Protein 3LV0 (pdb70)

Sequence (512 aa):
SAVMMNNVMVQAAMKAGRSLVRDYGEVQNLQVSLKGPADYVSQADRRKAEKKIIFNELSSKARPKFGFLMMEESEEIIGEDSQQHRFIVDPLDGTTNFLHGIPFFFAVSIALESSQGKIVAGVVIYNPINDELFTAERGSGAFFNDRRCRVSARRRRLEDCVIATGMPHLPGHGTYLIELRNVMMAEVSGIRRFGTTAALDLAYVAAGRTDGFWEDNLQIWDMAAGILMMVREAGGFVTDKEGGNDIFRKKNIIAGNEHIRIKLERALKKGISAVMNNVMVQAAMKAGRSLVRDYGLQVSLKGPADYVSQADRKAEKIIFNELSKARPKFGFLMMEESEEIIGEDSQHRFIVDPLDGTTNFLHGIPFFAVSIALESSQGKIVAGVIYNPINDELFTAERGSGAFFNDRRCRRVSARRRLEDCVIATGMPHLPGHGTYLIELRRNVMAEVSGIRRFGTTAALDLAYVAAGRTDGFWEDNLQIWDMAAGILMMVREAGGFVTDKEGGNDIFRKKNIIAGNEHIRIKLERALKKGI

CATH classification: 3.30.540.10 (+1 more: 3.40.190.80)

Solvent-accessible surface area: 19966 Å² total; per-residue (Å²): 87,69,23,18,88,31,0,19,84,0,0,55,92,0,0,98,1,0,50,138,17,41,69,98,31,178,125,20,143,68,59,109,96,22,110,10,68,43,2,2,75,0,0,120,76,0,10,106,24,0,69,78,39,0,24,148,27,68,105,125,25,3,3,21,5,41,18,59,153,72,73,142,13,161,42,94,90,51,54,0,2,0,2,0,3,5,11,17,20,0,0,27,19,16,0,3,4,0,0,0,2,0,1,9,29,19,139,65,118,23,34,2,0,0,0,1,0,4,43,34,77,7,25,0,20,2,50,142,72,61,13,2,56,52,61,120,177,172,20,186,17,16,94,73,162,130,20,78,43,0,0,0,0,0,2,12,28,46,64,132,50,35,47,67,10,21,51,8,0,112,14,0,0,53,83,0,1,0,1,6,12,2,13,6,7,0,2,1,0,0,2,1,0,23,18,24,0,2,0,0,1,16,54,103,11,70,52,48,22,0,0,0,0,7,13,0,0,96,41,5,51,5,97,7,17,1,26,119,31,35,118,71,7,74,78,90,78,15,0,0,0,0,8,99,73,0,24,65,73,0,35,151,7,6,63,137,70,137,83,67,26,17,92,33,0,16,93,0,0,42,80,0,0,111,1,0,59,156,38,53,94,108,118,71,52,115,93,24,107,12,64,40,12,0,50,1,0,82,56,0,11,124,30,0,64,74,61,0,29,88,33,67,107,39,23,3,4,22,5,42,38,56,158,79,70,141,14,98,42,100,81,51,53,0,3,0,2,0,3,5,10,17,20,0,8,48,19,19,0,4,1,0,0,0,2,0,1,7,28,16,130,65,114,22,37,2,0,0,0,9,0,12,42,32,80,9,21,0,17,1,42,144,74,39,14,2,49,51,59,111,170,175,22,145,11,10,79,78,154,128,20,73,44,0,0,0,0,0,2,6,30,48,69,135,47,34,48,64,12,20,56,5,0,118,12,0,0,50,72,0,2,0,1,6,13,0,13,4,6,0,0,0,0,0,0,1,0,23,17,27,0,2,0,0,1,20,47,104,14,92,50,45,22,0,0,0,0,6,11,0,0,96,42,6,52,4,94,8,18,1,23,96,32,32,119,72,7,80,83,94,22,14,0,0,0,0,12,103,68,0,24,74,70,0,17,137,0,4,95,93,70,133

Secondary structure (DSSP, 8-state):
-HHHHHHHHHHHHHHHHHHHHHTTGGGS-EEEEETTEEEEHHHHHHHHHHHHHHHHH-TTSEEEETTS--B--SSTTEEEEEEEEE-HHHHHTT-S--EEEEEEEETTEEEEEEEEETTTTEEEEEETTTEEEETTEE-------SGGG-EEEE-------HHHHHHHHHHHHTT-SEEEB-S-SHHHHHHHHTTSSSEEEESS--HHHHHHHHHHHHHTT-EEE-TTSSS-HHHHT-EEEE-HHHHHHHHHHHHTT-/-HHHHHHHHHHHHHHHHHHHHH----EEEETTEEE-HHHHHHHHHHHHHHHHH-TTSEEEETTEEEE--SSTTEEEEEEEEETHHHHHHT-S--EEEEEEEETTEEEEEEEEETTTTEEEEEETTTEEEETTEEE-------GGG-EEEE-------HHHHHHHHHHHHTTSSEEEB-S-SHHHHHHHHTTSSSEEEESS--HHHHHHHHHHHHHTT-EEE-TTSSS-HHHHT-EEEE-HHHHHHHHHHHHTT-

Structure (mmCIF, N/CA/C/O backbone):
data_3LV0
#
_entry.id   3LV0
#
_cell.length_a   82.060
_cell.length_b   138.600
_cell.length_c   67.240
_cell.angle_alpha   90.00
_cell.angle_beta   90.00
_cell.angle_gamma   90.00
#
_symmetry.space_group_name_H-M   'P 21 21 2'
#
loop_
_entity.id
_entity.type
_entity.pdbx_description
1 polymer 'Extragenic suppressor protein suhB'
2 non-polymer 'MAGNESIUM ION'
3 water water
#
loop_
_atom_site.group_PDB
_atom_site.id
_atom_site.type_symbol
_atom_site.label_atom_id
_atom_site.label_alt_id
_atom_site.label_comp_id
_atom_site.label_asym_id
_atom_site.label_entity_id
_atom_site.label_seq_id
_atom_site.pdbx_PDB_ins_code
_atom_site.Cartn_x
_atom_site.Cartn_y
_atom_site.Cartn_z
_atom_site.occupancy
_atom_site.B_iso_or_equiv
_atom_site.auth_seq_id
_atom_site.auth_comp_id
_atom_site.auth_asym_id
_atom_site.auth_atom_id
_atom_site.pdbx_PDB_model_num
ATOM 1 N N . SER A 1 8 ? 27.517 40.270 23.265 1.00 43.20 4 SER A N 1
ATOM 2 C CA . SER A 1 8 ? 28.814 40.392 22.553 1.00 43.59 4 SER A CA 1
ATOM 3 C C . SER A 1 8 ? 28.609 40.962 21.146 1.00 42.81 4 SER A C 1
ATOM 4 O O . SER A 1 8 ? 27.473 41.013 20.640 1.00 42.61 4 SER A O 1
ATOM 7 N N . ALA A 1 9 ? 29.708 41.381 20.526 1.00 42.24 5 ALA A N 1
ATOM 8 C CA . ALA A 1 9 ? 29.688 41.886 19.167 1.00 40.63 5 ALA A CA 1
ATOM 9 C C . ALA A 1 9 ? 29.069 40.833 18.253 1.00 38.29 5 ALA A C 1
ATOM 10 O O . ALA A 1 9 ? 28.193 41.155 17.454 1.00 37.05 5 ALA A O 1
ATOM 12 N N . VAL A 1 10 ? 29.504 39.579 18.387 1.00 36.37 6 VAL A N 1
ATOM 13 C CA . VAL A 1 10 ? 29.034 38.545 17.472 1.00 33.99 6 VAL A CA 1
ATOM 14 C C . VAL A 1 10 ? 27.548 38.211 17.698 1.00 31.69 6 VAL A C 1
ATOM 15 O O . VAL A 1 10 ? 26.838 38.001 16.721 1.00 31.36 6 VAL A O 1
ATOM 19 N N . MET A 1 11 ? 27.076 38.192 18.948 1.00 30.28 7 MET A N 1
ATOM 20 C CA A MET A 1 11 ? 25.643 37.981 19.229 0.50 28.50 7 MET A CA 1
ATOM 21 C CA B MET A 1 11 ? 25.647 37.955 19.162 0.50 29.40 7 MET A CA 1
ATOM 22 C C . MET A 1 11 ? 24.815 39.118 18.640 1.00 28.26 7 MET A C 1
ATOM 23 O O . MET A 1 11 ? 23.767 38.886 18.043 1.00 27.63 7 MET A O 1
ATOM 32 N N . ASN A 1 12 ? 25.305 40.355 18.824 1.00 28.43 8 ASN A N 1
ATOM 33 C CA A ASN A 1 12 ? 24.664 41.540 18.252 0.50 28.35 8 ASN A CA 1
ATOM 34 C CA B ASN A 1 12 ? 24.645 41.526 18.255 0.50 28.27 8 ASN A CA 1
ATOM 35 C C . ASN A 1 12 ? 24.475 41.375 16.751 1.00 27.23 8 ASN A C 1
ATOM 36 O O . ASN A 1 12 ? 23.408 41.656 16.220 1.00 26.49 8 ASN A O 1
ATOM 45 N N . VAL A 1 13 ? 25.520 40.905 16.081 1.00 26.00 9 VAL A N 1
ATOM 46 C CA . VAL A 1 13 ? 25.471 40.726 14.632 1.00 25.44 9 VAL A CA 1
ATOM 47 C C . VAL A 1 13 ? 24.464 39.620 14.268 1.00 23.71 9 VAL A C 1
ATOM 48 O O . VAL A 1 13 ? 23.693 39.747 13.299 1.00 22.67 9 VAL A O 1
ATOM 52 N N . MET A 1 14 ? 24.490 38.538 15.042 1.00 21.82 10 MET A N 1
ATOM 53 C CA . MET A 1 14 ? 23.582 37.403 14.815 1.00 20.52 10 MET A CA 1
ATOM 54 C C . MET A 1 14 ? 22.131 37.789 14.997 1.00 20.21 10 MET A C 1
ATOM 55 O O . MET A 1 14 ? 21.285 37.457 14.162 1.00 19.26 10 MET A O 1
ATOM 60 N N . VAL A 1 15 ? 21.850 38.489 16.097 1.00 20.67 11 VAL A N 1
ATOM 61 C CA . VAL A 1 15 ? 20.512 39.031 16.338 1.00 21.51 11 VAL A CA 1
ATOM 62 C C . VAL A 1 15 ? 20.058 39.937 15.208 1.00 22.02 11 VAL A C 1
ATOM 63 O O . VAL A 1 15 ? 18.924 39.808 14.734 1.00 20.98 11 VAL A O 1
ATOM 67 N N . GLN A 1 16 ? 20.917 40.863 14.780 1.00 22.84 12 GLN A N 1
ATOM 68 C CA . GLN A 1 16 ? 20.496 41.761 13.714 1.00 24.61 12 GLN A CA 1
ATOM 69 C C . GLN A 1 16 ? 20.266 41.019 12.407 1.00 22.49 12 GLN A C 1
ATOM 70 O O . GLN A 1 16 ? 19.292 41.294 11.746 1.00 22.18 12 GLN A O 1
ATOM 76 N N . ALA A 1 17 ? 21.105 40.029 12.082 1.00 21.85 13 ALA A N 1
ATOM 77 C CA . ALA A 1 17 ? 20.851 39.214 10.875 1.00 20.51 13 ALA A CA 1
ATOM 78 C C . ALA A 1 17 ? 19.497 38.480 10.961 1.00 19.54 13 ALA A C 1
ATOM 79 O O . ALA A 1 17 ? 18.719 38.450 9.988 1.00 18.80 13 ALA A O 1
ATOM 81 N N . ALA A 1 18 ? 19.204 37.894 12.126 1.00 18.35 14 ALA A N 1
ATOM 82 C CA . ALA A 1 18 ? 17.985 37.082 12.279 1.00 18.71 14 ALA A CA 1
ATOM 83 C C . ALA A 1 18 ? 16.753 37.958 12.163 1.00 20.31 14 ALA A C 1
ATOM 84 O O . ALA A 1 18 ? 15.742 37.594 11.526 1.00 20.14 14 ALA A O 1
ATOM 86 N N . MET A 1 19 ? 16.833 39.132 12.768 1.00 21.91 15 MET A N 1
ATOM 87 C CA . MET A 1 19 ? 15.699 40.039 12.733 1.00 23.01 15 MET A CA 1
ATOM 88 C C . MET A 1 19 ? 15.445 40.655 11.350 1.00 22.82 15 MET A C 1
ATOM 89 O O . MET A 1 19 ? 14.292 40.791 10.958 1.00 22.90 15 MET A O 1
ATOM 94 N N . LYS A 1 20 ? 16.503 41.011 10.634 1.00 21.85 16 LYS A N 1
ATOM 95 C CA . LYS A 1 20 ? 16.373 41.438 9.237 1.00 23.16 16 LYS A CA 1
ATOM 96 C C . LYS A 1 20 ? 15.770 40.348 8.351 1.00 21.62 16 LYS A C 1
ATOM 97 O O . LYS A 1 20 ? 14.913 40.640 7.510 1.00 21.89 16 LYS A O 1
ATOM 103 N N . ALA A 1 21 ? 16.236 39.108 8.514 1.00 20.06 17 ALA A N 1
ATOM 104 C CA . ALA A 1 21 ? 15.653 37.978 7.770 1.00 19.55 17 ALA A CA 1
ATOM 105 C C . ALA A 1 21 ? 14.192 37.811 8.182 1.00 20.06 17 ALA A C 1
ATOM 106 O O . ALA A 1 21 ? 13.301 37.558 7.341 1.00 18.38 17 ALA A O 1
ATOM 108 N N . GLY A 1 22 ? 13.951 37.922 9.495 1.00 18.96 18 GLY A N 1
ATOM 109 C CA . GLY A 1 22 ? 12.588 37.801 10.029 1.00 20.53 18 GLY A CA 1
ATOM 110 C C . GLY A 1 22 ? 11.636 38.811 9.407 1.00 21.10 18 GLY A C 1
ATOM 111 O O . GLY A 1 22 ? 10.512 38.447 9.047 1.00 21.47 18 GLY A O 1
ATOM 112 N N . ARG A 1 23 ? 12.085 40.056 9.250 1.00 22.61 19 ARG A N 1
ATOM 113 C CA . ARG A 1 23 ? 11.291 41.108 8.569 1.00 25.03 19 ARG A CA 1
ATOM 114 C C . ARG A 1 23 ? 10.968 40.729 7.114 1.00 24.59 19 ARG A C 1
ATOM 115 O O . ARG A 1 23 ? 9.833 40.865 6.654 1.00 25.15 19 ARG A O 1
ATOM 123 N N . SER A 1 24 ? 11.961 40.213 6.407 1.00 23.53 20 SER A N 1
ATOM 124 C CA . SER A 1 24 ? 11.739 39.684 5.051 1.00 23.24 20 SER A CA 1
ATOM 125 C C . SER A 1 24 ? 10.678 38.567 4.989 1.00 21.89 20 SER A C 1
ATOM 126 O O . SER A 1 24 ? 9.808 38.550 4.097 1.00 22.77 20 SER A O 1
ATOM 129 N N . LEU A 1 25 ? 10.781 37.623 5.920 1.00 21.09 21 LEU A N 1
ATOM 130 C CA . LEU A 1 25 ? 9.843 36.516 5.988 1.00 20.14 21 LEU A CA 1
ATOM 131 C C . LEU A 1 25 ? 8.430 37.027 6.218 1.00 20.88 21 LEU A C 1
ATOM 132 O O . LEU A 1 25 ? 7.503 36.554 5.581 1.00 20.71 21 LEU A O 1
ATOM 137 N N . VAL A 1 26 ? 8.263 37.987 7.129 1.00 21.71 22 VAL A N 1
ATOM 138 C CA . VAL A 1 26 ? 6.913 38.530 7.399 1.00 23.79 22 VAL A CA 1
ATOM 139 C C . VAL A 1 26 ? 6.314 39.202 6.162 1.00 25.68 22 VAL A C 1
ATOM 140 O O . VAL A 1 26 ? 5.123 39.025 5.871 1.00 25.62 22 VAL A O 1
ATOM 144 N N . ARG A 1 27 ? 7.158 39.899 5.404 1.00 27.09 23 ARG A N 1
ATOM 145 C CA . ARG A 1 27 ? 6.757 40.502 4.113 1.00 29.51 23 ARG A CA 1
ATOM 146 C C . ARG A 1 27 ? 6.285 39.425 3.128 1.00 29.52 23 ARG A C 1
ATOM 147 O O . ARG A 1 27 ? 5.206 39.540 2.540 1.00 29.90 23 ARG A O 1
ATOM 155 N N . ASP A 1 28 ? 7.105 38.387 2.940 1.00 28.79 24 ASP A N 1
ATOM 156 C CA . ASP A 1 28 ? 6.791 37.272 2.006 1.00 29.34 24 ASP A CA 1
ATOM 157 C C . ASP A 1 28 ? 5.562 36.450 2.440 1.00 29.29 24 ASP A C 1
ATOM 158 O O . ASP A 1 28 ? 4.829 35.896 1.609 1.00 29.32 24 ASP A O 1
ATOM 163 N N . TYR A 1 29 ? 5.360 36.365 3.756 1.00 29.40 25 TYR A N 1
ATOM 164 C CA . TYR A 1 29 ? 4.242 35.622 4.358 1.00 30.47 25 TYR A CA 1
ATOM 165 C C . TYR A 1 29 ? 2.871 36.194 3.909 1.00 32.54 25 TYR A C 1
ATOM 166 O O . TYR A 1 29 ? 1.884 35.467 3.820 1.00 32.31 25 TYR A O 1
ATOM 175 N N . GLY A 1 30 ? 2.843 37.488 3.603 1.00 35.14 26 GLY A N 1
ATOM 176 C CA . GLY A 1 30 ? 1.648 38.147 3.042 1.00 38.28 26 GLY A CA 1
ATOM 177 C C . GLY A 1 30 ? 1.371 37.867 1.573 1.00 40.59 26 GLY A C 1
ATOM 178 O O . GLY A 1 30 ? 0.296 38.205 1.075 1.00 42.11 26 GLY A O 1
ATOM 179 N N . GLU A 1 31 ? 2.327 37.250 0.876 1.00 41.17 27 GLU A N 1
ATOM 180 C CA . GLU A 1 31 ? 2.202 36.982 -0.558 1.00 43.19 27 GLU A CA 1
ATOM 181 C C . GLU A 1 31 ? 2.792 35.626 -0.984 1.00 42.34 27 GLU A C 1
ATOM 182 O O . GLU A 1 31 ? 3.621 35.544 -1.903 1.00 43.06 27 GLU A O 1
ATOM 188 N N . VAL A 1 32 ? 2.325 34.566 -0.335 1.00 41.54 28 VAL A N 1
ATOM 189 C CA . VAL A 1 32 ? 2.894 33.227 -0.537 1.00 41.23 28 VAL A CA 1
ATOM 190 C C . VAL A 1 32 ? 2.700 32.654 -1.950 1.00 42.10 28 VAL A C 1
ATOM 191 O O . VAL A 1 32 ? 3.590 31.973 -2.469 1.00 42.06 28 VAL A O 1
ATOM 195 N N . GLN A 1 33 ? 1.574 32.974 -2.596 1.00 42.76 29 GLN A N 1
ATOM 196 C CA . GLN A 1 33 ? 1.287 32.419 -3.919 1.00 43.23 29 GLN A CA 1
ATOM 197 C C . GLN A 1 33 ? 2.201 32.948 -5.018 1.00 43.61 29 GLN A C 1
ATOM 198 O O . GLN A 1 33 ? 2.249 32.374 -6.110 1.00 44.53 29 GLN A O 1
ATOM 204 N N . ASN A 1 34 ? 2.895 34.053 -4.746 1.00 43.03 30 ASN A N 1
ATOM 205 C CA . ASN A 1 34 ? 3.877 34.600 -5.688 1.00 43.36 30 ASN A CA 1
ATOM 206 C C . ASN A 1 34 ? 5.291 34.057 -5.464 1.00 42.03 30 ASN A C 1
ATOM 207 O O . ASN A 1 34 ? 6.234 34.488 -6.122 1.00 42.31 30 ASN A O 1
ATOM 212 N N . LEU A 1 35 ? 5.435 33.128 -4.521 1.00 40.09 31 LEU A N 1
ATOM 213 C CA . LEU A 1 35 ? 6.732 32.525 -4.232 1.00 39.00 31 LEU A CA 1
ATOM 214 C C . LEU A 1 35 ? 6.913 31.263 -5.067 1.00 39.16 31 LEU A C 1
ATOM 215 O O . LEU A 1 35 ? 6.030 30.413 -5.110 1.00 39.81 31 LEU A O 1
ATOM 220 N N . GLN A 1 36 ? 8.052 31.160 -5.743 1.00 39.22 32 GLN A N 1
ATOM 221 C CA . GLN A 1 36 ? 8.467 29.907 -6.359 1.00 39.45 32 GLN A CA 1
ATOM 222 C C . GLN A 1 36 ? 8.784 28.912 -5.257 1.00 37.56 32 GLN A C 1
ATOM 223 O O . GLN A 1 36 ? 9.444 29.267 -4.264 1.00 36.27 32 GLN A O 1
ATOM 229 N N . VAL A 1 37 ? 8.267 27.698 -5.410 1.00 36.99 33 VAL A N 1
ATOM 230 C CA . VAL A 1 37 ? 8.359 26.640 -4.389 1.00 35.56 33 VAL A CA 1
ATOM 231 C C . VAL A 1 37 ? 8.817 25.388 -5.098 1.00 36.26 33 VAL A C 1
ATOM 232 O O . VAL A 1 37 ? 8.278 25.052 -6.159 1.00 37.11 33 VAL A O 1
ATOM 236 N N . SER A 1 38 ? 9.822 24.713 -4.561 1.00 35.27 34 SER A N 1
ATOM 237 C CA . SER A 1 38 ? 10.194 23.422 -5.137 1.00 37.03 34 SER A CA 1
ATOM 238 C C . SER A 1 38 ? 10.347 22.348 -4.064 1.00 36.17 34 SER A C 1
ATOM 239 O O . SER A 1 38 ? 10.483 22.653 -2.868 1.00 33.57 34 SER A O 1
ATOM 242 N N . LEU A 1 39 ? 10.274 21.093 -4.492 1.00 36.88 35 LEU A N 1
ATOM 243 C CA . LEU A 1 39 ? 10.503 19.979 -3.589 1.00 37.03 35 LEU A CA 1
ATOM 244 C C . LEU A 1 39 ? 11.965 19.605 -3.636 1.00 37.60 35 LEU A C 1
ATOM 245 O O . LEU A 1 39 ? 12.528 19.438 -4.721 1.00 39.06 35 LEU A O 1
ATOM 250 N N . LYS A 1 40 ? 12.560 19.443 -2.464 1.00 36.93 36 LYS A N 1
ATOM 251 C CA . LYS A 1 40 ? 13.915 18.927 -2.343 1.00 38.55 36 LYS A CA 1
ATOM 252 C C . LYS A 1 40 ? 13.869 17.413 -2.144 1.00 39.85 36 LYS A C 1
ATOM 253 O O . LYS A 1 40 ? 14.840 16.718 -2.406 1.00 41.23 36 LYS A O 1
ATOM 259 N N . GLY A 1 41 ? 12.717 16.923 -1.689 1.00 40.07 37 GLY A N 1
ATOM 260 C CA . GLY A 1 41 ? 12.473 15.503 -1.436 1.00 41.12 37 GLY A CA 1
ATOM 261 C C . GLY A 1 41 ? 10.987 15.362 -1.136 1.00 41.36 37 GLY A C 1
ATOM 262 O O . GLY A 1 41 ? 10.287 16.374 -1.030 1.00 40.30 37 GLY A O 1
ATOM 263 N N . PRO A 1 42 ? 10.479 14.116 -1.024 1.00 41.92 38 PRO A N 1
ATOM 264 C CA . PRO A 1 42 ? 9.054 13.974 -0.690 1.00 41.06 38 PRO A CA 1
ATOM 265 C C . PRO A 1 42 ? 8.680 14.861 0.525 1.00 38.70 38 PRO A C 1
ATOM 266 O O . PRO A 1 42 ? 9.343 14.795 1.565 1.00 38.08 38 PRO A O 1
ATOM 270 N N . ALA A 1 43 ? 7.665 15.716 0.357 1.00 36.84 39 ALA A N 1
ATOM 271 C CA . ALA A 1 43 ? 7.171 16.632 1.421 1.00 34.37 39 ALA A CA 1
ATOM 272 C C . ALA A 1 43 ? 8.231 17.569 2.025 1.00 32.61 39 ALA A C 1
ATOM 273 O O . ALA A 1 43 ? 8.121 18.002 3.176 1.00 31.62 39 ALA A O 1
ATOM 275 N N . ASP A 1 44 ? 9.246 17.909 1.244 1.00 31.86 40 ASP A N 1
ATOM 276 C CA . ASP A 1 44 ? 10.350 18.694 1.784 1.00 31.64 40 ASP A CA 1
ATOM 277 C C . ASP A 1 44 ? 10.547 19.882 0.848 1.00 30.62 40 ASP A C 1
ATOM 278 O O . ASP A 1 44 ? 11.104 19.733 -0.246 1.00 31.34 40 ASP A O 1
ATOM 283 N N . TYR A 1 45 ? 10.020 21.035 1.273 1.00 28.94 41 TYR A N 1
ATOM 284 C CA . TYR A 1 45 ? 9.856 22.220 0.418 1.00 27.60 41 TYR A CA 1
ATOM 285 C C . TYR A 1 45 ? 10.918 23.273 0.697 1.00 26.77 41 TYR A C 1
ATOM 286 O O . TYR A 1 45 ? 11.419 23.382 1.813 1.00 24.36 41 TYR A O 1
ATOM 295 N N . VAL A 1 46 ? 11.264 24.028 -0.337 1.00 26.97 42 VAL A N 1
ATOM 296 C CA . VAL A 1 46 ? 12.023 25.261 -0.184 1.00 26.58 42 VAL A CA 1
ATOM 297 C C . VAL A 1 46 ? 11.319 26.282 -1.067 1.00 26.78 42 VAL A C 1
ATOM 298 O O . VAL A 1 46 ? 10.819 25.931 -2.158 1.00 27.62 42 VAL A O 1
ATOM 302 N N . SER A 1 47 ? 11.254 27.531 -0.609 1.00 25.51 43 SER A N 1
ATOM 303 C CA . SER A 1 47 ? 10.685 28.598 -1.432 1.00 26.47 43 SER A CA 1
ATOM 304 C C . SER A 1 47 ? 11.629 29.767 -1.514 1.00 26.00 43 SER A C 1
ATOM 305 O O . SER A 1 47 ? 12.677 29.811 -0.831 1.00 24.95 43 SER A O 1
ATOM 308 N N . GLN A 1 48 ? 11.227 30.724 -2.342 1.00 26.52 44 GLN A N 1
ATOM 309 C CA . GLN A 1 48 ? 11.905 31.999 -2.468 1.00 27.19 44 GLN A CA 1
ATOM 310 C C . GLN A 1 48 ? 12.060 32.693 -1.129 1.00 24.61 44 GLN A C 1
ATOM 311 O O . GLN A 1 48 ? 13.005 33.463 -0.952 1.00 24.52 44 GLN A O 1
ATOM 317 N N . ALA A 1 49 ? 11.121 32.454 -0.212 1.00 22.16 45 ALA A N 1
ATOM 318 C CA . ALA A 1 49 ? 11.203 33.090 1.109 1.00 21.19 45 ALA A CA 1
ATOM 319 C C . ALA A 1 49 ? 12.378 32.556 1.932 1.00 20.03 45 ALA A C 1
ATOM 320 O O . ALA A 1 49 ? 13.131 33.366 2.494 1.00 19.28 45 ALA A O 1
ATOM 322 N N . ASP A 1 50 ? 12.554 31.222 1.955 1.00 18.09 46 ASP A N 1
ATOM 323 C CA . ASP A 1 50 ? 13.741 30.610 2.548 1.00 17.57 46 ASP A CA 1
ATOM 324 C C . ASP A 1 50 ? 15.008 31.181 1.927 1.00 17.14 46 ASP A C 1
ATOM 325 O O . ASP A 1 50 ? 15.953 31.501 2.630 1.00 15.70 46 ASP A O 1
ATOM 330 N N . ARG A 1 51 ? 15.062 31.242 0.600 1.00 18.09 47 ARG A N 1
ATOM 331 C CA A ARG A 1 51 ? 16.289 31.675 -0.046 0.50 18.70 47 ARG A CA 1
ATOM 332 C CA B ARG A 1 51 ? 16.263 31.682 -0.087 0.50 19.08 47 ARG A CA 1
ATOM 333 C C . ARG A 1 51 ? 16.612 33.133 0.222 1.00 18.53 47 ARG A C 1
ATOM 334 O O . ARG A 1 51 ? 17.781 33.480 0.381 1.00 19.02 47 ARG A O 1
ATOM 349 N N . LYS A 1 52 ? 15.601 33.981 0.287 1.00 18.23 48 LYS A N 1
ATOM 350 C CA . LYS A 1 52 ? 15.849 35.407 0.539 1.00 19.28 48 LYS A CA 1
ATOM 351 C C . LYS A 1 52 ? 16.305 35.617 1.994 1.00 18.48 48 LYS A C 1
ATOM 352 O O . LYS A 1 52 ? 17.243 36.363 2.277 1.00 19.59 48 LYS A O 1
ATOM 358 N N . ALA A 1 53 ? 15.658 34.913 2.910 1.00 17.18 49 ALA A N 1
ATOM 359 C CA . ALA A 1 53 ? 16.089 34.948 4.320 1.00 16.20 49 ALA A CA 1
ATOM 360 C C . ALA A 1 53 ? 17.572 34.527 4.395 1.00 17.04 49 ALA A C 1
ATOM 361 O O . ALA A 1 53 ? 18.386 35.132 5.100 1.00 17.10 49 ALA A O 1
ATOM 363 N N . GLU A 1 54 ? 17.936 33.493 3.646 1.00 17.59 50 GLU A N 1
ATOM 364 C CA . GLU A 1 54 ? 19.304 32.999 3.715 1.00 18.37 50 GLU A CA 1
ATOM 365 C C . GLU A 1 54 ? 20.280 34.029 3.141 1.00 18.60 50 GLU A C 1
ATOM 366 O O . GLU A 1 54 ? 21.387 34.208 3.695 1.00 19.17 50 GLU A O 1
ATOM 372 N N . LYS A 1 55 ? 19.886 34.665 2.028 1.00 19.22 51 LYS A N 1
ATOM 373 C CA A LYS A 1 55 ? 20.679 35.743 1.392 0.50 20.76 51 LYS A CA 1
ATOM 374 C CA B LYS A 1 55 ? 20.695 35.727 1.389 0.50 20.85 51 LYS A CA 1
ATOM 375 C C . LYS A 1 55 ? 20.998 36.838 2.405 1.00 20.61 51 LYS A C 1
ATOM 376 O O . LYS A 1 55 ? 22.158 37.277 2.543 1.00 20.30 51 LYS A O 1
ATOM 387 N N . ILE A 1 56 ? 19.946 37.276 3.099 1.00 20.23 52 ILE A N 1
ATOM 388 C CA . ILE A 1 56 ? 20.030 38.383 4.059 1.00 21.09 52 ILE A CA 1
ATOM 389 C C . ILE A 1 56 ? 20.971 38.020 5.190 1.00 20.92 52 ILE A C 1
ATOM 390 O O . ILE A 1 56 ? 21.845 38.799 5.565 1.00 21.56 52 ILE A O 1
ATOM 395 N N . ILE A 1 57 ? 20.846 36.801 5.695 1.00 18.85 53 ILE A N 1
ATOM 396 C CA . ILE A 1 57 ? 21.701 36.352 6.779 1.00 18.68 53 ILE A CA 1
ATOM 397 C C . ILE A 1 57 ? 23.142 36.247 6.341 1.00 19.49 53 ILE A C 1
ATOM 398 O O . ILE A 1 57 ? 24.035 36.708 7.050 1.00 19.75 53 ILE A O 1
ATOM 403 N N . PHE A 1 58 ? 23.377 35.653 5.165 1.00 19.12 54 PHE A N 1
ATOM 404 C CA . PHE A 1 58 ? 24.739 35.544 4.669 1.00 19.97 54 PHE A CA 1
ATOM 405 C C . PHE A 1 58 ? 25.341 36.936 4.465 1.00 20.51 54 PHE A C 1
ATOM 406 O O . PHE A 1 58 ? 26.469 37.195 4.880 1.00 20.98 54 PHE A O 1
ATOM 414 N N . ASN A 1 59 ? 24.578 37.827 3.836 1.00 21.49 55 ASN A N 1
ATOM 415 C CA . ASN A 1 59 ? 25.080 39.177 3.538 1.00 23.53 55 ASN A CA 1
ATOM 416 C C . ASN A 1 59 ? 25.459 39.933 4.814 1.00 24.42 55 ASN A C 1
ATOM 417 O O . ASN A 1 59 ? 26.497 40.607 4.860 1.00 25.55 55 ASN A O 1
ATOM 422 N N . GLU A 1 60 ? 24.633 39.803 5.849 1.00 24.56 56 GLU A N 1
ATOM 423 C CA . GLU A 1 60 ? 24.905 40.465 7.139 1.00 25.74 56 GLU A CA 1
ATOM 424 C C . GLU A 1 60 ? 26.070 39.838 7.909 1.00 26.18 56 GLU A C 1
ATOM 425 O O . GLU A 1 60 ? 26.990 40.550 8.355 1.00 25.95 56 GLU A O 1
ATOM 431 N N . LEU A 1 61 ? 26.062 38.510 8.059 1.00 25.09 57 LEU A N 1
ATOM 432 C CA . LEU A 1 61 ? 27.094 37.844 8.874 1.00 24.52 57 LEU A CA 1
ATOM 433 C C . LEU A 1 61 ? 28.477 37.849 8.234 1.00 26.36 57 LEU A C 1
ATOM 434 O O . LEU A 1 61 ? 29.496 37.954 8.923 1.00 26.39 57 LEU A O 1
ATOM 439 N N . SER A 1 62 ? 28.517 37.693 6.915 1.00 26.47 58 SER A N 1
ATOM 440 C CA A SER A 1 62 ? 29.801 37.588 6.245 0.50 27.84 58 SER A CA 1
ATOM 441 C CA B SER A 1 62 ? 29.781 37.607 6.178 0.50 27.96 58 SER A CA 1
ATOM 442 C C . SER A 1 62 ? 30.511 38.947 6.230 1.00 29.46 58 SER A C 1
ATOM 443 O O . SER A 1 62 ? 31.742 39.002 6.268 1.00 29.51 58 SER A O 1
ATOM 448 N N . LYS A 1 63 ? 29.723 40.025 6.210 1.00 30.18 59 LYS A N 1
ATOM 449 C CA . LYS A 1 63 ? 30.235 41.396 6.300 1.00 32.88 59 LYS A CA 1
ATOM 450 C C . LYS A 1 63 ? 30.946 41.543 7.637 1.00 33.07 59 LYS A C 1
ATOM 451 O O . LYS A 1 63 ? 32.053 42.098 7.700 1.00 34.08 59 LYS A O 1
ATOM 457 N N . ALA A 1 64 ? 30.301 41.027 8.692 1.00 31.87 60 ALA A N 1
ATOM 458 C CA . ALA A 1 64 ? 30.805 41.114 10.065 1.00 31.58 60 ALA A CA 1
ATOM 459 C C . ALA A 1 64 ? 31.961 40.166 10.329 1.00 32.12 60 ALA A C 1
ATOM 460 O O . ALA A 1 64 ? 32.913 40.548 11.007 1.00 32.43 60 ALA A O 1
ATOM 462 N N . ARG A 1 65 ? 31.880 38.932 9.822 1.00 30.70 61 ARG A N 1
ATOM 463 C CA . ARG A 1 65 ? 32.955 37.952 10.050 1.00 30.82 61 ARG A CA 1
ATOM 464 C C . ARG A 1 65 ? 33.370 37.264 8.743 1.00 31.08 61 ARG A C 1
ATOM 465 O O . ARG A 1 65 ? 33.038 36.102 8.512 1.00 28.66 61 ARG A O 1
ATOM 473 N N . PRO A 1 66 ? 34.144 37.968 7.902 1.00 33.03 62 PRO A N 1
ATOM 474 C CA . PRO A 1 66 ? 34.375 37.448 6.545 1.00 34.16 62 PRO A CA 1
ATOM 475 C C . PRO A 1 66 ? 35.204 36.163 6.471 1.00 34.86 62 PRO A C 1
ATOM 476 O O . PRO A 1 66 ? 35.258 35.529 5.408 1.00 36.32 62 PRO A O 1
ATOM 480 N N . LYS A 1 67 ? 35.851 35.787 7.572 1.00 34.78 63 LYS A N 1
ATOM 481 C CA . LYS A 1 67 ? 36.690 34.593 7.565 1.00 35.02 63 LYS A CA 1
ATOM 482 C C . LYS A 1 67 ? 35.953 33.350 8.065 1.00 33.20 63 LYS A C 1
ATOM 483 O O . LYS A 1 67 ? 3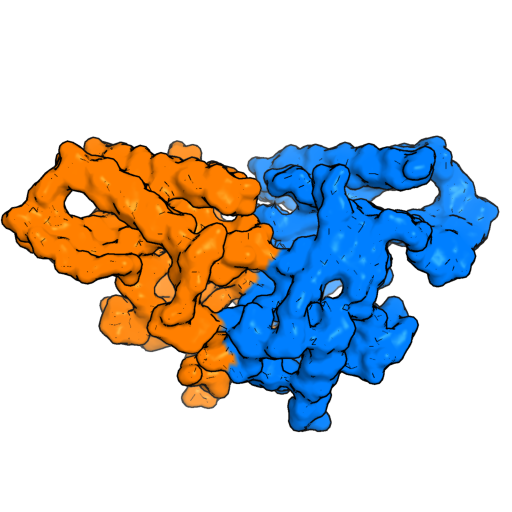6.477 32.242 7.954 1.00 33.63 63 LYS A O 1
ATOM 489 N N . PHE A 1 68 ? 34.736 33.527 8.584 1.00 31.48 64 PHE A N 1
ATOM 490 C CA . PHE A 1 68 ? 33.960 32.430 9.175 1.00 29.40 64 PHE A CA 1
ATOM 491 C C . PHE A 1 68 ? 33.375 31.539 8.085 1.00 29.50 64 PHE A C 1
ATOM 492 O O . PHE A 1 68 ? 33.085 32.001 6.988 1.00 29.83 64 PHE A O 1
ATOM 500 N N . GLY A 1 69 ? 33.248 30.251 8.378 1.00 28.29 65 GLY A N 1
ATOM 501 C CA . GLY A 1 69 ? 32.536 29.346 7.496 1.00 27.10 65 GLY A CA 1
ATOM 502 C C . GLY A 1 69 ? 31.046 29.592 7.600 1.00 26.04 65 GLY A C 1
ATOM 503 O O . GLY A 1 69 ? 30.576 30.253 8.549 1.00 24.50 65 GLY A O 1
ATOM 504 N N . PHE A 1 70 ? 30.309 29.061 6.625 1.00 25.05 66 PHE A N 1
ATOM 505 C CA . PHE A 1 70 ? 28.826 29.054 6.666 1.00 25.05 66 PHE A CA 1
ATOM 506 C C . PHE A 1 70 ? 28.300 27.705 6.315 1.00 24.62 66 PHE A C 1
ATOM 507 O O . PHE A 1 70 ? 28.615 27.170 5.245 1.00 24.57 66 PHE A O 1
ATOM 515 N N . LEU A 1 71 ? 27.500 27.141 7.216 1.00 23.37 67 LEU A N 1
ATOM 516 C CA . LEU A 1 71 ? 26.752 25.950 6.887 1.00 23.46 67 LEU A CA 1
ATOM 517 C C . LEU A 1 71 ? 25.289 26.359 6.901 1.00 22.80 67 LEU A C 1
ATOM 518 O O . LEU A 1 71 ? 24.712 26.640 7.951 1.00 21.54 67 LEU A O 1
ATOM 523 N N . MET A 1 72 ? 24.703 26.395 5.712 1.00 22.81 68 MET A N 1
ATOM 524 C CA A MET A 1 72 ? 23.362 26.939 5.546 0.50 22.85 68 MET A CA 1
ATOM 525 C CA B MET A 1 72 ? 23.371 26.962 5.523 0.50 22.54 68 MET A CA 1
ATOM 526 C C . MET A 1 72 ? 22.474 25.905 4.890 1.00 22.84 68 MET A C 1
ATOM 527 O O . MET A 1 72 ? 22.912 25.173 4.019 1.00 24.37 68 MET A O 1
ATOM 536 N N . GLU A 1 73 ? 21.226 25.835 5.318 1.00 21.29 69 GLU A N 1
ATOM 537 C CA . GLU A 1 73 ? 20.310 24.861 4.758 1.00 21.18 69 GLU A CA 1
ATOM 538 C C . GLU A 1 73 ? 20.211 24.879 3.224 1.00 21.48 69 GLU A C 1
ATOM 539 O O . GLU A 1 73 ? 20.249 23.812 2.589 1.00 22.25 69 GLU A O 1
ATOM 545 N N . GLU A 1 74 ? 20.104 26.074 2.637 1.00 20.37 70 GLU A N 1
ATOM 546 C CA . GLU A 1 74 ? 19.665 26.184 1.235 1.00 22.12 70 GLU A CA 1
ATOM 547 C C . GLU A 1 74 ? 20.778 26.420 0.238 1.00 23.09 70 GLU A C 1
ATOM 548 O O . GLU A 1 74 ? 20.512 26.718 -0.928 1.00 24.90 70 GLU A O 1
ATOM 554 N N . SER A 1 75 ? 22.019 26.293 0.673 1.00 23.14 71 SER A N 1
ATOM 555 C CA . SER A 1 75 ? 23.122 26.533 -0.251 1.00 24.51 71 SER A CA 1
ATOM 556 C C . SER A 1 75 ? 24.332 25.722 0.128 1.00 25.90 71 SER A C 1
ATOM 557 O O . SER A 1 75 ? 24.410 25.177 1.238 1.00 25.48 71 SER A O 1
ATOM 560 N N . GLU A 1 76 ? 25.289 25.668 -0.787 1.00 26.67 72 GLU A N 1
ATOM 561 C CA . GLU A 1 76 ? 26.520 24.935 -0.507 1.00 29.83 72 GLU A CA 1
ATOM 562 C C . GLU A 1 76 ? 27.323 25.549 0.636 1.00 29.76 72 GLU A C 1
ATOM 563 O O . GLU A 1 76 ? 27.433 26.793 0.768 1.00 28.78 72 GLU A O 1
ATOM 569 N N . GLU A 1 77 ? 27.860 24.664 1.472 1.00 29.48 73 GLU A N 1
ATOM 570 C CA . GLU A 1 77 ? 28.717 25.065 2.576 1.00 29.97 73 GLU A CA 1
ATOM 571 C C . GLU A 1 77 ? 29.906 25.891 2.093 1.00 31.04 73 GLU A C 1
ATOM 572 O O . GLU A 1 77 ? 30.521 25.588 1.070 1.00 32.16 73 GLU A O 1
ATOM 578 N N . ILE A 1 78 ? 30.205 26.939 2.851 1.00 30.67 74 ILE A N 1
ATOM 579 C CA . ILE A 1 78 ? 31.346 27.786 2.581 1.00 32.55 74 ILE A CA 1
ATOM 580 C C . ILE A 1 78 ? 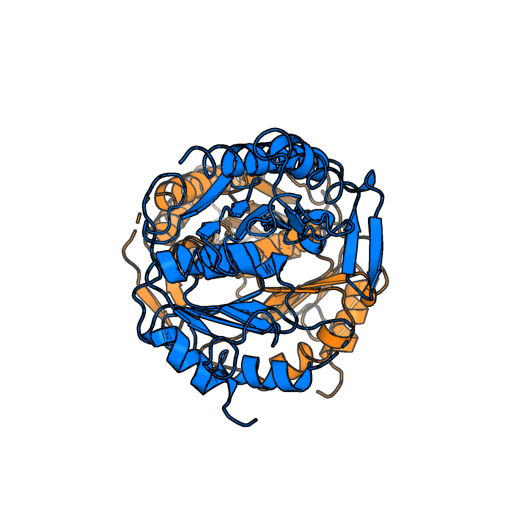32.372 27.463 3.644 1.00 33.24 74 ILE A C 1
ATOM 581 O O . ILE A 1 78 ? 32.101 27.614 4.839 1.00 31.25 74 ILE A O 1
ATOM 586 N N . ILE A 1 79 ? 33.524 26.954 3.210 1.00 35.18 75 ILE A N 1
ATOM 587 C CA . ILE A 1 79 ? 34.625 26.699 4.128 1.00 37.47 75 ILE A CA 1
ATOM 588 C C . ILE A 1 79 ? 35.296 28.037 4.406 1.00 37.80 75 ILE A C 1
ATOM 589 O O . ILE A 1 79 ? 35.791 28.688 3.493 1.00 38.90 75 ILE A O 1
ATOM 594 N N . GLY A 1 80 ? 35.303 28.441 5.668 1.00 37.38 76 GLY A N 1
ATOM 595 C CA . GLY A 1 80 ? 35.890 29.713 6.044 1.00 38.14 76 GLY A CA 1
ATOM 596 C C . GLY A 1 80 ? 37.407 29.657 5.980 1.00 40.08 76 GLY A C 1
ATOM 597 O O . GLY A 1 80 ? 38.009 28.579 6.049 1.00 39.99 76 GLY A O 1
ATOM 598 N N . GLU A 1 81 ? 38.028 30.817 5.837 1.00 41.52 77 GLU A N 1
ATOM 599 C CA . GLU A 1 81 ? 39.484 30.880 5.904 1.00 44.08 77 GLU A CA 1
ATOM 600 C C . GLU A 1 81 ? 39.897 30.759 7.368 1.00 44.40 77 GLU A C 1
ATOM 601 O O . GLU A 1 81 ? 40.985 30.292 7.673 1.00 45.19 77 GLU A O 1
ATOM 607 N N . ASP A 1 82 ? 39.002 31.167 8.270 1.00 43.27 78 ASP A N 1
ATOM 608 C CA . ASP A 1 82 ? 39.119 30.823 9.678 1.00 43.72 78 ASP A CA 1
ATOM 609 C C . ASP A 1 82 ? 38.507 29.435 9.831 1.00 43.07 78 ASP A C 1
ATOM 610 O O . ASP A 1 82 ? 37.283 29.297 9.843 1.00 41.71 78 ASP A O 1
ATOM 615 N N . SER A 1 83 ? 39.355 28.411 9.929 1.00 43.88 79 SER A N 1
ATOM 616 C CA . SER A 1 83 ? 38.875 27.019 10.003 1.00 43.55 79 SER A CA 1
ATOM 617 C C . SER A 1 83 ? 38.119 26.682 11.295 1.00 41.19 79 SER A C 1
ATOM 618 O O . SER A 1 83 ? 37.352 25.707 11.334 1.00 41.93 79 SER A O 1
ATOM 621 N N . GLN A 1 84 ? 38.294 27.507 12.324 1.00 39.72 80 GLN A N 1
ATOM 622 C CA A GLN A 1 84 ? 37.742 27.173 13.637 0.50 37.91 80 GLN A CA 1
ATOM 623 C CA B GLN A 1 84 ? 37.773 27.246 13.670 0.50 37.72 80 GLN A CA 1
ATOM 624 C C . GLN A 1 84 ? 36.343 27.752 13.921 1.00 35.66 80 GLN A C 1
ATOM 625 O O . GLN A 1 84 ? 35.743 27.412 14.927 1.00 34.52 80 GLN A O 1
ATOM 636 N N . HIS A 1 85 ? 35.812 28.594 13.028 1.00 33.89 81 HIS A N 1
ATOM 637 C CA . HIS A 1 85 ? 34.464 29.184 13.258 1.00 31.95 81 HIS A CA 1
ATOM 638 C C . HIS A 1 85 ? 33.549 29.084 12.079 1.00 30.32 81 HIS A C 1
ATOM 639 O O . HIS A 1 85 ? 33.942 29.395 10.949 1.00 30.63 81 HIS A O 1
ATOM 646 N N . ARG A 1 86 ? 32.298 28.713 12.345 1.00 28.59 82 ARG A N 1
ATOM 647 C CA . ARG A 1 86 ? 31.314 28.739 11.288 1.00 27.36 82 ARG A CA 1
ATOM 648 C C . ARG A 1 86 ? 29.932 29.055 11.834 1.00 24.88 82 ARG A C 1
ATOM 649 O O . ARG A 1 86 ? 29.560 28.647 12.962 1.00 23.64 82 ARG A O 1
ATOM 657 N N . PHE A 1 87 ? 29.181 29.788 11.023 1.00 23.88 83 PHE A N 1
ATOM 658 C CA . PHE A 1 87 ? 27.777 29.998 11.304 1.00 22.05 83 PHE A CA 1
ATOM 659 C C . PHE A 1 87 ? 26.990 28.835 10.766 1.00 22.48 83 PHE A C 1
ATOM 660 O O . PHE A 1 87 ? 27.339 28.256 9.723 1.00 22.96 83 PHE A O 1
ATOM 668 N N . ILE A 1 88 ? 25.928 28.492 11.489 1.00 20.48 84 ILE A N 1
ATOM 669 C CA . ILE A 1 88 ? 25.095 27.376 11.114 1.00 20.55 84 ILE A CA 1
ATOM 670 C C . ILE A 1 88 ? 23.712 27.971 11.036 1.00 19.36 84 ILE A C 1
ATOM 671 O O . ILE A 1 88 ? 23.215 28.484 12.033 1.00 18.93 84 ILE A O 1
ATOM 676 N N . VAL A 1 89 ? 23.117 27.934 9.840 1.00 18.54 85 VAL A N 1
ATOM 677 C CA . VAL A 1 89 ? 21.929 28.711 9.549 1.00 18.17 85 VAL A CA 1
ATOM 678 C C . VAL A 1 89 ? 20.763 27.892 8.984 1.00 17.37 85 VAL A C 1
ATOM 679 O O . VAL A 1 89 ? 20.892 27.221 7.938 1.00 17.20 85 VAL A O 1
ATOM 683 N N . ASP A 1 90 ? 19.614 27.983 9.666 1.00 16.91 86 ASP A N 1
ATOM 684 C CA . ASP A 1 90 ? 18.329 27.595 9.096 1.00 16.77 86 ASP A CA 1
ATOM 685 C C . ASP A 1 90 ? 17.575 28.910 8.858 1.00 15.35 86 ASP A C 1
ATOM 686 O O . ASP A 1 90 ? 17.137 29.547 9.812 1.00 14.78 86 ASP A O 1
ATOM 691 N N . PRO A 1 91 ? 17.429 29.315 7.588 1.00 15.19 87 PRO A N 1
ATOM 692 C CA . PRO A 1 91 ? 16.903 30.630 7.286 1.00 15.55 87 PRO A CA 1
ATOM 693 C C . PRO A 1 91 ? 15.400 30.609 7.472 1.00 15.05 87 PRO A C 1
ATOM 694 O O . PRO A 1 91 ? 14.786 31.655 7.610 1.00 15.95 87 PRO A O 1
ATOM 698 N N . LEU A 1 92 ? 14.803 29.409 7.483 1.00 14.65 88 LEU A N 1
ATOM 699 C CA . LEU A 1 92 ? 13.386 29.302 7.774 1.00 14.31 88 LEU A CA 1
ATOM 700 C C . LEU A 1 92 ? 13.101 27.916 8.304 1.00 15.11 88 LEU A C 1
ATOM 701 O O . LEU A 1 92 ? 13.171 26.913 7.579 1.00 15.60 88 LEU A O 1
ATOM 706 N N . ASP A 1 93 ? 12.822 27.892 9.597 1.00 14.84 89 ASP A N 1
ATOM 707 C CA . ASP A 1 93 ? 12.425 26.721 10.329 1.00 16.42 89 ASP A CA 1
ATOM 708 C C . ASP A 1 93 ? 10.904 26.715 10.323 1.00 15.97 89 ASP A C 1
ATOM 709 O O . ASP A 1 93 ? 10.288 27.611 10.860 1.00 16.26 89 ASP A O 1
ATOM 714 N N . GLY A 1 94 ? 10.307 25.715 9.675 1.00 15.78 90 GLY A N 1
ATOM 715 C CA . GLY A 1 94 ? 8.858 25.669 9.474 1.00 15.07 90 GLY A CA 1
ATOM 716 C C . GLY A 1 94 ? 8.390 26.134 8.107 1.00 15.37 90 GLY A C 1
ATOM 717 O O . GLY A 1 94 ? 7.375 26.826 7.979 1.00 16.12 90 GLY A O 1
ATOM 718 N N . THR A 1 95 ? 9.097 25.725 7.059 1.00 15.62 91 THR A N 1
ATOM 719 C CA . THR A 1 95 ? 8.731 26.095 5.694 1.00 16.13 91 THR A CA 1
ATOM 720 C C . THR A 1 95 ? 7.322 25.632 5.311 1.00 16.54 91 THR A C 1
ATOM 721 O O . THR A 1 95 ? 6.555 26.385 4.715 1.00 16.69 91 THR A O 1
ATOM 725 N N . THR A 1 96 ? 6.977 24.389 5.624 1.00 15.69 92 THR A N 1
ATOM 726 C CA . THR A 1 96 ? 5.614 23.953 5.333 1.00 16.94 92 THR A CA 1
ATOM 727 C C . THR A 1 96 ? 4.560 24.868 6.037 1.00 16.64 92 THR A C 1
ATOM 728 O O . THR A 1 96 ? 3.612 25.321 5.420 1.00 17.55 92 THR A O 1
ATOM 732 N N . ASN A 1 97 ? 4.750 25.159 7.315 1.00 15.51 93 ASN A N 1
ATOM 733 C CA . ASN A 1 97 ? 3.867 26.094 8.013 1.00 15.65 93 ASN A CA 1
ATOM 734 C C . ASN A 1 97 ? 3.766 27.435 7.284 1.00 16.40 93 ASN A C 1
ATOM 735 O O . ASN A 1 97 ? 2.676 27.980 7.051 1.00 16.89 93 ASN A O 1
ATOM 740 N N . PHE A 1 98 ? 4.932 27.964 6.935 1.00 15.33 94 PHE A N 1
ATOM 741 C CA . PHE A 1 98 ? 5.018 29.295 6.336 1.00 16.74 94 PHE A CA 1
ATOM 742 C C . PHE A 1 98 ? 4.185 29.324 5.051 1.00 17.73 94 PHE A C 1
ATOM 743 O O . PHE A 1 98 ? 3.362 30.244 4.837 1.00 19.22 94 PHE A O 1
ATOM 751 N N . LEU A 1 99 ? 4.363 28.304 4.221 1.00 17.00 95 LEU A N 1
ATOM 752 C CA . LEU A 1 99 ? 3.698 28.216 2.924 1.00 19.73 95 LEU A CA 1
ATOM 753 C C . LEU A 1 99 ? 2.170 28.026 3.029 1.00 20.65 95 LEU A C 1
ATOM 754 O O . LEU A 1 99 ? 1.406 28.382 2.117 1.00 22.43 95 LEU A O 1
ATOM 759 N N . HIS A 1 100 ? 1.744 27.512 4.172 1.00 20.61 96 HIS A N 1
ATOM 760 C CA . HIS A 1 100 ? 0.329 27.345 4.491 1.00 22.56 96 HIS A CA 1
ATOM 761 C C . HIS A 1 100 ? -0.288 28.514 5.290 1.00 23.71 96 HIS A C 1
ATOM 762 O O . HIS A 1 100 ? -1.472 28.463 5.626 1.00 25.70 96 HIS A O 1
ATOM 769 N N . GLY A 1 101 ? 0.484 29.548 5.610 1.00 23.77 97 GLY A N 1
ATOM 770 C CA . GLY A 1 101 ? -0.039 30.650 6.415 1.00 24.25 97 GLY A CA 1
ATOM 771 C C . GLY A 1 101 ? -0.204 30.302 7.883 1.00 24.69 97 GLY A C 1
ATOM 772 O O . GLY A 1 101 ? -0.984 30.930 8.583 1.00 25.37 97 GLY A O 1
ATOM 773 N N . ILE A 1 102 ? 0.490 29.263 8.347 1.00 23.25 98 ILE A N 1
ATOM 774 C CA . ILE A 1 102 ? 0.508 28.940 9.758 1.00 22.77 98 ILE A CA 1
ATOM 775 C C . ILE A 1 102 ? 1.626 29.738 10.436 1.00 23.59 98 ILE A C 1
ATOM 776 O O . ILE A 1 102 ? 2.796 29.638 10.022 1.00 23.14 98 ILE A O 1
ATOM 781 N N . PRO A 1 103 ? 1.296 30.523 11.494 1.00 25.47 99 PRO A N 1
ATOM 782 C CA . PRO A 1 103 ? 2.258 31.460 12.186 1.00 26.33 99 PRO A CA 1
ATOM 783 C C . PRO A 1 103 ? 3.312 30.894 13.107 1.00 26.94 99 PRO A C 1
ATOM 784 O O . PRO A 1 103 ? 3.727 31.582 14.051 1.00 30.30 99 PRO A O 1
ATOM 788 N N . PHE A 1 104 ? 3.700 29.641 12.941 1.00 24.77 100 PHE A N 1
ATOM 789 C CA A PHE A 1 104 ? 4.735 29.032 13.777 0.50 22.74 100 PHE A CA 1
ATOM 790 C CA B PHE A 1 104 ? 4.746 29.129 13.711 0.50 22.69 100 PHE A CA 1
ATOM 791 C C . PHE A 1 104 ? 5.920 28.798 12.836 1.00 21.65 100 PHE A C 1
ATOM 792 O O . PHE A 1 104 ? 5.907 27.819 12.108 1.00 20.90 100 PHE A O 1
ATOM 807 N N . PHE A 1 105 ? 6.921 29.680 12.864 1.00 19.17 101 PHE A N 1
ATOM 808 C CA . PHE A 1 105 ? 8.132 29.435 12.068 1.00 16.57 101 PHE A CA 1
ATOM 809 C C . PHE A 1 105 ? 9.182 30.400 12.595 1.00 16.24 101 PHE A C 1
ATOM 810 O O . PHE A 1 105 ? 8.823 31.348 13.324 1.00 15.81 101 PHE A O 1
ATOM 818 N N . ALA A 1 106 ? 10.462 30.151 12.277 1.00 14.90 102 ALA A N 1
ATOM 819 C CA . ALA A 1 106 ? 11.533 30.900 12.912 1.00 14.53 102 ALA A CA 1
ATOM 820 C C . ALA A 1 106 ? 12.750 30.964 12.003 1.00 15.08 102 ALA A C 1
ATOM 821 O O . ALA A 1 106 ? 12.876 30.192 11.033 1.00 16.22 102 ALA A O 1
ATOM 823 N N . VAL A 1 107 ? 13.651 31.872 12.349 1.00 13.81 103 VAL A N 1
ATOM 824 C CA . VAL A 1 107 ? 14.978 31.862 11.773 1.00 14.70 103 VAL A CA 1
ATOM 825 C C . VAL A 1 107 ? 15.874 31.317 12.869 1.00 14.83 103 VAL A C 1
ATOM 826 O O . VAL A 1 107 ? 15.685 31.682 14.034 1.00 16.05 103 VAL A O 1
ATOM 830 N N . SER A 1 108 ? 16.862 30.481 12.522 1.00 14.36 104 SER A N 1
ATOM 831 C CA . SER A 1 108 ? 17.787 29.947 13.535 1.00 16.02 104 SER A CA 1
ATOM 832 C C . SER A 1 108 ? 19.221 30.182 13.083 1.00 16.24 104 SER A C 1
ATOM 833 O O . SER A 1 108 ? 19.571 29.804 11.954 1.00 16.63 104 SER A O 1
ATOM 836 N N . ILE A 1 109 ? 20.034 30.822 13.930 1.00 15.23 105 ILE A N 1
ATOM 837 C CA . ILE A 1 109 ? 21.473 31.020 13.593 1.00 16.23 105 ILE A CA 1
ATOM 838 C C . ILE A 1 109 ? 22.286 30.597 14.798 1.00 15.68 105 ILE A C 1
ATOM 839 O O . ILE A 1 109 ? 22.018 31.059 15.923 1.00 16.73 105 ILE A O 1
ATOM 844 N N . ALA A 1 110 ? 23.289 29.745 14.583 1.00 16.97 106 ALA A N 1
ATOM 845 C CA . ALA A 1 110 ? 24.177 29.369 15.674 1.00 16.28 106 ALA A CA 1
ATOM 846 C C . ALA A 1 110 ? 25.608 29.637 15.246 1.00 18.43 106 ALA A C 1
ATOM 847 O O . ALA A 1 110 ? 25.912 29.703 14.047 1.00 17.85 106 ALA A O 1
ATOM 849 N N . LEU A 1 111 ? 26.474 29.819 16.234 1.00 18.83 107 LEU A N 1
ATOM 850 C CA . LEU A 1 111 ? 27.897 29.941 15.969 1.00 21.54 107 LEU A CA 1
ATOM 851 C C . LEU A 1 111 ? 28.605 28.748 16.589 1.00 23.00 107 LEU A C 1
ATOM 852 O O . LEU A 1 111 ? 28.440 28.459 17.783 1.00 24.47 107 LEU A O 1
ATOM 857 N N . GLU A 1 112 ? 29.400 28.076 15.769 1.00 25.54 108 GLU A N 1
ATOM 858 C CA . GLU A 1 112 ? 30.203 26.953 16.181 1.00 27.85 108 GLU A CA 1
ATOM 859 C C . GLU A 1 112 ? 31.650 27.395 16.219 1.00 29.48 108 GLU A C 1
ATOM 860 O O . GLU A 1 112 ? 32.168 27.938 15.237 1.00 29.82 108 GLU A O 1
ATOM 866 N N . SER A 1 113 ? 32.272 27.197 17.377 1.00 30.37 109 SER A N 1
ATOM 867 C CA A SER A 1 113 ? 33.677 27.532 17.586 0.50 32.31 109 SER A CA 1
ATOM 868 C CA B SER A 1 113 ? 33.680 27.532 17.582 0.50 32.48 109 SER A CA 1
ATOM 869 C C . SER A 1 113 ? 34.416 26.302 18.087 1.00 33.84 109 SER A C 1
ATOM 870 O O . SER A 1 113 ? 34.072 25.759 19.140 1.00 34.06 109 SER A O 1
ATOM 875 N N . GLN A 1 114 ? 35.426 25.870 17.330 1.00 36.21 110 GLN A N 1
ATOM 876 C CA . GLN A 1 114 ? 36.238 24.713 17.695 1.00 38.76 110 GLN A CA 1
ATOM 877 C C . GLN A 1 114 ? 35.353 23.509 18.009 1.00 38.66 110 GLN A C 1
ATOM 878 O O . GLN A 1 114 ? 35.523 22.859 19.043 1.00 39.98 110 GLN A O 1
ATOM 884 N N . GLY A 1 115 ? 34.392 23.238 17.133 1.00 37.71 111 GLY A N 1
ATOM 885 C CA . GLY A 1 115 ? 33.475 22.108 17.301 1.00 37.41 111 GLY A CA 1
ATOM 886 C C . GLY A 1 115 ? 32.376 22.235 18.352 1.00 36.36 111 GLY A C 1
ATOM 887 O O . GLY A 1 115 ? 31.604 21.293 18.544 1.00 36.86 111 GLY A O 1
ATOM 888 N N . LYS A 1 116 ? 32.298 23.371 19.052 1.00 34.64 112 LYS A N 1
ATOM 889 C CA . LYS A 1 116 ? 31.255 23.552 20.070 1.00 32.96 112 LYS A CA 1
ATOM 890 C C . LYS A 1 116 ? 30.307 24.696 19.710 1.00 29.81 112 LYS A C 1
ATOM 891 O O . LYS A 1 116 ? 30.731 25.718 19.186 1.00 30.27 112 LYS A O 1
ATOM 897 N N . ILE A 1 117 ? 29.027 24.530 19.996 1.00 27.63 113 ILE A N 1
ATOM 898 C CA . ILE A 1 117 ? 28.084 25.627 19.749 1.00 24.93 113 ILE A CA 1
ATOM 899 C C . ILE A 1 117 ? 28.202 26.666 20.868 1.00 24.68 113 ILE A C 1
ATOM 900 O O . ILE A 1 117 ? 28.006 26.347 22.040 1.00 24.23 113 ILE A O 1
ATOM 905 N N . VAL A 1 118 ? 28.495 27.908 20.509 1.00 22.98 114 VAL A N 1
ATOM 906 C CA . VAL A 1 118 ? 28.840 28.910 21.528 1.00 23.13 114 VAL A CA 1
ATOM 907 C C . VAL A 1 118 ? 27.861 30.069 21.566 1.00 22.20 114 VAL A C 1
ATOM 908 O O . VAL A 1 118 ? 27.837 30.843 22.532 1.00 22.34 114 VAL A O 1
ATOM 912 N N . ALA A 1 119 ? 27.018 30.177 20.546 1.00 20.07 115 ALA A N 1
ATOM 913 C CA . ALA A 1 119 ? 25.993 31.214 20.543 1.00 19.58 115 ALA A CA 1
ATOM 914 C C . ALA A 1 119 ? 24.826 30.785 19.677 1.00 19.21 115 ALA A C 1
ATOM 915 O O . ALA A 1 119 ? 25.028 30.093 18.660 1.00 18.92 115 ALA A O 1
ATOM 917 N N . GLY A 1 120 ? 23.606 31.171 20.065 1.00 17.85 116 GLY A N 1
ATOM 918 C CA . GLY A 1 120 ? 22.446 30.751 19.291 1.00 17.41 116 GLY A CA 1
ATOM 919 C C . GLY A 1 120 ? 21.386 31.827 19.334 1.00 17.31 116 GLY A C 1
ATOM 920 O O . GLY A 1 120 ? 21.165 32.471 20.386 1.00 18.09 116 GLY A O 1
ATOM 921 N N . VAL A 1 121 ? 20.733 32.032 18.195 1.00 16.79 117 VAL A N 1
ATOM 922 C CA A VAL A 1 121 ? 19.586 32.933 18.095 0.50 15.49 117 VAL A CA 1
ATOM 923 C CA B VAL A 1 121 ? 19.569 32.909 18.142 0.50 15.90 117 VAL A CA 1
ATOM 924 C C . VAL A 1 121 ? 18.456 32.214 17.375 1.00 15.58 117 VAL A C 1
ATOM 925 O O . VAL A 1 121 ? 18.686 31.605 16.302 1.00 14.14 117 VAL A O 1
ATOM 932 N N . ILE A 1 122 ? 17.252 32.300 17.933 1.00 14.47 118 ILE A N 1
ATOM 933 C CA . ILE A 1 122 ? 16.085 31.730 17.285 1.00 14.35 118 ILE A CA 1
ATOM 934 C C . ILE A 1 122 ? 15.024 32.829 17.328 1.00 15.33 118 ILE A C 1
ATOM 935 O O . ILE A 1 122 ? 14.704 33.354 18.411 1.00 15.02 118 ILE A O 1
ATOM 940 N N . TYR A 1 123 ? 14.499 33.198 16.159 1.00 13.30 119 TYR A N 1
ATOM 941 C CA . TYR A 1 123 ? 13.604 34.333 16.120 1.00 14.63 119 TYR A CA 1
ATOM 942 C C . TYR A 1 123 ? 12.326 33.982 15.389 1.00 15.70 119 TYR A C 1
ATOM 943 O O . TYR A 1 123 ? 12.364 33.639 14.211 1.00 14.81 119 TYR A O 1
ATOM 952 N N . ASN A 1 124 ? 11.194 34.084 16.083 1.00 15.34 120 ASN A N 1
ATOM 953 C CA . ASN A 1 124 ? 9.904 33.927 15.421 1.00 16.66 120 ASN A CA 1
ATOM 954 C C . ASN A 1 124 ? 9.390 35.332 15.107 1.00 16.66 120 ASN A C 1
ATOM 955 O O . ASN A 1 124 ? 9.019 36.076 16.011 1.00 17.14 120 ASN A O 1
ATOM 960 N N . PRO A 1 125 ? 9.392 35.722 13.824 1.00 17.46 121 PRO A N 1
ATOM 961 C CA . PRO A 1 125 ? 9.116 37.125 13.526 1.00 18.69 121 PRO A CA 1
ATOM 962 C C . PRO A 1 125 ? 7.624 37.475 13.533 1.00 20.02 121 PRO A C 1
ATOM 963 O O . PRO A 1 125 ? 7.276 38.645 13.618 1.00 21.33 121 PRO A O 1
ATOM 967 N N . ILE A 1 126 ? 6.755 36.475 13.420 1.00 19.79 122 ILE A N 1
ATOM 968 C CA . ILE A 1 126 ? 5.299 36.710 13.470 1.00 21.55 122 ILE A CA 1
ATOM 969 C C . ILE A 1 126 ? 4.924 37.234 14.840 1.00 21.25 122 ILE A C 1
ATOM 970 O O . ILE A 1 126 ? 4.202 38.215 14.964 1.00 22.15 122 ILE A O 1
ATOM 975 N N . ASN A 1 127 ? 5.405 36.556 15.868 1.00 20.97 123 ASN A N 1
ATOM 976 C CA . ASN A 1 127 ? 5.093 36.917 17.255 1.00 23.63 123 ASN A CA 1
ATOM 977 C C . ASN A 1 127 ? 6.174 37.794 17.894 1.00 23.11 123 ASN A C 1
ATOM 978 O O . ASN A 1 127 ? 6.081 38.141 19.090 1.00 24.73 123 ASN A O 1
ATOM 983 N N . ASP A 1 128 ? 7.199 38.126 17.106 1.00 22.39 124 ASP A N 1
ATOM 984 C CA . ASP A 1 128 ? 8.371 38.902 17.567 1.00 22.48 124 ASP A CA 1
ATOM 985 C C . ASP A 1 128 ? 8.958 38.255 18.838 1.00 21.40 124 ASP A C 1
ATOM 986 O O . ASP A 1 128 ? 9.121 38.918 19.876 1.00 23.22 124 ASP A O 1
ATOM 991 N N . GLU A 1 129 ? 9.295 36.969 18.748 1.00 19.30 125 GLU A N 1
ATOM 992 C CA . GLU A 1 129 ? 9.826 36.228 19.887 1.00 17.82 125 GLU A CA 1
ATOM 993 C C . GLU A 1 129 ? 11.269 35.917 19.611 1.00 16.83 125 GLU A C 1
ATOM 994 O O . GLU A 1 129 ? 11.561 35.171 18.676 1.00 16.41 125 GLU A O 1
ATOM 1000 N N . LEU A 1 130 ? 12.146 36.538 20.391 1.00 16.70 126 LEU A N 1
ATOM 1001 C CA . LEU A 1 130 ? 13.598 36.431 20.193 1.00 16.35 126 LEU A CA 1
ATOM 1002 C C . LEU A 1 130 ? 14.221 35.628 21.332 1.00 17.46 126 LEU A C 1
ATOM 1003 O O . LEU A 1 130 ? 14.217 36.058 22.502 1.00 19.19 126 LEU A O 1
ATOM 1008 N N . PHE A 1 131 ? 14.790 34.481 20.993 1.00 15.94 127 PHE A N 1
ATOM 1009 C CA . PHE A 1 131 ? 15.426 33.632 21.975 1.00 15.42 127 PHE A CA 1
ATOM 1010 C C . PHE A 1 131 ? 16.908 33.644 21.686 1.00 16.22 127 PHE A C 1
ATOM 1011 O O . PHE A 1 131 ? 17.332 33.479 20.532 1.00 14.73 127 PHE A O 1
ATOM 1019 N N . THR A 1 132 ? 17.711 33.895 22.714 1.00 16.46 128 THR A N 1
ATOM 1020 C CA . THR A 1 132 ? 19.152 34.003 22.507 1.00 17.80 128 THR A CA 1
ATOM 1021 C C . THR A 1 132 ? 19.874 33.293 23.617 1.00 19.72 128 THR A C 1
ATOM 1022 O O . THR A 1 132 ? 19.370 33.215 24.762 1.00 21.06 128 THR A O 1
ATOM 1026 N N . ALA A 1 133 ? 21.072 32.793 23.316 1.00 19.14 129 ALA A N 1
ATOM 1027 C CA . ALA A 1 133 ? 21.926 32.219 24.357 1.00 19.92 129 ALA A CA 1
ATOM 1028 C C . ALA A 1 133 ? 23.351 32.267 23.880 1.00 21.13 129 ALA A C 1
ATOM 1029 O O . ALA A 1 133 ? 23.634 32.131 22.675 1.00 18.67 129 ALA A O 1
ATOM 1031 N N . GLU A 1 134 ? 24.247 32.499 24.828 1.00 22.29 130 GLU A N 1
ATOM 1032 C CA . GLU A 1 134 ? 25.672 32.303 24.595 1.00 24.00 130 GLU A CA 1
ATOM 1033 C C . GLU A 1 134 ? 26.200 31.292 25.607 1.00 24.78 130 GLU A C 1
ATOM 1034 O O . GLU A 1 134 ? 25.701 31.226 26.757 1.00 22.97 130 GLU A O 1
ATOM 1040 N N . ARG A 1 135 ? 27.212 30.518 25.205 1.00 24.55 131 ARG A N 1
ATOM 1041 C CA . ARG A 1 135 ? 27.742 29.494 26.082 1.00 25.94 131 ARG A CA 1
ATOM 1042 C C . ARG A 1 135 ? 28.186 30.143 27.410 1.00 26.62 131 ARG A C 1
ATOM 1043 O O . ARG A 1 135 ? 28.932 31.139 27.431 1.00 26.43 131 ARG A O 1
ATOM 1051 N N . GLY A 1 136 ? 27.652 29.591 28.492 1.00 26.75 132 GLY A N 1
ATOM 1052 C CA . GLY A 1 136 ? 27.987 30.022 29.856 1.00 28.81 132 GLY A CA 1
ATOM 1053 C C . GLY A 1 136 ? 27.078 31.098 30.417 1.00 29.19 132 GLY A C 1
ATOM 1054 O O . GLY A 1 136 ? 27.018 31.288 31.641 1.00 30.37 132 GLY A O 1
ATOM 1055 N N . SER A 1 137 ? 26.330 31.776 29.554 1.00 27.32 133 SER A N 1
ATOM 1056 C CA . SER A 1 137 ? 25.647 33.002 29.967 1.00 27.79 133 SER A CA 1
ATOM 1057 C C . SER A 1 137 ? 24.129 32.928 30.179 1.00 25.04 133 SER A C 1
ATOM 1058 O O . SER A 1 137 ? 23.508 33.903 30.621 1.00 24.58 133 SER A O 1
ATOM 1061 N N . GLY A 1 138 ? 23.531 31.782 29.873 1.00 22.99 134 GLY A N 1
ATOM 1062 C CA . GLY A 1 138 ? 22.106 31.592 30.148 1.00 22.71 134 GLY A CA 1
ATOM 1063 C C . GLY A 1 138 ? 21.243 31.848 28.921 1.00 21.68 134 GLY A C 1
ATOM 1064 O O . GLY A 1 138 ? 21.692 32.479 27.948 1.00 21.54 134 GLY A O 1
ATOM 1065 N N . ALA A 1 139 ? 19.994 31.385 28.976 1.00 20.66 135 ALA A N 1
ATOM 1066 C CA . ALA A 1 139 ? 19.052 31.632 27.872 1.00 19.78 135 ALA A CA 1
ATOM 1067 C C . ALA A 1 139 ? 18.212 32.873 28.158 1.00 19.17 135 ALA A C 1
ATOM 1068 O O . ALA A 1 139 ? 17.884 33.152 29.319 1.00 17.86 135 ALA A O 1
ATOM 1070 N N . PHE A 1 140 ? 17.873 33.600 27.090 1.00 17.65 136 PHE A N 1
ATOM 1071 C CA . PHE A 1 140 ? 17.035 34.803 27.173 1.00 18.25 136 PHE A CA 1
ATOM 1072 C C . PHE A 1 140 ? 15.883 34.738 26.199 1.00 19.18 136 PHE A C 1
ATOM 1073 O O . PHE A 1 140 ? 16.035 34.235 25.060 1.00 17.89 136 PHE A O 1
ATOM 1081 N N . PHE A 1 141 ? 14.741 35.234 26.660 1.00 19.21 137 PHE A N 1
ATOM 1082 C CA . PHE A 1 141 ? 13.605 35.439 25.793 1.00 19.83 137 PHE A CA 1
ATOM 1083 C C . PHE A 1 141 ? 13.233 36.919 25.815 1.00 21.12 137 PHE A C 1
ATOM 1084 O O . PHE A 1 141 ? 12.933 37.455 26.880 1.00 21.18 137 PHE A O 1
ATOM 1092 N N . ASN A 1 142 ? 13.256 37.582 24.659 1.00 20.64 138 ASN A N 1
ATOM 1093 C CA . ASN A 1 142 ? 13.005 39.059 24.610 1.00 24.14 138 ASN A CA 1
ATOM 1094 C C . ASN A 1 142 ? 13.680 39.842 25.733 1.00 27.08 138 ASN A C 1
ATOM 1095 O O . ASN A 1 142 ? 13.026 40.589 26.473 1.00 28.54 138 ASN A O 1
ATOM 1100 N N . ASP A 1 143 ? 14.986 39.636 25.884 1.00 28.35 139 ASP A N 1
ATOM 1101 C CA . ASP A 1 143 ? 15.806 40.431 26.831 1.00 30.90 139 ASP A CA 1
ATOM 1102 C C . ASP A 1 143 ? 15.580 40.122 28.298 1.00 30.33 139 ASP A C 1
ATOM 1103 O O . ASP A 1 143 ? 16.051 40.882 29.148 1.00 31.75 139 ASP A O 1
ATOM 1108 N N . ARG A 1 144 ? 14.857 39.049 28.612 1.00 27.97 140 ARG A N 1
ATOM 1109 C CA . ARG A 1 144 ? 14.684 38.616 29.999 1.00 28.06 140 ARG A CA 1
ATOM 1110 C C . ARG A 1 144 ? 15.151 37.180 30.056 1.00 25.09 140 ARG A C 1
ATOM 1111 O O . ARG A 1 144 ? 14.945 36.442 29.101 1.00 21.49 140 ARG A O 1
ATOM 1119 N N . ARG A 1 145 ? 15.811 36.801 31.145 1.00 23.32 141 ARG A N 1
ATOM 1120 C CA . ARG A 1 145 ? 16.227 35.411 31.331 1.00 22.47 141 ARG A CA 1
ATOM 1121 C C . ARG A 1 145 ? 15.009 34.507 31.226 1.00 21.38 141 ARG A C 1
ATOM 1122 O O . ARG A 1 145 ? 13.920 34.878 31.646 1.00 22.67 141 ARG A O 1
ATOM 1130 N N . CYS A 1 146 ? 15.196 33.320 30.674 1.00 19.89 142 CYS A N 1
ATOM 1131 C CA . CYS A 1 146 ? 14.102 32.348 30.609 1.00 19.79 142 CYS A CA 1
ATOM 1132 C C . CYS A 1 146 ? 14.714 31.034 31.027 1.00 19.11 142 CYS A C 1
ATOM 1133 O O . CYS A 1 146 ? 15.935 30.882 31.046 1.00 19.27 142 CYS A O 1
ATOM 1136 N N . ARG A 1 147 ? 13.882 30.057 31.339 1.00 18.71 143 ARG A N 1
ATOM 1137 C CA . ARG A 1 147 ? 14.417 28.806 31.862 1.00 19.63 143 ARG A CA 1
ATOM 1138 C C . ARG A 1 147 ? 13.422 27.700 31.592 1.00 18.67 143 ARG A C 1
ATOM 1139 O O . ARG A 1 147 ? 12.227 27.962 31.373 1.00 18.61 143 ARG A O 1
ATOM 1147 N N . VAL A 1 148 ? 13.915 26.473 31.599 1.00 17.99 144 VAL A N 1
ATOM 1148 C CA . VAL A 1 148 ? 13.055 25.327 31.407 1.00 17.33 144 VAL A CA 1
ATOM 1149 C C . VAL A 1 148 ? 12.034 25.242 32.525 1.00 18.00 144 VAL A C 1
ATOM 1150 O O . VAL A 1 148 ? 12.242 25.768 33.633 1.00 19.21 144 VAL A O 1
ATOM 1154 N N . SER A 1 149 ? 10.962 24.516 32.276 1.00 17.18 145 SER A N 1
ATOM 1155 C CA . SER A 1 149 ? 9.918 24.398 33.271 1.00 19.10 145 SER A CA 1
ATOM 1156 C C . SER A 1 149 ? 10.352 23.624 34.514 1.00 21.08 145 SER A C 1
ATOM 1157 O O . SER A 1 149 ? 11.350 22.901 34.507 1.00 20.91 145 SER A O 1
ATOM 1160 N N . ALA A 1 150 ? 9.546 23.758 35.553 1.00 22.78 146 ALA A N 1
ATOM 1161 C CA . ALA A 1 150 ? 9.828 23.173 36.856 1.00 26.10 146 ALA A CA 1
ATOM 1162 C C . ALA A 1 150 ? 9.061 21.875 37.064 1.00 26.45 146 ALA A C 1
ATOM 1163 O O . ALA A 1 150 ? 9.118 21.289 38.149 1.00 27.53 146 ALA A O 1
ATOM 1165 N N . ARG A 1 151 ? 8.330 21.430 36.037 1.00 26.00 147 ARG A N 1
ATOM 1166 C CA . ARG A 1 151 ? 7.488 20.238 36.194 1.00 26.76 147 ARG A CA 1
ATOM 1167 C C . ARG A 1 151 ? 8.313 18.976 36.388 1.00 27.41 147 ARG A C 1
ATOM 1168 O O . ARG A 1 151 ? 9.350 18.798 35.741 1.00 26.78 147 ARG A O 1
ATOM 1176 N N . ARG A 1 152 ? 7.853 18.121 37.301 1.00 27.90 148 ARG A N 1
ATOM 1177 C CA A ARG A 1 152 ? 8.592 16.911 37.645 0.50 29.37 148 ARG A CA 1
ATOM 1178 C CA B ARG A 1 152 ? 8.562 16.899 37.702 0.50 29.37 148 ARG A CA 1
ATOM 1179 C C . ARG A 1 152 ? 7.845 15.617 37.266 1.00 29.41 148 ARG A C 1
ATOM 1180 O O . ARG A 1 152 ? 8.457 14.548 37.192 1.00 30.38 148 ARG A O 1
ATOM 1195 N N . ARG A 1 153 ? 6.543 15.723 37.012 1.00 28.77 149 ARG A N 1
ATOM 1196 C CA . ARG A 1 153 ? 5.696 14.566 36.652 1.00 29.52 149 ARG A CA 1
ATOM 1197 C C . ARG A 1 153 ? 5.148 14.699 35.233 1.00 27.53 149 ARG A C 1
ATOM 1198 O O . ARG A 1 153 ? 4.665 15.769 34.854 1.00 26.44 149 ARG A O 1
ATOM 1206 N N . LEU A 1 154 ? 5.167 13.612 34.467 1.00 26.44 150 LEU A N 1
ATOM 1207 C CA . LEU A 1 154 ? 4.620 13.643 33.102 1.00 24.90 150 LEU A CA 1
ATOM 1208 C C . LEU A 1 154 ? 3.149 14.072 33.010 1.00 24.28 150 LEU A C 1
ATOM 1209 O O . LEU A 1 154 ? 2.761 14.757 32.062 1.00 22.57 150 LEU A O 1
ATOM 1214 N N . GLU A 1 155 ? 2.347 13.698 34.011 1.00 24.51 151 GLU A N 1
ATOM 1215 C CA . GLU A 1 155 ? 0.912 13.974 33.993 1.00 25.79 151 GLU A CA 1
ATOM 1216 C C . GLU A 1 155 ? 0.589 15.456 33.989 1.00 24.85 151 GLU A C 1
ATOM 1217 O O . GLU A 1 155 ? -0.503 15.851 33.593 1.00 24.66 151 GLU A O 1
ATOM 1223 N N . ASP A 1 156 ? 1.543 16.280 34.401 1.00 24.17 152 ASP A N 1
ATOM 1224 C CA . ASP A 1 156 ? 1.355 17.719 34.362 1.00 23.86 152 ASP A CA 1
ATOM 1225 C C . ASP A 1 156 ? 1.876 18.349 33.074 1.00 21.87 152 ASP A C 1
ATOM 1226 O O . ASP A 1 156 ? 1.714 19.545 32.892 1.00 22.59 152 ASP A O 1
ATOM 1231 N N . CYS A 1 157 ? 2.492 17.557 32.194 1.00 20.28 153 CYS A N 1
ATOM 1232 C CA . CYS A 1 157 ? 3.303 18.122 31.111 1.00 19.00 153 CYS A CA 1
ATOM 1233 C C . CYS A 1 157 ? 2.610 18.247 29.784 1.00 18.23 153 CYS A C 1
ATOM 1234 O O . CYS A 1 157 ? 1.690 17.480 29.468 1.00 18.88 153 CYS A O 1
ATOM 1237 N N . VAL A 1 158 ? 3.108 19.193 29.002 1.00 17.43 154 VAL A N 1
ATOM 1238 C CA . VAL A 1 158 ? 2.848 19.236 27.571 1.00 16.86 154 VAL A CA 1
ATOM 1239 C C . VAL A 1 158 ? 4.148 18.923 26.865 1.00 16.55 154 VAL A C 1
ATOM 1240 O O . VAL A 1 158 ? 5.158 19.614 27.072 1.00 17.19 154 VAL A O 1
ATOM 1244 N N . ILE A 1 159 ? 4.133 17.894 26.017 1.00 15.83 155 ILE A N 1
ATOM 1245 C CA . ILE A 1 159 ? 5.342 17.464 25.323 1.00 15.33 155 ILE A CA 1
ATOM 1246 C C . ILE A 1 159 ? 5.171 17.687 23.825 1.00 13.99 155 ILE A C 1
ATOM 1247 O O . ILE A 1 159 ? 4.151 17.299 23.233 1.00 15.50 155 ILE A O 1
ATOM 1252 N N . ALA A 1 160 ? 6.163 18.342 23.233 1.00 14.03 156 ALA A N 1
ATOM 1253 C CA . ALA A 1 160 ? 6.176 18.611 21.793 1.00 14.72 156 ALA A CA 1
ATOM 1254 C C . ALA A 1 160 ? 6.861 17.481 21.070 1.00 15.95 156 ALA A C 1
ATOM 1255 O O . ALA A 1 160 ? 7.763 16.809 21.599 1.00 15.79 156 ALA A O 1
ATOM 1257 N N . THR A 1 161 ? 6.453 17.265 19.834 1.00 18.43 157 THR A N 1
ATOM 1258 C CA . THR A 1 161 ? 7.027 16.173 19.097 1.00 21.04 157 THR A CA 1
ATOM 1259 C C . THR A 1 161 ? 7.194 16.536 17.644 1.00 22.13 157 THR A C 1
ATOM 1260 O O . THR A 1 161 ? 6.518 17.438 17.150 1.00 20.85 157 THR A O 1
ATOM 1264 N N . GLY A 1 162 ? 8.100 15.830 16.966 1.00 24.17 158 GLY A N 1
ATOM 1265 C CA . GLY A 1 162 ? 8.196 15.944 15.532 1.00 27.63 158 GLY A CA 1
ATOM 1266 C C . GLY A 1 162 ? 7.916 14.587 14.934 1.00 30.83 158 GLY A C 1
ATOM 1267 O O . GLY A 1 162 ? 8.293 13.582 15.492 1.00 31.83 158 GLY A O 1
ATOM 1268 N N . MET A 1 163 ? 7.294 14.558 13.772 1.00 34.29 159 MET A N 1
ATOM 1269 C CA . MET A 1 163 ? 6.893 13.283 13.188 1.00 37.89 159 MET A CA 1
ATOM 1270 C C . MET A 1 163 ? 7.638 12.958 11.904 1.00 40.00 159 MET A C 1
ATOM 1271 O O . MET A 1 163 ? 8.152 13.857 11.228 1.00 40.51 159 MET A O 1
ATOM 1276 N N . PRO A 1 164 ? 7.733 11.662 11.574 1.00 41.98 160 PRO A N 1
ATOM 1277 C CA . PRO A 1 164 ? 7.970 11.385 10.172 1.00 43.51 160 PRO A CA 1
ATOM 1278 C C . PRO A 1 164 ? 6.623 11.530 9.458 1.00 44.42 160 PRO A C 1
ATOM 1279 O O . PRO A 1 164 ? 5.559 11.383 10.070 1.00 45.36 160 PRO A O 1
ATOM 1283 N N . HIS A 1 165 ? 6.651 11.870 8.187 1.00 45.61 161 HIS A N 1
ATOM 1284 C CA . HIS A 1 165 ? 5.446 11.744 7.371 1.00 45.98 161 HIS A CA 1
ATOM 1285 C C . HIS A 1 165 ? 5.887 11.181 6.035 1.00 46.86 161 HIS A C 1
ATOM 1286 O O . HIS A 1 165 ? 6.946 10.547 5.960 1.00 46.74 161 HIS A O 1
ATOM 1293 N N . LEU A 1 166 ? 5.072 11.417 5.008 1.00 47.21 162 LEU A N 1
ATOM 1294 C CA . LEU A 1 166 ? 5.206 10.846 3.659 1.00 48.97 162 LEU A CA 1
ATOM 1295 C C . LEU A 1 166 ? 6.470 10.001 3.355 1.00 49.67 162 LEU A C 1
ATOM 1296 O O . LEU A 1 166 ? 7.561 10.531 3.136 1.00 49.20 162 LEU A O 1
ATOM 1301 N N . PRO A 1 169 ? 9.719 6.909 6.580 1.00 42.08 165 PRO A N 1
ATOM 1302 C CA . PRO A 1 169 ? 10.542 5.934 7.327 1.00 41.68 165 PRO A CA 1
ATOM 1303 C C . PRO A 1 169 ? 10.495 6.079 8.874 1.00 38.42 165 PRO A C 1
ATOM 1304 O O . PRO A 1 169 ? 10.542 7.173 9.403 1.00 37.21 165 PRO A O 1
ATOM 1308 N N . GLY A 1 170 ? 10.345 4.954 9.577 1.00 36.88 166 GLY A N 1
ATOM 1309 C CA . GLY A 1 170 ? 10.241 4.978 11.034 1.00 33.34 166 GLY A CA 1
ATOM 1310 C C . GLY A 1 170 ? 8.867 5.279 11.623 1.00 30.39 166 GLY A C 1
ATOM 1311 O O . GLY A 1 170 ? 8.767 5.591 12.812 1.00 29.16 166 GLY A O 1
ATOM 1312 N N . HIS A 1 171 ? 7.807 5.186 10.813 1.00 28.73 167 HIS A N 1
ATOM 1313 C CA . HIS A 1 171 ? 6.453 5.533 11.293 1.00 27.03 167 HIS A CA 1
ATOM 1314 C C . HIS A 1 171 ? 5.990 4.600 12.422 1.00 26.04 167 HIS A C 1
ATOM 1315 O O . HIS A 1 171 ? 5.390 5.034 13.398 1.00 24.26 167 HIS A O 1
ATOM 1322 N N . GLY A 1 172 ? 6.262 3.306 12.287 1.00 25.58 168 GLY A N 1
ATOM 1323 C CA . GLY A 1 172 ? 5.820 2.355 13.310 1.00 25.57 168 GLY A CA 1
ATOM 1324 C C . GLY A 1 172 ? 6.482 2.595 14.659 1.00 25.09 168 GLY A C 1
ATOM 1325 O O . GLY A 1 172 ? 5.826 2.584 15.710 1.00 23.82 168 GLY A O 1
ATOM 1326 N N . THR A 1 173 ? 7.797 2.796 14.640 1.00 25.24 169 THR A N 1
ATOM 1327 C CA . THR A 1 173 ? 8.544 3.080 15.854 1.00 25.21 169 THR A CA 1
ATOM 1328 C C . THR A 1 173 ? 8.056 4.403 16.450 1.00 23.69 169 THR A C 1
ATOM 1329 O O . THR A 1 173 ? 7.844 4.513 17.667 1.00 22.89 169 THR A O 1
ATOM 1333 N N . TYR A 1 174 ? 7.820 5.382 15.590 1.00 22.17 170 TYR A N 1
ATOM 1334 C CA . TYR A 1 174 ? 7.289 6.665 16.089 1.00 22.10 170 TYR A CA 1
ATOM 1335 C C . TYR A 1 174 ? 5.959 6.478 16.841 1.00 21.11 170 TYR A C 1
ATOM 1336 O O . TYR A 1 174 ? 5.751 7.045 17.912 1.00 21.37 170 TYR A O 1
ATOM 1345 N N . LEU A 1 175 ? 5.069 5.667 16.285 1.00 22.04 171 LEU A N 1
ATOM 1346 C CA . LEU A 1 175 ? 3.746 5.451 16.876 1.00 21.61 171 LEU A CA 1
ATOM 1347 C C . LEU A 1 175 ? 3.817 4.727 18.225 1.00 21.89 171 LEU A C 1
ATOM 1348 O O . LEU A 1 175 ? 2.979 4.947 19.077 1.00 21.49 171 LEU A O 1
ATOM 1353 N N . ILE A 1 176 ? 4.822 3.883 18.413 1.00 22.44 172 ILE A N 1
ATOM 1354 C CA . ILE A 1 176 ? 5.093 3.301 19.737 1.00 23.58 172 ILE A CA 1
ATOM 1355 C C . ILE A 1 176 ? 5.495 4.369 20.755 1.00 22.64 172 ILE A C 1
ATOM 1356 O O . ILE A 1 176 ? 4.971 4.414 21.872 1.00 22.70 172 ILE A O 1
ATOM 1361 N N . GLU A 1 177 ? 6.425 5.230 20.354 1.00 21.75 173 GLU A N 1
ATOM 1362 C CA . GLU A 1 177 ? 6.871 6.347 21.194 1.00 20.60 173 GLU A CA 1
ATOM 1363 C C . GLU A 1 177 ? 5.698 7.247 21.559 1.00 20.13 173 GLU A C 1
ATOM 1364 O O . GLU A 1 177 ? 5.463 7.565 22.739 1.00 18.81 173 GLU A O 1
ATOM 1370 N N . LEU A 1 178 ? 4.939 7.641 20.541 1.00 19.92 174 LEU A N 1
ATOM 1371 C CA . LEU A 1 178 ? 3.774 8.501 20.770 1.00 20.69 174 LEU A CA 1
ATOM 1372 C C . LEU A 1 178 ? 2.740 7.859 21.686 1.00 20.46 174 LEU A C 1
ATOM 1373 O O . LEU A 1 178 ? 2.255 8.508 22.596 1.00 20.73 174 LEU A O 1
ATOM 1378 N N . ARG A 1 179 ? 2.433 6.578 21.468 1.00 21.58 175 ARG A N 1
ATOM 1379 C CA . ARG A 1 179 ? 1.533 5.833 22.347 1.00 22.77 175 ARG A CA 1
ATOM 1380 C C . ARG A 1 179 ? 1.976 5.938 23.811 1.00 23.03 175 ARG A C 1
ATOM 1381 O O . ARG A 1 179 ? 1.169 6.249 24.696 1.00 21.96 175 ARG A O 1
ATOM 1389 N N . ASN A 1 180 ? 3.268 5.711 24.049 1.00 23.08 176 ASN A N 1
ATOM 1390 C CA . ASN A 1 180 ? 3.824 5.685 25.404 1.00 23.91 176 ASN A CA 1
ATOM 1391 C C . ASN A 1 180 ? 3.770 7.046 26.107 1.00 23.45 176 ASN A C 1
ATOM 1392 O O . ASN A 1 180 ? 3.500 7.128 27.308 1.00 23.68 176 ASN A O 1
ATOM 1397 N N . VAL A 1 181 ? 4.052 8.110 25.354 1.00 21.68 177 VAL A N 1
ATOM 1398 C CA . VAL A 1 181 ? 4.046 9.448 25.932 1.00 21.50 177 VAL A CA 1
ATOM 1399 C C . VAL A 1 181 ? 2.594 9.930 26.097 1.00 22.42 177 VAL A C 1
ATOM 1400 O O . VAL A 1 181 ? 2.232 10.446 27.145 1.00 21.74 177 VAL A O 1
ATOM 1404 N N . MET A 1 182 ? 1.770 9.718 25.083 1.00 23.25 178 MET A N 1
ATOM 1405 C CA A MET A 1 182 ? 0.373 10.183 25.060 0.50 25.10 178 MET A CA 1
ATOM 1406 C CA B MET A 1 182 ? 0.423 10.287 25.128 0.50 25.06 178 MET A CA 1
ATO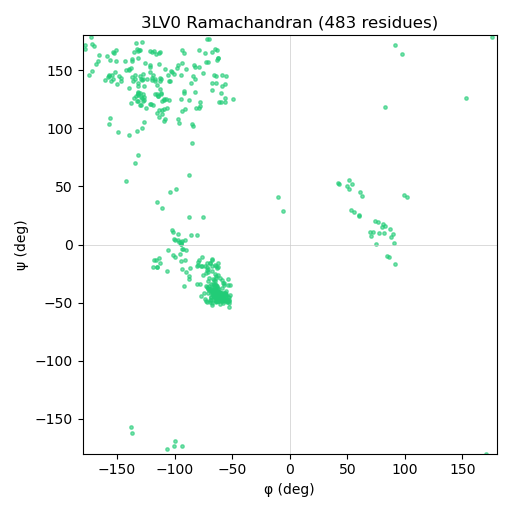M 1407 C C . MET A 1 182 ? -0.440 9.699 26.249 1.00 26.80 178 MET A C 1
ATOM 1408 O O . MET A 1 182 ? -1.356 10.365 26.696 1.00 27.81 178 MET A O 1
ATOM 1417 N N . ALA A 1 183 ? -0.115 8.497 26.723 1.00 26.91 179 ALA A N 1
ATOM 1418 C CA . ALA A 1 183 ? -0.823 7.883 27.843 1.00 29.52 179 ALA A CA 1
ATOM 1419 C C . ALA A 1 183 ? -0.511 8.541 29.180 1.00 29.64 179 ALA A C 1
ATOM 1420 O O . ALA A 1 183 ? -1.249 8.321 30.141 1.00 30.32 179 ALA A O 1
ATOM 1422 N N . GLU A 1 184 ? 0.572 9.330 29.232 1.00 28.25 180 GLU A N 1
ATOM 1423 C CA . GLU A 1 184 ? 1.127 9.806 30.497 1.00 28.62 180 GLU A CA 1
ATOM 1424 C C . GLU A 1 184 ? 0.987 11.330 30.711 1.00 27.15 180 GLU A C 1
ATOM 1425 O O . GLU A 1 184 ? 1.126 11.795 31.839 1.00 26.87 180 GLU A O 1
ATOM 1431 N N . VAL A 1 185 ? 0.707 12.085 29.655 1.00 24.94 181 VAL A N 1
ATOM 1432 C CA . VAL A 1 185 ? 0.857 13.552 29.707 1.00 24.31 181 VAL A CA 1
ATOM 1433 C C . VAL A 1 185 ? -0.451 14.335 29.613 1.00 24.52 181 VAL A C 1
ATOM 1434 O O . VAL A 1 185 ? -1.494 13.788 29.226 1.00 25.05 181 VAL A O 1
ATOM 1438 N N . SER A 1 186 ? -0.400 15.623 29.954 1.00 24.62 182 SER A N 1
ATOM 1439 C CA . SER A 1 186 ? -1.571 16.491 29.810 1.00 25.92 182 SER A CA 1
ATOM 1440 C C . SER A 1 186 ? -1.763 16.962 28.371 1.00 25.51 182 SER A C 1
ATOM 1441 O O . SER A 1 186 ? -2.824 17.519 28.020 1.00 27.50 182 SER A O 1
ATOM 1444 N N . GLY A 1 187 ? -0.735 16.797 27.547 1.00 22.74 183 GLY A N 1
ATOM 1445 C CA . GLY A 1 187 ? -0.862 17.240 26.176 1.00 20.54 183 GLY A CA 1
ATOM 1446 C C . GLY A 1 187 ? 0.323 16.876 25.326 1.00 18.61 183 GLY A C 1
ATOM 1447 O O . GLY A 1 187 ? 1.437 16.874 25.804 1.00 18.35 183 GLY A O 1
ATOM 1448 N N . ILE A 1 188 ? 0.038 16.580 24.058 1.00 17.74 184 ILE A N 1
ATOM 1449 C CA . ILE A 1 188 ? 1.048 16.483 23.004 1.00 16.15 184 ILE A CA 1
ATOM 1450 C C . ILE A 1 188 ? 0.830 17.646 22.040 1.00 15.17 184 ILE A C 1
ATOM 1451 O O . ILE A 1 188 ? -0.301 17.957 21.707 1.00 14.66 184 ILE A O 1
ATOM 1456 N N . ARG A 1 189 ? 1.914 18.217 21.544 1.00 15.41 185 ARG A N 1
ATOM 1457 C CA . ARG A 1 189 ? 1.826 19.246 20.521 1.00 14.90 185 ARG A CA 1
ATOM 1458 C C . ARG A 1 189 ? 2.717 18.885 19.350 1.00 16.19 185 ARG A C 1
ATOM 1459 O O . ARG A 1 189 ? 3.833 18.365 19.518 1.00 16.73 185 ARG A O 1
ATOM 1467 N N . ARG A 1 190 ? 2.234 19.184 18.161 1.00 15.06 186 ARG A N 1
ATOM 1468 C CA . ARG A 1 190 ? 3.083 19.021 16.979 1.00 15.33 186 ARG A CA 1
ATOM 1469 C C . ARG A 1 190 ? 2.938 20.298 16.165 1.00 15.29 186 ARG A C 1
ATOM 1470 O O . ARG A 1 190 ? 1.999 20.452 15.387 1.00 15.20 186 ARG A O 1
ATOM 1478 N N . PHE A 1 191 ? 3.903 21.202 16.344 1.00 15.68 187 PHE A N 1
ATOM 1479 C CA . PHE A 1 191 ? 3.817 22.541 15.768 1.00 17.97 187 PHE A CA 1
ATOM 1480 C C . PHE A 1 191 ? 4.351 22.655 14.355 1.00 17.70 187 PHE A C 1
ATOM 1481 O O . PHE A 1 191 ? 3.873 23.496 13.619 1.00 19.85 187 PHE A O 1
ATOM 1489 N N . GLY A 1 192 ? 5.315 21.825 14.010 1.00 18.32 188 GLY A N 1
ATOM 1490 C CA . GLY A 1 192 ? 5.861 21.821 12.638 1.00 20.38 188 GLY A CA 1
ATOM 1491 C C . GLY A 1 192 ? 7.166 22.606 12.520 1.00 19.20 188 GLY A C 1
ATOM 1492 O O . GLY A 1 192 ? 7.574 22.963 11.422 1.00 19.21 188 GLY A O 1
ATOM 1493 N N A THR A 1 193 ? 7.811 22.825 13.641 0.50 19.29 189 THR A N 1
ATOM 1494 N N B THR A 1 193 ? 7.836 22.866 13.661 0.50 18.83 189 THR A N 1
ATOM 1495 C CA A THR A 1 193 ? 9.089 23.452 13.590 0.50 19.73 189 THR A CA 1
ATOM 1496 C CA B THR A 1 193 ? 9.035 23.769 13.755 0.50 18.79 189 THR A CA 1
ATOM 1497 C C A THR A 1 193 ? 9.985 22.507 14.326 0.50 19.98 189 THR A C 1
AT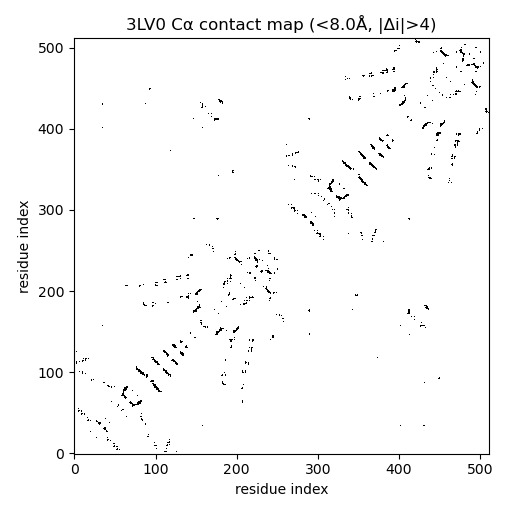OM 1498 C C B THR A 1 193 ? 10.115 23.334 14.745 0.50 19.16 189 THR A C 1
ATOM 1499 O O A THR A 1 193 ? 9.541 21.516 14.899 0.50 20.57 189 THR A O 1
ATOM 1500 O O B THR A 1 193 ? 9.918 23.576 15.948 0.50 18.40 189 THR A O 1
ATOM 1507 N N . ALA A 1 194 ? 11.259 22.806 14.274 1.00 19.49 190 ALA A N 1
ATOM 1508 C CA . ALA A 1 194 ? 12.263 22.163 15.107 1.00 20.22 190 ALA A CA 1
ATOM 1509 C C . ALA A 1 194 ? 12.983 23.155 16.037 1.00 19.22 190 ALA A C 1
ATOM 1510 O O . ALA A 1 194 ? 12.943 23.025 17.271 1.00 18.27 190 ALA A O 1
ATOM 1512 N N . ALA A 1 195 ? 13.657 24.145 15.450 1.00 18.98 191 ALA A N 1
ATOM 1513 C CA . ALA A 1 195 ? 14.301 25.192 16.232 1.00 18.01 191 ALA A CA 1
ATOM 1514 C C . ALA A 1 195 ? 13.354 25.859 17.224 1.00 17.27 191 ALA A C 1
ATOM 1515 O O . ALA A 1 195 ? 13.690 26.062 18.396 1.00 16.18 191 ALA A O 1
ATOM 1517 N N . LEU A 1 196 ? 12.177 26.250 16.749 1.00 16.72 192 LEU A N 1
ATOM 1518 C CA . LEU A 1 196 ? 11.249 26.973 17.608 1.00 16.12 192 LEU A CA 1
ATOM 1519 C C . LEU A 1 196 ? 10.753 26.071 18.728 1.00 16.34 192 LEU A C 1
ATOM 1520 O O . LEU A 1 196 ? 10.523 26.534 19.844 1.00 15.27 192 LEU A O 1
ATOM 1525 N N . ASP A 1 197 ? 10.600 24.766 18.441 1.00 15.93 193 ASP A N 1
ATOM 1526 C CA . ASP A 1 197 ? 10.215 23.813 19.501 1.00 16.07 193 ASP A CA 1
ATOM 1527 C C . ASP A 1 197 ? 11.251 23.744 20.615 1.00 15.17 193 ASP A C 1
ATOM 1528 O O . ASP A 1 197 ? 10.905 23.707 21.810 1.00 14.32 193 ASP A O 1
ATOM 1533 N N . LEU A 1 198 ? 12.514 23.705 20.213 1.00 14.00 194 LEU A N 1
ATOM 1534 C CA . LEU A 1 198 ? 13.589 23.723 21.188 1.00 14.27 194 LEU A CA 1
ATOM 1535 C C . LEU A 1 198 ? 13.580 25.015 21.994 1.00 13.85 194 LEU A C 1
ATOM 1536 O O . LEU A 1 198 ? 13.822 24.994 23.215 1.00 13.68 194 LEU A O 1
ATOM 1541 N N . ALA A 1 199 ? 13.348 26.145 21.324 1.00 13.09 195 ALA A N 1
ATOM 1542 C CA . ALA A 1 199 ? 13.245 27.414 22.040 1.00 13.98 195 ALA A CA 1
ATOM 1543 C C . ALA A 1 199 ? 12.099 27.371 23.037 1.00 14.00 195 ALA A C 1
ATOM 1544 O O . ALA A 1 199 ? 12.236 27.865 24.160 1.00 12.99 195 ALA A O 1
ATOM 1546 N N . TYR A 1 200 ? 10.962 26.780 22.634 1.00 13.41 196 TYR A N 1
ATOM 1547 C CA . TYR A 1 200 ? 9.825 26.677 23.558 1.00 13.89 196 TYR A CA 1
ATOM 1548 C C . TYR A 1 200 ? 10.149 25.846 24.806 1.00 13.83 196 TYR A C 1
ATOM 1549 O O . TYR A 1 200 ? 9.719 26.182 25.913 1.00 14.84 196 TYR A O 1
ATOM 1558 N N . VAL A 1 201 ? 10.926 24.783 24.649 1.00 14.39 197 VAL A N 1
ATOM 1559 C CA . VAL A 1 201 ? 11.408 24.024 25.823 1.00 14.14 197 VAL A CA 1
ATOM 1560 C C . VAL A 1 201 ? 12.330 24.915 26.687 1.00 15.03 197 VAL A C 1
ATOM 1561 O O . VAL A 1 201 ? 12.202 24.952 27.917 1.00 15.51 197 VAL A O 1
ATOM 1565 N N . ALA A 1 202 ? 13.257 25.614 26.038 1.00 14.84 198 ALA A N 1
ATOM 1566 C CA . ALA A 1 202 ? 14.198 26.508 26.745 1.00 15.61 198 ALA A CA 1
ATOM 1567 C C . ALA A 1 202 ? 13.478 27.582 27.556 1.00 16.74 198 ALA A C 1
ATOM 1568 O O . ALA A 1 202 ? 13.975 27.994 28.617 1.00 17.45 198 ALA A O 1
ATOM 1570 N N . ALA A 1 203 ? 12.320 28.045 27.067 1.00 15.50 199 ALA A N 1
ATOM 1571 C CA . ALA A 1 203 ? 11.597 29.135 27.734 1.00 17.05 199 ALA A CA 1
ATOM 1572 C C . ALA A 1 203 ? 10.487 28.600 28.636 1.00 17.62 199 ALA A C 1
ATOM 1573 O O . ALA A 1 203 ? 9.727 29.373 29.217 1.00 17.86 199 ALA A O 1
ATOM 1575 N N . GLY A 1 204 ? 10.381 27.276 28.749 1.00 17.04 200 GLY A N 1
ATOM 1576 C CA . GLY A 1 204 ? 9.435 26.694 29.705 1.00 18.34 200 GLY A CA 1
ATOM 1577 C C . GLY A 1 204 ? 8.004 26.634 29.160 1.00 19.11 200 GLY A C 1
ATOM 1578 O O . GLY A 1 204 ? 7.073 26.367 29.925 1.00 19.43 200 GLY A O 1
ATOM 1579 N N . ARG A 1 205 ? 7.831 26.903 27.864 1.00 18.15 201 ARG A N 1
ATOM 1580 C CA . ARG A 1 205 ? 6.492 26.857 27.239 1.00 19.80 201 ARG A CA 1
ATOM 1581 C C . ARG A 1 205 ? 5.998 25.430 26.942 1.00 19.54 201 ARG A C 1
ATOM 1582 O O . ARG A 1 205 ? 4.805 25.165 27.013 1.00 21.23 201 ARG A O 1
ATOM 1590 N N . THR A 1 206 ? 6.903 24.537 26.592 1.00 18.40 202 THR A N 1
ATOM 1591 C CA . THR A 1 206 ? 6.592 23.107 26.629 1.00 18.00 202 THR A CA 1
ATOM 1592 C C . THR A 1 206 ? 7.547 22.485 27.631 1.00 18.21 202 THR A C 1
ATOM 1593 O O . THR A 1 206 ? 8.546 23.103 28.000 1.00 18.82 202 THR A O 1
ATOM 1597 N N . ASP A 1 207 ? 7.268 21.251 28.029 1.00 17.11 203 ASP A N 1
ATOM 1598 C CA . ASP A 1 207 ? 8.023 20.623 29.109 1.00 17.17 203 ASP A CA 1
ATOM 1599 C C . ASP A 1 207 ? 9.049 19.650 28.561 1.00 17.30 203 ASP A C 1
ATOM 1600 O O . ASP A 1 207 ? 9.914 19.171 29.286 1.00 18.10 203 ASP A O 1
ATOM 1605 N N . GLY A 1 208 ? 8.979 19.392 27.262 1.00 16.73 204 GLY A N 1
ATOM 1606 C CA . GLY A 1 208 ? 9.938 18.473 26.647 1.00 16.69 204 GLY A CA 1
ATOM 1607 C C . GLY A 1 208 ? 9.668 18.389 25.173 1.00 15.84 204 GLY A C 1
ATOM 1608 O O . GLY A 1 208 ? 8.623 18.860 24.709 1.00 15.94 204 GLY A O 1
ATOM 1609 N N . PHE A 1 209 ? 10.605 17.788 24.446 1.00 15.53 205 PHE A N 1
ATOM 1610 C CA . PHE A 1 209 ? 10.505 17.640 22.988 1.00 16.29 205 PHE A CA 1
ATOM 1611 C C . PHE A 1 209 ? 11.303 16.425 22.576 1.00 17.18 205 PHE A C 1
ATOM 1612 O O . PHE A 1 209 ? 12.370 16.183 23.137 1.00 17.60 205 PHE A O 1
ATOM 1620 N N . TRP A 1 210 ? 10.811 15.665 21.593 1.00 16.96 206 TRP A N 1
ATOM 1621 C CA . TRP A 1 210 ? 11.657 14.637 20.967 1.00 18.98 206 TRP A CA 1
ATOM 1622 C C . TRP A 1 210 ? 11.381 14.572 19.465 1.00 19.00 206 TRP A C 1
ATOM 1623 O O . TRP A 1 210 ? 10.256 14.887 19.022 1.00 18.21 206 TRP A O 1
ATOM 1634 N N . GLU A 1 211 ? 12.392 14.197 18.692 1.00 21.06 207 GLU A N 1
ATOM 1635 C CA . GLU A 1 211 ? 12.256 14.085 17.228 1.00 23.74 207 GLU A CA 1
ATOM 1636 C C . GLU A 1 211 ? 13.455 13.369 16.629 1.00 25.86 207 GLU A C 1
ATOM 1637 O O . GLU A 1 211 ? 14.554 13.363 17.214 1.00 25.15 207 GLU A O 1
ATOM 1643 N N . ASP A 1 212 ? 13.217 12.768 15.464 1.00 28.17 208 ASP A N 1
ATOM 1644 C CA . ASP A 1 212 ? 14.235 12.063 14.686 1.00 31.24 208 ASP A CA 1
ATOM 1645 C C . ASP A 1 212 ? 14.455 12.757 13.340 1.00 32.04 208 ASP A C 1
ATOM 1646 O O . ASP A 1 212 ? 13.636 13.590 12.914 1.00 30.95 208 ASP A O 1
ATOM 1651 N N . ASN A 1 213 ? 15.574 12.427 12.693 1.00 33.46 209 ASN A N 1
ATOM 1652 C CA . ASN A 1 213 ? 15.881 12.857 11.326 1.00 35.57 209 ASN A CA 1
ATOM 1653 C C . ASN A 1 213 ? 15.971 14.380 11.181 1.00 34.89 209 ASN A C 1
ATOM 1654 O O . ASN A 1 213 ? 15.404 14.971 10.246 1.00 34.80 209 ASN A O 1
ATOM 1659 N N . LEU A 1 214 ? 16.663 15.005 12.132 1.00 33.65 210 LEU A N 1
ATOM 1660 C CA . LEU A 1 214 ? 16.890 16.449 12.094 1.00 32.88 210 LEU A CA 1
ATOM 1661 C C . LEU A 1 214 ? 18.311 16.759 11.627 1.00 32.71 210 LEU A C 1
ATOM 1662 O O . LEU A 1 214 ? 19.239 15.992 11.882 1.00 33.46 210 LEU A O 1
ATOM 1667 N N . GLN A 1 215 ? 18.481 17.885 10.943 1.00 31.53 211 GLN A N 1
ATOM 1668 C CA . GLN A 1 215 ? 19.794 18.264 10.449 1.00 32.30 211 GLN A CA 1
ATOM 1669 C C . GLN A 1 215 ? 20.482 19.183 11.455 1.00 30.98 211 GLN A C 1
ATOM 1670 O O . GLN A 1 215 ? 19.836 19.694 12.365 1.00 30.07 211 GLN A O 1
ATOM 1676 N N . ILE A 1 216 ? 21.779 19.403 11.263 1.00 30.67 212 ILE A N 1
ATOM 1677 C CA . ILE A 1 216 ? 22.553 20.289 12.134 1.00 30.15 212 ILE A CA 1
ATOM 1678 C C . ILE A 1 216 ? 21.899 21.673 12.306 1.00 28.83 212 ILE A C 1
ATOM 1679 O O . ILE A 1 216 ? 21.856 22.203 13.420 1.00 27.70 212 ILE A O 1
ATOM 1684 N N . TRP A 1 217 ? 21.404 22.254 11.206 1.00 27.22 213 TRP A N 1
ATOM 1685 C CA . TRP A 1 217 ? 20.828 23.603 11.259 1.00 25.97 213 TRP A CA 1
ATOM 1686 C C . TRP A 1 217 ? 19.495 23.657 11.995 1.00 24.46 213 TRP A C 1
ATOM 1687 O O . TRP A 1 217 ? 19.119 24.710 12.521 1.00 23.12 213 TRP A O 1
ATOM 1698 N N . ASP A 1 218 ? 18.797 22.522 12.063 1.00 23.77 214 ASP A N 1
ATOM 1699 C CA . ASP A 1 218 ? 17.521 22.468 12.767 1.00 24.57 214 ASP A CA 1
ATOM 1700 C C . ASP A 1 218 ? 17.759 22.634 14.270 1.00 23.74 214 ASP A C 1
ATOM 1701 O O . ASP A 1 218 ? 16.971 23.272 14.951 1.00 23.98 214 ASP A O 1
ATOM 1706 N N . MET A 1 219 ? 18.842 22.054 14.775 1.00 23.04 215 MET A N 1
ATOM 1707 C CA . MET A 1 219 ? 18.956 21.888 16.218 1.00 22.23 215 MET A CA 1
ATOM 1708 C C . MET A 1 219 ? 20.093 22.671 16.871 1.00 21.93 215 MET A C 1
ATOM 1709 O O . MET A 1 219 ? 20.067 22.824 18.098 1.00 21.50 215 MET A O 1
ATOM 1714 N N . ALA A 1 220 ? 21.100 23.104 16.107 1.00 19.76 216 ALA A N 1
ATOM 1715 C CA . ALA A 1 220 ? 22.314 23.666 16.751 1.00 20.30 216 ALA A CA 1
ATOM 1716 C C . ALA A 1 220 ? 22.012 24.785 17.768 1.00 18.66 216 ALA A C 1
ATOM 1717 O O . ALA A 1 220 ? 22.445 24.711 18.907 1.00 19.88 216 ALA A O 1
ATOM 1719 N N . ALA A 1 221 ? 21.272 25.806 17.355 1.00 17.32 217 ALA A N 1
ATOM 1720 C CA . ALA A 1 221 ? 20.951 26.927 18.263 1.00 16.82 217 ALA A CA 1
ATOM 1721 C C . ALA A 1 221 ? 20.056 26.478 19.400 1.00 16.69 217 ALA A C 1
ATOM 1722 O O . ALA A 1 221 ? 20.243 26.904 20.546 1.00 16.01 217 ALA A O 1
ATOM 1724 N N . GLY A 1 222 ? 19.077 25.632 19.073 1.00 16.43 218 GLY A N 1
ATOM 1725 C CA . GLY A 1 222 ? 18.128 25.155 20.075 1.00 16.91 218 GLY A CA 1
ATOM 1726 C C . GLY A 1 222 ? 18.710 24.292 21.181 1.00 16.40 218 GLY A C 1
ATOM 1727 O O . GLY A 1 222 ? 18.270 24.394 22.332 1.00 17.88 218 GLY A O 1
ATOM 1728 N N . ILE A 1 223 ? 19.681 23.450 20.850 1.00 16.41 219 ILE A N 1
ATOM 1729 C CA . ILE A 1 223 ? 20.388 22.615 21.864 1.00 17.81 219 ILE A CA 1
ATOM 1730 C C . ILE A 1 223 ? 21.098 23.488 22.886 1.00 18.16 219 ILE A C 1
ATOM 1731 O O . ILE A 1 223 ? 20.979 23.297 24.109 1.00 16.95 219 ILE A O 1
ATOM 1736 N N . LEU A 1 224 ? 21.839 24.471 22.389 1.00 17.63 220 LEU A N 1
ATOM 1737 C CA . LEU A 1 224 ? 22.439 25.446 23.295 1.00 18.25 220 LEU A CA 1
ATOM 1738 C C . LEU A 1 224 ? 21.411 26.177 24.147 1.00 17.67 220 LEU A C 1
ATOM 1739 O O . LEU A 1 224 ? 21.615 26.350 25.356 1.00 18.19 220 LEU A O 1
ATOM 1744 N N . MET A 1 225 ? 20.315 26.610 23.536 1.00 17.64 221 MET A N 1
ATOM 1745 C CA A MET A 1 225 ? 19.251 27.337 24.235 0.50 17.29 221 MET A CA 1
ATOM 1746 C CA B MET A 1 225 ? 19.324 27.332 24.311 0.50 18.61 221 MET A CA 1
ATOM 1747 C C . MET A 1 225 ? 18.757 26.537 25.460 1.00 18.06 221 MET A C 1
ATOM 1748 O O . MET A 1 225 ? 18.718 27.039 26.598 1.00 17.48 221 MET A O 1
ATOM 1757 N N . VAL A 1 226 ? 18.363 25.297 25.207 1.00 17.03 222 VAL A N 1
ATOM 1758 C CA . VAL A 1 226 ? 17.836 24.428 26.288 1.00 16.38 222 VAL A CA 1
ATOM 1759 C C . VAL A 1 226 ? 18.886 24.202 27.393 1.00 18.26 222 VAL A C 1
ATOM 1760 O O . VAL A 1 226 ? 18.575 24.289 28.599 1.00 17.32 222 VAL A O 1
ATOM 1764 N N . ARG A 1 227 ? 20.123 23.924 26.990 1.00 18.05 223 ARG A N 1
ATOM 1765 C CA . ARG A 1 227 ? 21.194 23.728 27.991 1.00 19.39 223 ARG A CA 1
ATOM 1766 C C . ARG A 1 227 ? 21.467 24.970 28.834 1.00 20.26 223 ARG A C 1
ATOM 1767 O O . ARG A 1 227 ? 21.626 24.891 30.062 1.00 21.41 223 ARG A O 1
ATOM 1775 N N . GLU A 1 228 ? 21.472 26.128 28.187 1.00 19.93 224 GLU A N 1
ATOM 1776 C CA . GLU A 1 228 ? 21.735 27.383 28.902 1.00 20.56 224 GLU A CA 1
ATOM 1777 C C . GLU A 1 228 ? 20.551 27.771 29.803 1.00 20.68 224 GLU A C 1
ATOM 1778 O O . GLU A 1 228 ? 20.715 28.476 30.818 1.00 21.20 224 GLU A O 1
ATOM 1784 N N . ALA A 1 229 ? 19.376 27.232 29.468 1.00 19.07 225 ALA A N 1
ATOM 1785 C CA . ALA A 1 229 ? 18.146 27.467 30.236 1.00 18.89 225 ALA A CA 1
ATOM 1786 C C . ALA A 1 229 ? 17.985 26.505 31.413 1.00 19.25 225 ALA A C 1
ATOM 1787 O O . ALA A 1 229 ? 16.929 26.468 32.039 1.00 19.23 225 ALA A O 1
ATOM 1789 N N . GLY A 1 230 ? 19.025 25.716 31.694 1.00 19.45 226 GLY A N 1
ATOM 1790 C CA . GLY A 1 230 ? 19.059 24.816 32.835 1.00 20.02 226 GLY A CA 1
ATOM 1791 C C . GLY A 1 230 ? 18.516 23.435 32.514 1.00 20.57 226 GLY A C 1
ATOM 1792 O O . GLY A 1 230 ? 18.335 22.608 33.408 1.00 21.49 226 GLY A O 1
ATOM 1793 N N . GLY A 1 231 ? 18.263 23.186 31.237 1.00 19.93 227 GLY A N 1
ATOM 1794 C CA . GLY A 1 231 ? 17.740 21.907 30.815 1.00 20.05 227 GLY A CA 1
ATOM 1795 C C . GLY A 1 231 ? 18.808 20.985 30.243 1.00 20.98 227 GLY A C 1
ATOM 1796 O O . GLY A 1 231 ? 20.007 21.284 30.287 1.00 21.10 227 GLY A O 1
ATOM 1797 N N . PHE A 1 232 ? 18.359 19.844 29.712 1.00 20.54 228 PHE A N 1
ATOM 1798 C CA . PHE A 1 232 ? 19.264 18.817 29.200 1.00 20.88 228 PHE A CA 1
ATOM 1799 C C . PHE A 1 232 ? 18.808 18.304 27.849 1.00 20.49 228 PHE A C 1
ATOM 1800 O O . PHE A 1 232 ? 17.604 18.201 27.584 1.00 20.25 228 PHE A O 1
ATOM 1808 N N . VAL A 1 233 ? 19.789 17.976 27.017 1.00 20.57 229 VAL A N 1
ATOM 1809 C CA . VAL A 1 233 ? 19.528 17.528 25.655 1.00 21.21 229 VAL A CA 1
ATOM 1810 C C . VAL A 1 233 ? 20.414 16.322 25.389 1.00 22.75 229 VAL A C 1
ATOM 1811 O O . VAL A 1 233 ? 21.643 16.368 25.594 1.00 23.57 229 VAL A O 1
ATOM 1815 N N . THR A 1 234 ? 19.786 15.240 24.963 1.00 22.62 230 THR A N 1
ATOM 1816 C CA . THR A 1 234 ? 20.516 14.038 24.612 1.00 24.64 230 THR A CA 1
ATOM 1817 C C . THR A 1 234 ? 20.018 13.575 23.252 1.00 24.98 230 THR A C 1
ATOM 1818 O O . THR A 1 234 ? 19.027 14.093 22.755 1.00 23.07 230 THR A O 1
ATOM 1822 N N . ASP A 1 235 ? 20.740 12.636 22.642 1.00 26.69 231 ASP A N 1
ATOM 1823 C CA . ASP A 1 235 ? 20.154 11.834 21.586 1.00 28.10 231 ASP A CA 1
ATOM 1824 C C . ASP A 1 235 ? 19.121 10.883 22.227 1.00 28.84 231 ASP A C 1
ATOM 1825 O O . ASP A 1 235 ? 18.948 10.840 23.450 1.00 27.85 231 ASP A O 1
ATOM 1830 N N . LYS A 1 236 ? 18.434 10.111 21.405 1.00 31.39 232 LYS A N 1
ATOM 1831 C CA . LYS A 1 236 ? 17.372 9.240 21.924 1.00 33.54 232 LYS A CA 1
ATOM 1832 C C . LYS A 1 236 ? 17.835 8.127 22.860 1.00 35.84 232 LYS A C 1
ATOM 1833 O O . LYS A 1 236 ? 17.026 7.596 23.618 1.00 36.62 232 LYS A O 1
ATOM 1839 N N . GLU A 1 237 ? 19.134 7.810 22.844 1.00 37.61 233 GLU A N 1
ATOM 1840 C CA . GLU A 1 237 ? 19.707 6.793 23.732 1.00 40.08 233 GLU A CA 1
ATOM 1841 C C . GLU A 1 237 ? 20.274 7.390 25.014 1.00 40.07 233 GLU A C 1
ATOM 1842 O O . GLU A 1 237 ? 20.865 6.674 25.825 1.00 40.98 233 GLU A O 1
ATOM 1848 N N . GLY A 1 238 ? 20.130 8.706 25.181 1.00 38.33 234 GLY A N 1
ATOM 1849 C CA . GLY A 1 238 ? 20.610 9.358 26.387 1.00 38.04 234 GLY A CA 1
ATOM 1850 C C . GLY A 1 238 ? 22.054 9.810 26.337 1.00 38.45 234 GLY A C 1
ATOM 1851 O O . GLY A 1 238 ? 22.576 10.289 27.332 1.00 38.85 234 GLY A O 1
ATOM 1852 N N . GLY A 1 239 ? 22.691 9.696 25.172 1.00 38.92 235 GLY A N 1
ATOM 1853 C CA . GLY A 1 239 ? 24.077 10.152 24.992 1.00 39.82 235 GLY A CA 1
ATOM 1854 C C . GLY A 1 239 ? 24.189 11.513 24.332 1.00 39.02 235 GLY A C 1
ATOM 1855 O O . GLY A 1 239 ? 23.186 12.225 24.185 1.00 36.77 235 GLY A O 1
ATOM 1856 N N . ASN A 1 240 ? 25.405 11.883 23.928 1.00 39.88 236 ASN A N 1
ATOM 1857 C CA . ASN A 1 240 ? 25.627 13.186 23.291 1.00 39.64 236 ASN A CA 1
ATOM 1858 C C . ASN A 1 240 ? 25.990 13.102 21.801 1.00 39.89 236 ASN A C 1
ATOM 1859 O O . ASN A 1 240 ? 26.711 13.952 21.282 1.00 40.41 236 ASN A O 1
ATOM 1864 N N . ASP A 1 241 ? 25.477 12.090 21.108 1.00 39.86 237 ASP A N 1
ATOM 1865 C CA . ASP A 1 241 ? 25.765 11.909 19.685 1.00 39.78 237 ASP A CA 1
ATOM 1866 C C . ASP A 1 241 ? 24.631 12.459 18.807 1.00 38.11 237 ASP A C 1
ATOM 1867 O O . ASP A 1 241 ? 24.177 11.802 17.872 1.00 37.78 237 ASP A O 1
ATOM 1872 N N . ILE A 1 242 ? 24.194 13.682 19.105 1.00 36.37 238 ILE A N 1
ATOM 1873 C CA . ILE A 1 242 ? 22.999 14.255 18.487 1.00 34.53 238 ILE A CA 1
ATOM 1874 C C . ILE A 1 242 ? 23.115 14.546 16.980 1.00 35.09 238 ILE A C 1
ATOM 1875 O O . ILE A 1 242 ? 22.236 14.147 16.213 1.00 34.83 238 ILE A O 1
ATOM 1880 N N . PHE A 1 243 ? 24.169 15.245 16.554 1.00 35.57 239 PHE A N 1
ATOM 1881 C CA . PHE A 1 243 ? 24.304 15.607 15.127 1.00 36.37 239 PHE A CA 1
ATOM 1882 C C . PHE A 1 243 ? 24.499 14.382 14.224 1.00 37.37 239 PHE A C 1
ATOM 1883 O O . PHE A 1 243 ? 23.932 14.326 13.127 1.00 37.69 239 PHE A O 1
ATOM 1891 N N . ARG A 1 244 ? 25.274 13.411 14.701 1.00 38.38 240 ARG A N 1
ATOM 1892 C CA . ARG A 1 244 ? 25.473 12.145 13.994 1.00 39.61 240 ARG A CA 1
ATOM 1893 C C . ARG A 1 244 ? 24.193 11.310 13.953 1.00 39.28 240 ARG A C 1
ATOM 1894 O O . ARG A 1 244 ? 23.773 10.873 12.876 1.00 40.04 240 ARG A O 1
ATOM 1896 N N . LYS A 1 245 ? 23.575 11.084 15.116 1.00 38.11 241 LYS A N 1
ATOM 1897 C CA . LYS A 1 245 ? 22.339 10.274 15.205 1.00 37.54 241 LYS A CA 1
ATOM 1898 C C . LYS A 1 245 ? 21.099 10.968 14.647 1.00 35.65 241 LYS A C 1
ATOM 1899 O O . LYS A 1 245 ? 20.089 10.304 14.356 1.00 35.47 241 LYS A O 1
ATOM 1905 N N . LYS A 1 246 ? 21.182 12.296 14.531 1.00 33.75 242 LYS A N 1
ATOM 1906 C CA . LYS A 1 246 ? 20.118 13.151 13.993 1.00 32.28 242 LYS A CA 1
ATOM 1907 C C . LYS A 1 246 ? 18.812 13.064 14.794 1.00 30.32 242 LYS A C 1
ATOM 1908 O O . LYS A 1 246 ? 17.734 13.315 14.255 1.00 30.17 242 LYS A O 1
ATOM 1914 N N . ASN A 1 247 ? 18.910 12.695 16.069 1.00 29.18 243 ASN A N 1
ATOM 1915 C CA . ASN A 1 247 ? 17.736 12.649 16.949 1.00 27.53 243 ASN A CA 1
ATOM 1916 C C . ASN A 1 247 ? 17.970 13.316 18.306 1.00 26.41 243 ASN A C 1
ATOM 1917 O O . ASN A 1 247 ? 19.107 13.617 18.673 1.00 25.90 243 ASN A O 1
ATOM 1922 N N . ILE A 1 248 ? 16.897 13.520 19.057 1.00 25.19 244 ILE A N 1
ATOM 1923 C CA . ILE A 1 248 ? 17.000 14.413 20.205 1.00 23.75 244 ILE A CA 1
ATOM 1924 C C . ILE A 1 248 ? 15.886 14.197 21.216 1.00 22.45 244 ILE A C 1
ATOM 1925 O O . ILE A 1 248 ? 14.745 13.909 20.844 1.00 22.13 244 ILE A O 1
ATOM 1930 N N . ILE A 1 249 ? 16.242 14.297 22.492 1.00 21.69 245 ILE A N 1
ATOM 1931 C CA . ILE A 1 249 ? 15.282 14.462 23.566 1.00 21.25 245 ILE A CA 1
ATOM 1932 C C . ILE A 1 249 ? 15.750 15.684 24.370 1.00 20.18 245 ILE A C 1
ATOM 1933 O O . ILE A 1 249 ? 16.918 15.756 24.749 1.00 21.32 245 ILE A O 1
ATOM 1938 N N . ALA A 1 250 ? 14.838 16.621 24.620 1.00 18.68 246 ALA A N 1
ATOM 1939 C CA . ALA A 1 250 ? 15.158 17.841 25.362 1.00 18.35 246 ALA A CA 1
ATOM 1940 C C . ALA A 1 250 ? 14.121 18.084 26.455 1.00 18.67 246 ALA A C 1
ATOM 1941 O O . ALA A 1 250 ? 12.903 17.866 26.249 1.00 19.15 246 ALA A O 1
ATOM 1943 N N . GLY A 1 251 ? 14.593 18.504 27.621 1.00 18.95 247 GLY A N 1
ATOM 1944 C CA . GLY A 1 251 ? 13.690 18.835 28.710 1.00 18.69 247 GLY A CA 1
ATOM 1945 C C . GLY A 1 251 ? 14.462 19.177 29.957 1.00 20.62 247 GLY A C 1
ATOM 1946 O O . GLY A 1 251 ? 15.714 19.058 29.992 1.00 20.25 247 GLY A O 1
ATOM 1947 N N . ASN A 1 252 ? 13.731 19.535 31.014 1.00 21.19 248 ASN A N 1
ATOM 1948 C CA . ASN A 1 252 ? 14.400 19.664 32.309 1.00 23.45 248 ASN A CA 1
ATOM 1949 C C . ASN A 1 252 ? 14.920 18.291 32.746 1.00 25.69 248 ASN A C 1
ATOM 1950 O O . ASN A 1 252 ? 14.567 17.268 32.136 1.00 24.51 248 ASN A O 1
ATOM 1955 N N . GLU A 1 253 ? 15.755 18.246 33.780 1.00 27.23 249 GLU A N 1
ATOM 1956 C CA . GLU A 1 253 ? 16.414 16.974 34.107 1.00 29.74 249 GLU A CA 1
ATOM 1957 C C . GLU A 1 253 ? 15.419 15.843 34.355 1.00 29.64 249 GLU A C 1
ATOM 1958 O O . GLU A 1 253 ? 15.619 14.711 33.868 1.00 30.89 249 GLU A O 1
ATOM 1964 N N . HIS A 1 254 ? 14.338 16.151 35.072 1.00 28.91 250 HIS A N 1
ATOM 1965 C CA . HIS A 1 254 ? 13.339 15.137 35.423 1.00 29.62 250 HIS A CA 1
ATOM 1966 C C . HIS A 1 254 ? 12.557 14.656 34.222 1.00 27.94 250 HIS A C 1
ATOM 1967 O O . HIS A 1 254 ? 12.361 13.443 34.029 1.00 28.09 250 HIS A O 1
ATOM 1974 N N . ILE A 1 255 ? 12.075 15.611 33.431 1.00 25.55 251 ILE A N 1
ATOM 1975 C CA . ILE A 1 255 ? 11.220 15.267 32.306 1.00 24.63 251 ILE A CA 1
ATOM 1976 C C . ILE A 1 255 ? 12.020 14.610 31.196 1.00 23.97 251 ILE A C 1
ATOM 1977 O O . ILE A 1 255 ? 11.534 13.659 30.574 1.00 24.81 251 ILE A O 1
ATOM 1982 N N . ARG A 1 256 ? 13.257 15.056 30.966 1.00 23.70 252 ARG A N 1
ATOM 1983 C CA . ARG A 1 256 ? 14.041 14.441 29.878 1.00 23.47 252 ARG A CA 1
ATOM 1984 C C . ARG A 1 256 ? 14.270 12.940 30.152 1.00 24.96 252 ARG A C 1
ATOM 1985 O O . ARG A 1 256 ? 14.121 12.116 29.242 1.00 24.49 252 ARG A O 1
ATOM 1993 N N . ILE A 1 257 ? 14.621 12.585 31.388 1.00 26.01 253 ILE A N 1
ATOM 1994 C CA . ILE A 1 257 ? 14.832 11.147 31.722 1.00 28.43 253 ILE A CA 1
ATOM 1995 C C . ILE A 1 257 ? 13.535 10.328 31.662 1.00 28.09 253 ILE A C 1
ATOM 1996 O O . ILE A 1 257 ? 13.533 9.208 31.158 1.00 28.56 253 ILE A O 1
ATOM 2001 N N . LYS A 1 258 ? 12.431 10.888 32.139 1.00 27.74 254 LYS A N 1
ATOM 2002 C CA . LYS A 1 258 ? 11.149 10.175 32.051 1.00 28.40 254 LYS A CA 1
ATOM 2003 C C . LYS A 1 258 ? 10.691 9.992 30.588 1.00 27.81 254 LYS A C 1
ATOM 2004 O O . LYS A 1 258 ? 10.116 8.947 30.240 1.00 27.93 254 LYS A O 1
ATOM 2010 N N . LEU A 1 259 ? 10.951 10.991 29.738 1.00 26.54 255 LEU A N 1
ATOM 2011 C CA . LEU A 1 259 ? 10.752 10.854 28.285 1.00 26.60 255 LEU A CA 1
ATOM 2012 C C . LEU A 1 259 ? 11.613 9.773 27.662 1.00 27.33 255 LEU A C 1
ATOM 2013 O O . LEU A 1 259 ? 11.125 8.961 26.875 1.00 27.10 255 LEU A O 1
ATOM 2018 N N . GLU A 1 260 ? 12.903 9.770 27.984 1.00 27.86 256 GLU A N 1
ATOM 2019 C CA . GLU A 1 260 ? 13.785 8.742 27.464 1.00 29.82 256 GLU A CA 1
ATOM 2020 C C . GLU A 1 260 ? 13.257 7.344 27.816 1.00 31.77 256 GLU A C 1
ATOM 2021 O O . GLU A 1 260 ? 13.252 6.453 26.951 1.00 32.20 256 GLU A O 1
ATOM 2027 N N . ARG A 1 261 ? 12.806 7.165 29.064 1.00 31.77 257 ARG A N 1
ATOM 2028 C CA . ARG A 1 261 ? 12.222 5.879 29.497 1.00 34.35 257 ARG A CA 1
ATOM 2029 C C . ARG A 1 261 ? 10.911 5.552 28.775 1.00 33.57 257 ARG A C 1
ATOM 2030 O O . ARG A 1 261 ? 10.698 4.410 28.337 1.00 34.24 257 ARG A O 1
ATOM 2038 N N . ALA A 1 262 ? 10.034 6.546 28.647 1.00 32.14 258 ALA A N 1
ATOM 2039 C CA . ALA A 1 262 ? 8.773 6.339 27.962 1.00 31.66 258 ALA A CA 1
ATOM 2040 C C . ALA A 1 262 ? 8.985 5.969 26.488 1.00 31.43 258 ALA A C 1
ATOM 2041 O O . ALA A 1 262 ? 8.307 5.075 25.986 1.00 31.92 258 ALA A O 1
ATOM 2043 N N . LEU A 1 263 ? 9.939 6.623 25.815 1.00 30.18 259 LEU A N 1
ATOM 2044 C CA . LEU A 1 263 ? 10.251 6.353 24.394 1.00 30.15 259 LEU A CA 1
ATOM 2045 C C . LEU A 1 263 ? 10.759 4.946 24.079 1.00 31.91 259 LEU A C 1
ATOM 2046 O O . LEU A 1 263 ? 10.629 4.457 22.943 1.00 32.86 259 LEU A O 1
ATOM 2051 N N . LYS A 1 264 ? 11.363 4.310 25.065 1.00 32.05 260 LYS A N 1
ATOM 2052 C CA . LYS A 1 264 ? 11.958 3.003 24.851 1.00 33.60 260 LYS A CA 1
ATOM 2053 C C . LYS A 1 264 ? 11.017 1.846 25.209 1.00 34.67 260 LYS A C 1
ATOM 2054 O O . LYS A 1 264 ? 11.284 0.696 24.845 1.00 35.31 260 LYS A O 1
ATOM 2056 N N . LYS A 1 265 ? 9.928 2.136 25.920 1.00 34.37 261 LYS A N 1
ATOM 2057 C CA . LYS A 1 265 ? 9.013 1.076 26.367 1.00 35.62 261 LYS A CA 1
ATOM 2058 C C . LYS A 1 265 ? 8.443 0.298 25.180 1.00 35.64 261 LYS A C 1
ATOM 2059 O O . LYS A 1 265 ? 7.818 0.883 24.304 1.00 32.10 261 LYS A O 1
ATOM 2065 N N . GLY A 1 266 ? 8.649 -1.024 25.156 1.00 36.51 262 GLY A N 1
ATOM 2066 C CA . GLY A 1 266 ? 8.047 -1.837 24.106 1.00 38.43 262 GLY A CA 1
ATOM 2067 C C . GLY A 1 266 ? 8.833 -1.943 22.805 1.00 39.23 262 GLY A C 1
ATOM 2068 O O . GLY A 1 266 ? 8.495 -2.760 21.950 1.00 38.99 262 GLY A O 1
ATOM 2069 N N . ILE A 1 267 ? 9.877 -1.128 22.642 1.00 38.78 263 ILE A N 1
ATOM 2070 C CA . ILE A 1 267 ? 10.786 -1.267 21.495 1.00 40.66 263 ILE A CA 1
ATOM 2071 C C . ILE A 1 267 ? 11.550 -2.594 21.562 1.00 42.88 263 ILE A C 1
ATOM 2072 O O . ILE A 1 267 ? 11.793 -3.285 20.556 1.00 44.02 263 ILE A O 1
ATOM 2078 N N . SER B 1 8 ? -24.539 41.924 9.916 1.00 48.34 4 SER B N 1
ATOM 2079 C CA . 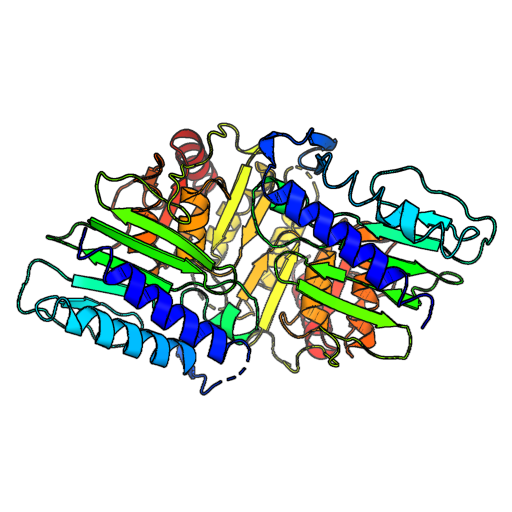SER B 1 8 ? -25.723 42.192 10.776 1.00 48.32 4 SER B CA 1
ATOM 2080 C C . SER B 1 8 ? -25.338 42.840 12.103 1.00 47.45 4 SER B C 1
ATOM 2081 O O . SER B 1 8 ? -24.159 42.819 12.509 1.00 47.51 4 SER B O 1
ATOM 2084 N N . ALA B 1 9 ? -26.343 43.387 12.784 1.00 46.22 5 ALA B N 1
ATOM 2085 C CA . ALA B 1 9 ? -26.187 43.922 14.128 1.00 44.57 5 ALA B CA 1
ATOM 2086 C C . ALA B 1 9 ? -25.741 42.847 15.124 1.00 42.00 5 ALA B C 1
ATOM 2087 O O . ALA B 1 9 ? -24.884 43.111 15.961 1.00 41.08 5 ALA B O 1
ATOM 2089 N N . VAL B 1 10 ? -26.331 41.653 15.050 1.00 40.35 6 VAL B N 1
ATOM 2090 C CA . VAL B 1 10 ? -25.946 40.579 15.980 1.00 37.72 6 VAL B CA 1
ATOM 2091 C C . VAL B 1 10 ? -24.489 40.118 15.758 1.00 35.12 6 VAL B C 1
ATOM 2092 O O . VAL B 1 10 ? -23.756 39.939 16.733 1.00 34.29 6 VAL B O 1
ATOM 2096 N N . MET B 1 11 ? -24.062 39.981 14.497 1.00 33.95 7 MET B N 1
ATOM 2097 C CA . MET B 1 11 ? -22.641 39.680 14.211 1.00 31.76 7 MET B CA 1
ATOM 2098 C C . MET B 1 11 ? -21.731 40.764 14.813 1.00 30.45 7 MET B C 1
ATOM 2099 O O . MET B 1 11 ? -20.710 40.444 15.413 1.00 29.58 7 MET B O 1
ATOM 2104 N N . ASN B 1 12 ? -22.120 42.035 14.695 1.00 29.91 8 ASN B N 1
ATOM 2105 C CA A ASN B 1 12 ? -21.319 43.128 15.246 0.50 29.65 8 ASN B CA 1
ATOM 2106 C CA B ASN B 1 12 ? -21.312 43.124 15.248 0.50 29.42 8 ASN B CA 1
ATOM 2107 C C . ASN B 1 12 ? -21.130 42.986 16.751 1.00 28.26 8 ASN B C 1
ATOM 2108 O O . ASN B 1 12 ? -20.030 43.173 17.263 1.00 27.35 8 ASN B O 1
ATOM 2117 N N . VAL B 1 13 ? -22.216 42.654 17.432 1.00 26.93 9 VAL B N 1
ATOM 2118 C CA . VAL B 1 13 ? -22.243 42.484 18.876 1.00 26.61 9 VAL B CA 1
ATOM 2119 C C . VAL B 1 13 ? -21.360 41.273 19.265 1.00 24.16 9 VAL B C 1
ATOM 2120 O O . VAL B 1 13 ? -20.554 41.343 20.201 1.00 22.33 9 VAL B O 1
ATOM 2124 N N . MET B 1 14 ? -21.498 40.174 18.520 1.00 22.50 10 MET B N 1
ATOM 2125 C CA . MET B 1 14 ? -20.625 38.997 18.751 1.00 21.38 10 MET B CA 1
ATOM 2126 C C . MET B 1 14 ? -19.154 39.308 18.544 1.00 20.35 10 MET B C 1
ATOM 2127 O O . MET B 1 14 ? -18.285 38.875 19.350 1.00 18.60 10 MET B O 1
ATOM 2132 N N . VAL B 1 15 ? -18.851 39.989 17.440 1.00 20.60 11 VAL B N 1
ATOM 2133 C CA . VAL B 1 15 ? -17.475 40.388 17.171 1.00 21.44 11 VAL B CA 1
ATOM 2134 C C . VAL B 1 15 ? -16.926 41.264 18.306 1.00 21.79 11 VAL B C 1
ATOM 2135 O O . VAL B 1 15 ? -15.806 41.043 18.790 1.00 20.79 11 VAL B O 1
ATOM 2139 N N . GLN B 1 16 ? -17.699 42.265 18.732 1.00 22.28 12 GLN B N 1
ATOM 2140 C CA . GLN B 1 16 ? -17.215 43.139 19.812 1.00 24.26 12 GLN B CA 1
ATOM 2141 C C . GLN B 1 16 ? -17.003 42.390 21.139 1.00 22.80 12 GLN B C 1
ATOM 2142 O O . GLN B 1 16 ? -15.989 42.584 21.792 1.00 22.69 12 GLN B O 1
ATOM 2148 N N . ALA B 1 17 ? -17.915 41.486 21.493 1.00 22.42 13 ALA B N 1
ATOM 2149 C CA . ALA B 1 17 ? -17.729 40.642 22.677 1.00 20.99 13 ALA B CA 1
ATOM 2150 C C . ALA B 1 17 ? -16.450 39.789 22.557 1.00 19.77 13 ALA B C 1
ATOM 2151 O O . ALA B 1 17 ? -15.682 39.674 23.507 1.00 18.83 13 ALA B O 1
ATOM 2153 N N . ALA B 1 18 ? -16.224 39.187 21.387 1.00 18.50 14 ALA B N 1
ATOM 2154 C CA . ALA B 1 18 ? -15.065 38.321 21.246 1.00 18.76 14 ALA B CA 1
ATOM 2155 C C . ALA B 1 18 ? -13.799 39.130 21.347 1.00 19.64 14 ALA B C 1
ATOM 2156 O O . ALA B 1 18 ? -12.805 38.683 21.935 1.00 19.70 14 ALA B O 1
ATOM 2158 N N . MET B 1 19 ? -13.808 40.326 20.764 1.00 20.18 15 MET B N 1
ATOM 2159 C CA . MET B 1 19 ? -12.575 41.116 20.790 1.00 21.74 15 MET B CA 1
ATOM 2160 C C . MET B 1 19 ? -12.276 41.698 22.170 1.00 21.48 15 MET B C 1
ATOM 2161 O O . MET B 1 19 ? -11.110 41.737 22.584 1.00 21.22 15 MET B O 1
ATOM 2166 N N . LYS B 1 20 ? -13.324 42.080 22.903 1.00 21.99 16 LYS B N 1
ATOM 2167 C CA . LYS B 1 20 ? -13.140 42.509 24.289 1.00 22.60 16 LYS B CA 1
ATOM 2168 C C . LYS B 1 20 ? -12.605 41.394 25.164 1.00 20.97 16 LYS B C 1
ATOM 2169 O O . LYS B 1 20 ? -11.681 41.607 25.950 1.00 20.90 16 LYS B O 1
ATOM 2175 N N . ALA B 1 21 ? -13.191 40.208 25.039 1.00 18.76 17 ALA B N 1
ATOM 2176 C CA . ALA B 1 21 ? -12.677 39.040 25.773 1.00 18.39 17 ALA B CA 1
ATOM 2177 C C . ALA B 1 21 ? -11.246 38.724 25.346 1.00 18.22 17 ALA B C 1
ATOM 2178 O O . ALA B 1 21 ? -10.369 38.423 26.187 1.00 17.35 17 ALA B O 1
ATOM 2180 N N . GLY B 1 22 ? -10.983 38.831 24.042 1.00 18.24 18 GLY B N 1
ATOM 2181 C CA . GLY B 1 22 ? -9.641 38.570 23.522 1.00 19.98 18 GLY B CA 1
ATOM 2182 C C . GLY B 1 22 ? -8.587 39.514 24.094 1.00 21.15 18 GLY B C 1
ATOM 2183 O O . GLY B 1 22 ? -7.480 39.082 24.432 1.00 21.65 18 GLY B O 1
ATOM 2184 N N . ARG B 1 23 ? -8.930 40.792 24.233 1.00 22.64 19 ARG B N 1
ATOM 2185 C CA . ARG B 1 23 ? -8.014 41.770 24.822 1.00 24.26 19 ARG B CA 1
ATOM 2186 C C . ARG B 1 23 ? -7.703 41.468 26.290 1.00 23.64 19 ARG B C 1
ATOM 2187 O O . ARG B 1 23 ? -6.559 41.632 26.731 1.00 23.62 19 ARG B O 1
ATOM 2195 N N . SER B 1 24 ? -8.715 41.004 27.026 1.00 22.73 20 SER B N 1
ATOM 2196 C CA . SER B 1 24 ? -8.547 40.530 28.412 1.00 21.78 20 SER B CA 1
ATOM 2197 C C . SER B 1 24 ? -7.596 39.335 28.452 1.00 20.58 20 SER B C 1
ATOM 2198 O O . SER B 1 24 ? -6.722 39.255 29.321 1.00 20.39 20 SER B O 1
ATOM 2201 N N . LEU B 1 25 ? -7.767 38.407 27.510 1.00 19.04 21 LEU B N 1
ATOM 2202 C CA . LEU B 1 25 ? -6.892 37.230 27.464 1.00 20.03 21 LEU B CA 1
ATOM 2203 C C . LEU B 1 25 ? -5.448 37.656 27.177 1.00 21.07 21 LEU B C 1
ATOM 2204 O O . LEU B 1 25 ? -4.515 37.121 27.790 1.00 21.20 21 LEU B O 1
ATOM 2209 N N . VAL B 1 26 ? -5.280 38.639 26.279 1.00 22.55 22 VAL B N 1
ATOM 2210 C CA . VAL B 1 26 ? -3.922 39.147 25.940 1.00 24.90 22 VAL B CA 1
ATOM 2211 C C . VAL B 1 26 ? -3.265 39.843 27.125 1.00 26.16 22 VAL B C 1
ATOM 2212 O O . VAL B 1 26 ? -2.065 39.664 27.362 1.00 26.97 22 VAL B O 1
ATOM 2216 N N . ARG B 1 27 ? -4.044 40.608 27.885 1.00 27.06 23 ARG B N 1
ATOM 2217 C CA . ARG B 1 27 ? -3.525 41.186 29.132 1.00 29.41 23 ARG B CA 1
ATOM 2218 C C . ARG B 1 27 ? -3.109 40.098 30.122 1.00 29.43 23 ARG B C 1
ATOM 2219 O O . ARG B 1 27 ? -2.047 40.191 30.725 1.00 29.61 23 ARG B O 1
ATOM 2227 N N . ASP B 1 28 ? -3.945 39.068 30.292 1.00 29.20 24 ASP B N 1
ATOM 2228 C CA . ASP B 1 28 ? -3.640 37.982 31.236 1.00 29.87 24 ASP B CA 1
ATOM 2229 C C . ASP B 1 28 ? -2.492 37.106 30.755 1.00 30.55 24 ASP B C 1
ATOM 2230 O O . ASP B 1 28 ? -1.775 36.513 31.566 1.00 32.32 24 ASP B O 1
ATOM 2235 N N . TYR B 1 29 ? -2.331 37.004 29.440 1.00 29.65 25 TYR B N 1
ATOM 2236 C CA . TYR B 1 29 ? -1.263 36.208 28.867 1.00 31.21 25 TYR B CA 1
ATOM 2237 C C . TYR B 1 29 ? 0.148 36.778 29.153 1.00 33.15 25 TYR B C 1
ATOM 2238 O O . TYR B 1 29 ? 1.075 36.023 29.445 1.00 33.01 25 TYR B O 1
ATOM 2247 N N . GLY B 1 30 ? 0.288 38.096 29.063 1.00 34.94 26 GLY B N 1
ATOM 2248 C CA . GLY B 1 30 ? 1.579 38.768 29.225 1.00 38.02 26 GLY B CA 1
ATOM 2249 C C . GLY B 1 30 ? 1.900 39.115 30.660 1.00 39.68 26 GLY B C 1
ATOM 2250 O O . GLY B 1 30 ? 0.990 39.359 31.446 1.00 41.71 26 GLY B O 1
ATOM 2251 N N . LEU B 1 35 ? -2.815 33.568 38.203 1.00 44.37 31 LEU B N 1
ATOM 2252 C CA . LEU B 1 35 ? -3.952 32.841 37.699 1.00 43.78 31 LEU B CA 1
ATOM 2253 C C . LEU B 1 35 ? -4.202 31.601 38.543 1.00 44.32 31 LEU B C 1
ATOM 2254 O O . LEU B 1 35 ? -3.313 30.763 38.760 1.00 45.22 31 LEU B O 1
ATOM 2259 N N . GLN B 1 36 ? -5.436 31.533 39.010 1.00 43.45 32 GLN B N 1
ATOM 2260 C CA . GLN B 1 36 ? -5.969 30.529 39.892 1.00 43.62 32 GLN B CA 1
ATOM 2261 C C . GLN B 1 36 ? -6.427 29.331 39.069 1.00 41.78 32 GLN B C 1
ATOM 2262 O O . GLN B 1 36 ? -7.594 29.240 38.675 1.00 41.79 32 GLN B O 1
ATOM 2268 N N . VAL B 1 37 ? -5.510 28.415 38.807 1.00 40.16 33 VAL B N 1
ATOM 2269 C CA . VAL B 1 37 ? -5.804 27.285 37.934 1.00 38.25 33 VAL B CA 1
ATOM 2270 C C . VAL B 1 37 ? -6.440 26.161 38.728 1.00 38.75 33 VAL B C 1
ATOM 2271 O O . VAL B 1 37 ? -6.043 25.878 39.853 1.00 39.40 33 VAL B O 1
ATOM 2275 N N . SER B 1 38 ? -7.445 25.526 38.152 1.00 38.08 34 SER B N 1
ATOM 2276 C CA . SER B 1 38 ? -7.971 24.307 38.751 1.00 39.95 34 SER B CA 1
ATOM 2277 C C . SER B 1 38 ? -8.254 23.226 37.713 1.00 39.47 34 SER B C 1
ATOM 2278 O O . SER B 1 38 ? -8.383 23.515 36.510 1.00 38.21 34 SER B O 1
ATOM 2281 N N . LEU B 1 39 ? -8.329 21.985 38.193 1.00 40.13 35 LEU B N 1
ATOM 2282 C CA . LEU B 1 39 ? -8.636 20.836 37.356 1.00 40.26 35 LEU B CA 1
ATOM 2283 C C . LEU B 1 39 ? -10.121 20.557 37.421 1.00 40.43 35 LEU B C 1
ATOM 2284 O O . LEU B 1 39 ? -10.664 20.389 38.509 1.00 40.73 35 LEU B O 1
ATOM 2289 N N . LYS B 1 40 ? -10.764 20.512 36.260 1.00 39.26 36 LYS B N 1
ATOM 2290 C CA . LYS B 1 40 ? -12.173 20.133 36.138 1.00 40.23 36 LYS B CA 1
ATOM 2291 C C . LYS B 1 40 ? -12.286 18.626 35.938 1.00 41.40 36 LYS B C 1
ATOM 2292 O O . LYS B 1 40 ? -13.316 18.018 36.225 1.00 43.14 36 LYS B O 1
ATOM 2298 N N . GLY B 1 41 ? -11.213 18.038 35.429 1.00 40.98 37 GLY B N 1
ATOM 2299 C CA . GLY B 1 41 ? -11.109 16.602 35.211 1.00 41.82 37 GLY B CA 1
ATOM 2300 C C . GLY B 1 41 ? -9.667 16.320 34.802 1.00 41.16 37 GLY B C 1
ATOM 2301 O O . GLY B 1 41 ? -8.858 17.252 34.686 1.00 39.81 37 GLY B O 1
ATOM 2302 N N . PRO B 1 42 ? -9.327 15.040 34.581 1.00 41.48 38 PRO B N 1
ATOM 2303 C CA . PRO B 1 42 ? -7.909 14.783 34.306 1.00 40.63 38 PRO B CA 1
ATOM 2304 C C . PRO B 1 42 ? -7.402 15.535 33.063 1.00 38.14 38 PRO B C 1
ATOM 2305 O O . PRO B 1 42 ? -8.050 15.524 32.005 1.00 37.00 38 PRO B O 1
ATOM 2309 N N . ALA B 1 43 ? -6.277 16.230 33.223 1.00 36.80 39 ALA B N 1
ATOM 2310 C CA . ALA B 1 43 ? -5.706 17.074 32.148 1.00 35.30 39 ALA B CA 1
ATOM 2311 C C . ALA B 1 43 ? -6.699 18.099 31.557 1.00 33.89 39 ALA B C 1
ATOM 2312 O O . ALA B 1 43 ? -6.598 18.452 30.380 1.00 33.75 39 ALA B O 1
ATOM 2314 N N . ASP B 1 44 ? -7.658 18.558 32.369 1.00 32.88 40 ASP B N 1
ATOM 2315 C CA . ASP B 1 44 ? -8.724 19.455 31.906 1.00 31.51 40 ASP B CA 1
ATOM 2316 C C . ASP B 1 44 ? -8.747 20.682 32.816 1.00 30.22 40 ASP B C 1
ATOM 2317 O O . ASP B 1 44 ? -9.188 20.607 33.970 1.00 30.46 40 ASP B O 1
ATOM 2322 N N . TYR B 1 45 ? -8.243 21.800 32.301 1.00 27.85 41 TYR B N 1
ATOM 2323 C CA . TYR B 1 45 ? -7.954 22.957 33.140 1.00 27.10 41 TYR B CA 1
ATOM 2324 C C . TYR B 1 45 ? -8.927 24.093 32.920 1.00 26.70 41 TYR B C 1
ATOM 2325 O O . TYR B 1 45 ? -9.485 24.260 31.813 1.00 25.28 41 TYR B O 1
ATOM 2334 N N . VAL B 1 46 ? -9.106 24.867 33.982 1.00 26.26 42 VAL B N 1
ATOM 2335 C CA . VAL B 1 46 ? -9.773 26.162 33.913 1.00 26.40 42 VAL B CA 1
ATOM 2336 C C . VAL B 1 46 ? -8.982 27.162 34.750 1.00 26.68 42 VAL B C 1
ATOM 2337 O O . VAL B 1 46 ? -8.400 26.807 35.802 1.00 27.77 42 VAL B O 1
ATOM 2341 N N . SER B 1 47 ? -8.928 28.405 34.283 1.00 25.82 43 SER B N 1
ATOM 2342 C CA . SER B 1 47 ? -8.204 29.439 35.036 1.00 26.49 43 SER B CA 1
ATOM 2343 C C . SER B 1 47 ? -9.022 30.701 35.133 1.00 26.11 43 SER B C 1
ATOM 2344 O O . SER B 1 47 ? -10.100 30.825 34.513 1.00 24.40 43 SER B O 1
ATOM 2347 N N . GLN B 1 48 ? -8.502 31.641 35.916 1.00 26.41 44 GLN B N 1
ATOM 2348 C CA . GLN B 1 48 ? -9.055 32.977 36.000 1.00 26.77 44 GLN B CA 1
ATOM 2349 C C . GLN B 1 48 ? -9.227 33.617 34.608 1.00 25.51 44 GLN B C 1
ATOM 2350 O O . GLN B 1 48 ? -10.176 34.377 34.387 1.00 24.72 44 GLN B O 1
ATOM 2356 N N . ALA B 1 49 ? -8.314 33.323 33.684 1.00 23.18 45 ALA B N 1
ATOM 2357 C CA . ALA B 1 49 ? -8.393 33.906 32.331 1.00 22.33 45 ALA B CA 1
ATOM 2358 C C . ALA B 1 49 ? -9.676 33.463 31.609 1.00 20.97 45 ALA B C 1
ATOM 2359 O O . ALA B 1 49 ? -10.387 34.310 31.027 1.00 20.39 45 ALA B O 1
ATOM 2361 N N . ASP B 1 50 ? -9.987 32.162 31.667 1.00 20.05 46 ASP B N 1
ATOM 2362 C CA . ASP B 1 50 ? -11.238 31.639 31.074 1.00 19.54 46 ASP B CA 1
ATOM 2363 C C . ASP B 1 50 ? -12.453 32.324 31.711 1.00 19.02 46 ASP B C 1
ATOM 2364 O O . ASP B 1 50 ? -13.401 32.733 31.021 1.00 18.17 46 ASP B O 1
ATOM 2369 N N . ARG B 1 51 ? -12.428 32.425 33.042 1.00 19.29 47 ARG B N 1
ATOM 2370 C CA . ARG B 1 51 ? -13.570 32.920 33.784 1.00 20.71 47 ARG B CA 1
ATOM 2371 C C . ARG B 1 51 ? -13.836 34.384 33.481 1.00 19.67 47 ARG B C 1
ATOM 2372 O O . ARG B 1 51 ? -14.986 34.767 33.273 1.00 19.22 47 ARG B O 1
ATOM 2380 N N . LYS B 1 52 ? -12.771 35.172 33.422 1.00 19.11 48 LYS B N 1
ATOM 2381 C CA . LYS B 1 52 ? -12.897 36.593 33.097 1.00 19.78 48 LYS B CA 1
ATOM 2382 C C . LYS B 1 52 ? -13.378 36.793 31.646 1.00 17.48 48 LYS B C 1
ATOM 2383 O O . LYS B 1 52 ? -14.259 37.616 31.363 1.00 16.58 48 LYS B O 1
ATOM 2389 N N . ALA B 1 53 ? -12.793 36.044 30.726 1.00 15.92 49 ALA B N 1
ATOM 2390 C CA . ALA B 1 53 ? -13.286 36.074 29.341 1.00 14.89 49 ALA B CA 1
ATOM 2391 C C . ALA B 1 53 ? -14.795 35.739 29.240 1.00 15.38 49 ALA B C 1
ATOM 2392 O O . ALA B 1 53 ? -15.564 36.384 28.529 1.00 15.53 49 ALA B O 1
ATOM 2394 N N . GLU B 1 54 ? -15.242 34.740 29.984 1.00 15.34 50 GLU B N 1
ATOM 2395 C CA . GLU B 1 54 ? -16.621 34.340 29.882 1.00 15.73 50 GLU B CA 1
ATOM 2396 C C . GLU B 1 54 ? -17.540 35.395 30.497 1.00 16.86 50 GLU B C 1
ATOM 2397 O O . GLU B 1 54 ? -18.616 35.634 29.965 1.00 16.63 50 GLU B O 1
ATOM 2403 N N . LYS B 1 55 ? -17.120 36.013 31.611 1.00 17.20 51 LYS B N 1
ATOM 2404 C CA . LYS B 1 55 ? -17.899 37.112 32.223 1.00 19.37 51 LYS B CA 1
ATOM 2405 C C . LYS B 1 55 ? -18.080 38.222 31.194 1.00 18.51 51 LYS B C 1
ATOM 2406 O O . LYS B 1 55 ? -19.176 38.756 31.035 1.00 18.96 51 LYS B O 1
ATOM 2412 N N . ILE B 1 56 ? -16.970 38.597 30.548 1.00 17.98 52 ILE B N 1
ATOM 2413 C CA . ILE B 1 56 ? -16.983 39.705 29.595 1.00 18.96 52 ILE B CA 1
ATOM 2414 C C . ILE B 1 56 ? -17.953 39.393 28.475 1.00 17.97 52 ILE B C 1
ATOM 2415 O O . ILE B 1 56 ? -18.794 40.229 28.107 1.00 19.56 52 ILE B O 1
ATOM 2420 N N . ILE B 1 57 ? -17.887 38.162 27.968 1.00 16.44 53 ILE B N 1
ATOM 2421 C CA . ILE B 1 57 ? -18.720 37.772 26.830 1.00 16.66 53 ILE B CA 1
ATOM 2422 C C . ILE B 1 57 ? -20.175 37.728 27.249 1.00 16.95 53 ILE B C 1
ATOM 2423 O O . ILE B 1 57 ? -21.066 38.233 26.550 1.00 17.04 53 ILE B O 1
ATOM 2428 N N . PHE B 1 58 ? -20.440 37.133 28.411 1.00 17.65 54 PHE B N 1
ATOM 2429 C CA . PHE B 1 58 ? -21.817 37.101 28.911 1.00 17.58 54 PHE B CA 1
ATOM 2430 C C . PHE B 1 58 ? -22.400 38.518 29.087 1.00 19.62 54 PHE B C 1
ATOM 2431 O O . PHE B 1 58 ? -23.550 38.801 28.671 1.00 20.58 54 PHE B O 1
ATOM 2439 N N . ASN B 1 59 ? -21.623 39.383 29.738 1.00 20.75 55 ASN B N 1
ATOM 2440 C CA . ASN B 1 59 ? -22.064 40.747 30.034 1.00 23.05 55 ASN B CA 1
ATOM 2441 C C . ASN B 1 59 ? -22.297 41.556 28.749 1.00 24.12 55 ASN B C 1
ATOM 2442 O O . ASN B 1 59 ? -23.334 42.252 28.614 1.00 24.38 55 ASN B O 1
ATOM 2447 N N . GLU B 1 60 ? -21.372 41.433 27.798 1.00 23.92 56 GLU B N 1
ATOM 2448 C CA . GLU B 1 60 ? -21.469 42.186 26.541 1.00 24.48 56 GLU B CA 1
ATOM 2449 C C . GLU B 1 60 ? -22.641 41.724 25.649 1.00 24.58 56 GLU B C 1
ATOM 2450 O O . GLU B 1 60 ? -23.434 42.546 25.159 1.00 25.58 56 GLU B O 1
ATOM 2456 N N . LEU B 1 61 ? -22.764 40.412 25.453 1.00 23.30 57 LEU B N 1
ATOM 2457 C CA . LEU B 1 61 ? -23.859 39.839 24.666 1.00 23.36 57 LEU B CA 1
ATOM 2458 C C . LEU B 1 61 ? -25.222 40.096 25.316 1.00 25.19 57 LEU B C 1
ATOM 2459 O O . LEU B 1 61 ? -26.195 40.373 24.615 1.00 26.62 57 LEU B O 1
ATOM 2464 N N . SER B 1 62 ? -25.282 40.002 26.645 1.00 24.84 58 SER B N 1
ATOM 2465 C CA . SER B 1 62 ? -26.502 40.322 27.420 1.00 27.95 58 SER B CA 1
ATOM 2466 C C . SER B 1 62 ? -27.008 41.743 27.241 1.00 29.32 58 SER B C 1
ATOM 2467 O O . SER B 1 62 ? -28.220 41.977 27.220 1.00 30.56 58 SER B O 1
ATOM 2470 N N . LYS B 1 63 ? -26.079 42.692 27.133 1.00 30.60 59 LYS B N 1
ATOM 2471 C CA . LYS B 1 63 ? -26.447 44.101 26.966 1.00 32.46 59 LYS B CA 1
ATOM 2472 C C . LYS B 1 63 ? -27.177 44.296 25.647 1.00 33.14 59 LYS B C 1
ATOM 2473 O O . LYS B 1 63 ? -28.126 45.071 25.562 1.00 34.64 59 LYS B O 1
ATOM 2475 N N . ALA B 1 64 ? -26.776 43.543 24.630 1.00 32.42 60 ALA B N 1
ATOM 2476 C CA . ALA B 1 64 ? -27.365 43.669 23.293 1.00 32.36 60 ALA B CA 1
ATOM 2477 C C . ALA B 1 64 ? -28.549 42.735 23.018 1.00 32.57 60 ALA B C 1
ATOM 2478 O O . ALA B 1 64 ? -29.486 43.098 22.290 1.00 32.67 60 ALA B O 1
ATOM 2480 N N . ARG B 1 65 ? -28.505 41.519 23.550 1.00 31.45 61 ARG B N 1
ATOM 2481 C CA . ARG B 1 65 ? -29.595 40.562 23.304 1.00 32.07 61 ARG B CA 1
ATOM 2482 C C . ARG B 1 65 ? -29.988 39.889 24.606 1.00 32.35 61 ARG B C 1
ATOM 2483 O O . ARG B 1 65 ? -29.734 38.699 24.796 1.00 32.11 61 ARG B O 1
ATOM 2491 N N . PRO B 1 66 ? -30.628 40.650 25.517 1.00 33.46 62 PRO B N 1
ATOM 2492 C CA . PRO B 1 66 ? -30.953 40.093 26.823 1.00 33.91 62 PRO B CA 1
ATOM 2493 C C . PRO B 1 66 ? -31.942 38.919 26.756 1.00 34.01 62 PRO B C 1
ATOM 2494 O O . PRO B 1 66 ? -32.019 38.142 27.703 1.00 34.27 62 PRO B O 1
ATOM 2498 N N . LYS B 1 67 ? -32.670 38.781 25.650 1.00 34.19 63 LYS B N 1
ATOM 2499 C CA . LYS B 1 67 ? -33.664 37.701 25.521 1.00 34.67 63 LYS B CA 1
ATOM 2500 C C . LYS B 1 67 ? -33.071 36.333 25.192 1.00 33.29 63 LYS B C 1
ATOM 2501 O O . LYS B 1 67 ? -33.760 35.311 25.314 1.00 33.71 63 LYS B O 1
ATOM 2503 N N . PHE B 1 68 ? -31.792 36.310 24.794 1.00 30.95 64 PHE B N 1
ATOM 2504 C CA . PHE B 1 68 ? -31.186 35.092 24.271 1.00 29.72 64 PHE B CA 1
ATOM 2505 C C . PHE B 1 68 ? -30.727 34.168 25.390 1.00 29.10 64 PHE B C 1
ATOM 2506 O O . PHE B 1 68 ? -30.444 34.620 26.498 1.00 30.50 64 PHE B O 1
ATOM 2514 N N . GLY B 1 69 ? -30.689 32.870 25.103 1.00 28.29 65 GLY B N 1
ATOM 2515 C CA . GLY B 1 69 ? -30.070 31.889 25.996 1.00 26.50 65 GLY B CA 1
ATOM 2516 C C . GLY B 1 69 ? -28.548 31.886 25.877 1.00 24.60 65 GLY B C 1
ATOM 2517 O O . GLY B 1 69 ? -27.990 32.521 24.956 1.00 23.27 65 GLY B O 1
ATOM 2518 N N . PHE B 1 70 ? -27.889 31.210 26.831 1.00 23.35 66 PHE B N 1
ATOM 2519 C CA . PHE B 1 70 ? -26.425 31.061 26.862 1.00 23.00 66 PHE B CA 1
ATOM 2520 C C . PHE B 1 70 ? -25.962 29.651 27.248 1.00 23.20 66 PHE B C 1
ATOM 2521 O O . PHE B 1 70 ? -26.253 29.153 28.352 1.00 24.48 66 PHE B O 1
ATOM 2529 N N . LEU B 1 71 ? -25.192 29.025 26.364 1.00 22.08 67 LEU B N 1
ATOM 2530 C CA . LEU B 1 71 ? -24.530 27.777 26.692 1.00 22.33 67 LEU B CA 1
ATOM 2531 C C . LEU B 1 71 ? -23.059 28.092 26.647 1.00 21.45 67 LEU B C 1
ATOM 2532 O O . LEU B 1 71 ? -22.522 28.347 25.562 1.00 19.21 67 LEU B O 1
ATOM 2537 N N . MET B 1 72 ? -22.429 28.028 27.818 1.00 21.07 68 MET B N 1
ATOM 2538 C CA A MET B 1 72 ? -21.059 28.493 28.015 0.50 21.45 68 MET B CA 1
ATOM 2539 C CA B MET B 1 72 ? -21.061 28.492 27.990 0.50 21.20 68 MET B CA 1
ATOM 2540 C C . MET B 1 72 ? -20.235 27.408 28.663 1.00 21.33 68 MET B C 1
ATOM 2541 O O . MET B 1 72 ? -20.708 26.722 29.562 1.00 22.77 68 MET B O 1
ATOM 2550 N N . GLU B 1 73 ? -18.985 27.271 28.236 1.00 19.50 69 GLU B N 1
ATOM 2551 C CA . GLU B 1 73 ? -18.163 26.173 28.733 1.00 19.83 69 GLU B CA 1
ATOM 2552 C C . GLU B 1 73 ? -18.048 26.169 30.256 1.00 21.45 69 GLU B C 1
ATOM 2553 O O . GLU B 1 73 ? -18.113 25.109 30.899 1.00 21.89 69 GLU B O 1
ATOM 2559 N N . GLU B 1 74 ? -17.849 27.349 30.832 1.00 20.91 70 GLU B N 1
ATOM 2560 C CA . GLU B 1 74 ? -17.466 27.408 32.254 1.00 21.71 70 GLU B CA 1
ATOM 2561 C C . GLU B 1 74 ? -18.598 27.659 33.248 1.00 22.56 70 GLU B C 1
ATOM 2562 O O . GLU B 1 74 ? -18.333 27.863 34.436 1.00 22.97 70 GLU B O 1
ATOM 2568 N N . SER B 1 75 ? -19.850 27.627 32.807 1.00 23.06 71 SER B N 1
ATOM 2569 C CA . SER B 1 75 ? -20.938 27.866 33.757 1.00 24.57 71 SER B CA 1
ATOM 2570 C C . SER B 1 75 ? -22.203 27.197 33.290 1.00 25.77 71 SER B C 1
ATOM 2571 O O . SER B 1 75 ? -22.305 26.807 32.125 1.00 25.55 71 SER B O 1
ATOM 2574 N N . GLU B 1 76 ? -23.168 27.085 34.195 1.00 27.83 72 GLU B N 1
ATOM 2575 C CA . GLU B 1 76 ? -24.423 26.428 33.880 1.00 28.79 72 GLU B CA 1
ATOM 2576 C C . GLU B 1 76 ? -25.206 27.155 32.797 1.00 28.47 72 GLU B C 1
ATOM 2577 O O . GLU B 1 76 ? -25.169 28.383 32.716 1.00 26.38 72 GLU B O 1
ATOM 2583 N N . GLU B 1 77 ? -25.896 26.383 31.950 1.00 27.60 73 GLU B N 1
ATOM 2584 C CA . GLU B 1 77 ? -26.705 26.950 30.881 1.00 28.68 73 GLU B CA 1
ATOM 2585 C C . GLU B 1 77 ? -27.800 27.893 31.379 1.00 29.45 73 GLU B C 1
ATOM 2586 O O . GLU B 1 77 ? -28.483 27.607 32.362 1.00 30.77 73 GLU B O 1
ATOM 2592 N N . ILE B 1 78 ? -27.944 29.013 30.682 1.00 29.41 74 ILE B N 1
ATOM 2593 C CA . ILE B 1 78 ? -29.004 29.981 30.921 1.00 30.73 74 ILE B CA 1
ATOM 2594 C C . ILE B 1 78 ? -30.073 29.887 29.828 1.00 31.31 74 ILE B C 1
ATOM 2595 O O . ILE B 1 78 ? -29.769 30.002 28.634 1.00 30.15 74 ILE B O 1
ATOM 2600 N N . ILE B 1 79 ? -31.319 29.670 30.235 1.00 33.05 75 ILE B N 1
ATOM 2601 C CA . ILE B 1 79 ? -32.422 29.648 29.279 1.00 34.12 75 ILE B CA 1
ATOM 2602 C C . ILE B 1 79 ? -32.893 31.069 28.970 1.00 33.77 75 ILE B C 1
ATOM 2603 O O . ILE B 1 79 ? -33.119 31.877 29.884 1.00 34.28 75 ILE B O 1
ATOM 2608 N N . GLY B 1 80 ? -33.023 31.371 27.687 1.00 33.33 76 GLY B N 1
ATOM 2609 C CA . GLY B 1 80 ? -33.504 32.677 27.253 1.00 34.95 76 GLY B CA 1
ATOM 2610 C C . GLY B 1 80 ? -35.025 32.814 27.237 1.00 37.90 76 GLY B C 1
ATOM 2611 O O . GLY B 1 80 ? -35.750 31.822 27.098 1.00 38.31 76 GLY B O 1
ATOM 2612 N N . GLU B 1 81 ? -35.479 34.064 27.379 1.00 39.22 77 GLU B N 1
ATOM 2613 C CA . GLU B 1 81 ? -36.868 34.469 27.195 1.00 42.22 77 GLU B CA 1
ATOM 2614 C C . GLU B 1 81 ? -37.311 34.177 25.770 1.00 42.78 77 GLU B C 1
ATOM 2615 O O . GLU B 1 81 ? -38.436 33.734 25.543 1.00 44.09 77 GLU B O 1
ATOM 2617 N N . ASP B 1 82 ? -36.421 34.458 24.815 1.00 42.21 78 ASP B N 1
ATOM 2618 C CA . ASP B 1 82 ? -36.610 34.065 23.429 1.00 42.89 78 ASP B CA 1
ATOM 2619 C C . ASP B 1 82 ? -36.094 32.635 23.328 1.00 41.91 78 ASP B C 1
ATOM 2620 O O . ASP B 1 82 ? -34.875 32.387 23.308 1.00 39.97 78 ASP B O 1
ATOM 2625 N N . SER B 1 83 ? -37.034 31.699 23.276 1.00 42.50 79 SER B N 1
ATOM 2626 C CA . SER B 1 83 ? -36.713 30.275 23.228 1.00 42.31 79 SER B CA 1
ATOM 2627 C C . SER B 1 83 ? -36.038 29.850 21.922 1.00 40.87 79 SER B C 1
ATOM 2628 O O . SER B 1 83 ? -35.520 28.740 21.828 1.00 40.83 79 SER B O 1
ATOM 2631 N N . GLN B 1 84 ? -36.047 30.720 20.918 1.00 39.79 80 GLN B N 1
ATOM 2632 C CA . GLN B 1 84 ? -35.521 30.330 19.606 1.00 38.89 80 GLN B CA 1
ATOM 2633 C C . GLN B 1 84 ? -34.015 30.539 19.482 1.00 35.75 80 GLN B C 1
ATOM 2634 O O . GLN B 1 84 ? -33.405 29.931 18.613 1.00 35.26 80 GLN B O 1
ATOM 2640 N N . HIS B 1 85 ? -33.421 31.385 20.336 1.00 33.95 81 HIS B N 1
ATOM 2641 C CA . HIS B 1 85 ? -32.008 31.789 20.152 1.00 31.18 81 HIS B CA 1
ATOM 2642 C C . HIS B 1 85 ? -31.110 31.585 21.372 1.00 29.55 81 HIS B C 1
ATOM 2643 O O . HIS B 1 85 ? -31.499 31.921 22.481 1.00 29.86 81 HIS B O 1
ATOM 2650 N N . ARG B 1 86 ? -29.898 31.063 21.162 1.00 26.90 82 ARG B N 1
ATOM 2651 C CA . ARG B 1 86 ? -28.901 31.025 22.228 1.00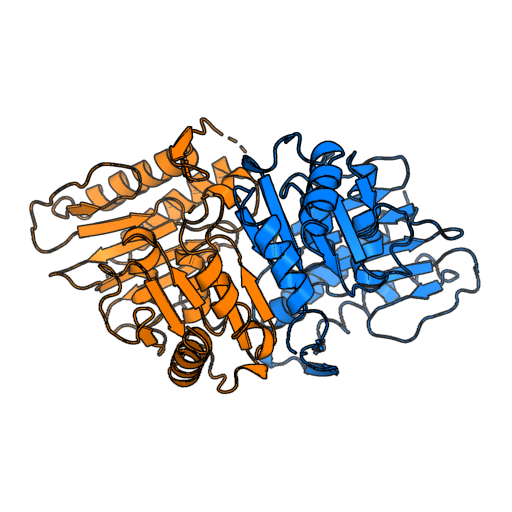 25.57 82 ARG B CA 1
ATOM 2652 C C . ARG B 1 86 ? -27.507 31.178 21.684 1.00 23.46 82 ARG B C 1
ATOM 2653 O O . ARG B 1 86 ? -27.177 30.634 20.625 1.00 23.24 82 ARG B O 1
ATOM 2661 N N . PHE B 1 87 ? -26.695 31.886 22.451 1.00 22.26 83 PHE B N 1
ATOM 2662 C CA . PHE B 1 87 ? -25.268 31.967 22.189 1.00 20.25 83 PHE B CA 1
ATOM 2663 C C . PHE B 1 87 ? -24.561 30.758 22.757 1.00 19.79 83 PHE B C 1
ATOM 2664 O O . PHE B 1 87 ? -24.927 30.284 23.850 1.00 20.92 83 PHE B O 1
ATOM 2672 N N . ILE B 1 88 ? -23.548 30.276 22.037 1.00 18.43 84 ILE B N 1
ATOM 2673 C CA . ILE B 1 88 ? -22.761 29.123 22.466 1.00 18.67 84 ILE B CA 1
ATOM 2674 C C . ILE B 1 88 ? -21.343 29.619 22.547 1.00 18.55 84 ILE B C 1
ATOM 2675 O O . ILE B 1 88 ? -20.784 30.118 21.543 1.00 18.59 84 ILE B O 1
ATOM 2680 N N . VAL B 1 89 ? -20.765 29.515 23.740 1.00 17.44 85 VAL B N 1
ATOM 2681 C CA . VAL B 1 89 ? -19.552 30.237 24.035 1.00 17.59 85 VAL B CA 1
ATOM 2682 C C . VAL B 1 89 ? -18.427 29.373 24.570 1.00 17.23 85 VAL B C 1
ATOM 2683 O O . VAL B 1 89 ? -18.570 28.683 25.601 1.00 17.19 85 VAL B O 1
ATOM 2687 N N . ASP B 1 90 ? -17.292 29.432 23.867 1.00 16.55 86 ASP B N 1
ATOM 2688 C CA . ASP B 1 90 ? -16.046 28.955 24.435 1.00 16.52 86 ASP B CA 1
ATOM 2689 C C . ASP B 1 90 ? -15.190 30.184 24.711 1.00 15.24 86 ASP B C 1
ATOM 2690 O O . ASP B 1 90 ? -14.653 30.774 23.791 1.00 15.28 86 ASP B O 1
ATOM 2695 N N . PRO B 1 91 ? -15.043 30.562 25.998 1.00 15.06 87 PRO B N 1
ATOM 2696 C CA . PRO B 1 91 ? -14.384 31.812 26.319 1.00 14.27 87 PRO B CA 1
ATOM 2697 C C . PRO B 1 91 ? -12.868 31.716 26.113 1.00 13.38 87 PRO B C 1
ATOM 2698 O O . PRO B 1 91 ? -12.205 32.742 25.977 1.00 14.61 87 PRO B O 1
ATOM 2702 N N . LEU B 1 92 ? -12.351 30.495 26.063 1.00 12.01 88 LEU B N 1
ATOM 2703 C CA . LEU B 1 92 ? -10.933 30.273 25.804 1.00 12.74 88 LEU B CA 1
ATOM 2704 C C . LEU B 1 92 ? -10.740 28.865 25.249 1.00 12.70 88 LEU B C 1
ATOM 2705 O O . LEU B 1 92 ? -10.830 27.871 25.968 1.00 14.23 88 LEU B O 1
ATOM 2710 N N . ASP B 1 93 ? -10.525 28.800 23.945 1.00 13.72 89 ASP B N 1
ATOM 2711 C CA . ASP B 1 93 ? -10.248 27.552 23.243 1.00 15.64 89 ASP B CA 1
ATOM 2712 C C . ASP B 1 93 ? -8.723 27.459 23.271 1.00 15.60 89 ASP B C 1
ATOM 2713 O O . ASP B 1 93 ? -8.061 28.297 22.700 1.00 15.56 89 ASP B O 1
ATOM 2718 N N . GLY B 1 94 ? -8.185 26.443 23.935 1.00 15.59 90 GLY B N 1
ATOM 2719 C CA . GLY B 1 94 ? -6.711 26.308 24.084 1.00 15.64 90 GLY B CA 1
ATOM 2720 C C . GLY B 1 94 ? -6.258 26.753 25.474 1.00 15.46 90 GLY B C 1
ATOM 2721 O O . GLY B 1 94 ? -5.187 27.367 25.645 1.00 16.79 90 GLY B O 1
ATOM 2722 N N . THR B 1 95 ? -7.032 26.384 26.490 1.00 15.98 91 THR B N 1
ATOM 2723 C CA . THR B 1 95 ? -6.647 26.711 27.873 1.00 15.20 91 THR B CA 1
ATOM 2724 C C . THR B 1 95 ? -5.249 26.205 28.260 1.00 16.12 91 THR B C 1
ATOM 2725 O O . THR B 1 95 ? -4.436 26.969 28.808 1.00 17.21 91 THR B O 1
ATOM 2729 N N . THR B 1 96 ? -4.953 24.936 27.982 1.00 15.95 92 THR B N 1
ATOM 2730 C CA . THR B 1 96 ? -3.634 24.380 28.297 1.00 17.38 92 THR B CA 1
ATOM 2731 C C . THR B 1 96 ? -2.542 25.179 27.572 1.00 16.90 92 THR B C 1
ATOM 2732 O O . THR B 1 96 ? -1.541 25.536 28.188 1.00 17.81 92 THR B O 1
ATOM 2736 N N . ASN B 1 97 ? -2.734 25.469 26.281 1.00 15.75 93 ASN B N 1
ATOM 2737 C CA . ASN B 1 97 ? -1.788 26.345 25.573 1.00 15.91 93 ASN B CA 1
ATOM 2738 C C . ASN B 1 97 ? -1.557 27.656 26.296 1.00 15.54 93 ASN B C 1
ATOM 2739 O O . ASN B 1 97 ? -0.412 28.057 26.536 1.00 17.04 93 ASN B O 1
ATOM 2744 N N . PHE B 1 98 ? -2.652 28.308 26.642 1.00 16.67 94 PHE B N 1
ATOM 2745 C CA . PHE B 1 98 ? -2.625 29.618 27.339 1.00 17.55 94 PHE B CA 1
ATOM 2746 C C . PHE B 1 98 ? -1.799 29.558 28.609 1.00 18.17 94 PHE B C 1
ATOM 2747 O O . PHE B 1 98 ? -0.850 30.382 28.825 1.00 19.13 94 PHE B O 1
ATOM 2755 N N . LEU B 1 99 ? -2.077 28.546 29.425 1.00 18.71 95 LEU B N 1
ATOM 2756 C CA . LEU B 1 99 ? -1.371 28.353 30.698 1.00 20.95 95 LEU B CA 1
ATOM 2757 C C . LEU B 1 99 ? 0.123 28.043 30.530 1.00 21.48 95 LEU B C 1
ATOM 2758 O O . LEU B 1 99 ? 0.931 28.354 31.400 1.00 21.97 95 LEU B O 1
ATOM 2763 N N . HIS B 1 100 ? 0.484 27.485 29.382 1.00 21.75 96 HIS B N 1
ATOM 2764 C CA . HIS B 1 100 ? 1.889 27.209 29.052 1.00 22.54 96 HIS B CA 1
ATOM 2765 C C . HIS B 1 100 ? 2.574 28.367 28.337 1.00 22.98 96 HIS B C 1
ATOM 2766 O O . HIS B 1 100 ? 3.785 28.322 28.090 1.00 25.11 96 HIS B O 1
ATOM 2773 N N . GLY B 1 101 ? 1.828 29.417 28.018 1.00 22.57 97 GLY B N 1
ATOM 2774 C CA . GLY B 1 101 ? 2.393 30.556 27.281 1.00 23.80 97 GLY B CA 1
ATOM 2775 C C . GLY B 1 101 ? 2.562 30.230 25.807 1.00 23.86 97 GLY B C 1
ATOM 2776 O O . GLY B 1 101 ? 3.350 30.866 25.101 1.00 25.40 97 GLY B O 1
ATOM 2777 N N . ILE B 1 102 ? 1.856 29.202 25.331 1.00 23.44 98 ILE B N 1
ATOM 2778 C CA . ILE B 1 102 ? 1.857 28.869 23.903 1.00 22.11 98 ILE B CA 1
ATOM 2779 C C . ILE B 1 102 ? 0.863 29.785 23.203 1.00 23.28 98 ILE B C 1
ATOM 2780 O O . ILE B 1 102 ? -0.358 29.738 23.468 1.00 21.47 98 ILE B O 1
ATOM 2785 N N . PRO B 1 103 ? 1.380 30.620 22.284 1.00 25.17 99 PRO B N 1
ATOM 2786 C CA . PRO B 1 103 ? 0.619 31.821 21.938 1.00 26.74 99 PRO B CA 1
ATOM 2787 C C . PRO B 1 103 ? -0.310 31.449 20.849 1.00 26.02 99 PRO B C 1
ATOM 2788 O O . PRO B 1 103 ? -0.182 31.981 19.751 1.00 28.87 99 PRO B O 1
ATOM 2792 N N . PHE B 1 104 ? -1.189 30.479 21.137 1.00 25.35 100 PHE B N 1
ATOM 2793 C CA . PHE B 1 104 ? -2.105 29.893 20.194 1.00 22.94 100 PHE B CA 1
ATOM 2794 C C . PHE B 1 104 ? -3.416 29.422 20.864 1.00 21.37 100 PHE B C 1
ATOM 2795 O O . PHE B 1 104 ? -3.522 28.315 21.430 1.00 19.48 100 PHE B O 1
ATOM 2803 N N . PHE B 1 105 ? -4.426 30.284 20.775 1.00 17.72 101 PHE B N 1
ATOM 2804 C CA . PHE B 1 105 ? -5.676 30.046 21.497 1.00 15.72 101 PHE B CA 1
ATOM 2805 C C . PHE B 1 105 ? -6.679 31.059 20.985 1.00 15.48 101 PHE B C 1
ATOM 2806 O O . PHE B 1 105 ? -6.302 31.982 20.237 1.00 15.78 101 PHE B O 1
ATOM 2814 N N . ALA B 1 106 ? -7.955 30.916 21.368 1.00 15.38 102 ALA B N 1
ATOM 2815 C CA . ALA B 1 106 ? -8.977 31.721 20.701 1.00 14.33 102 ALA B CA 1
ATOM 2816 C C . ALA B 1 106 ? -10.222 31.849 21.557 1.00 14.64 102 ALA B C 1
ATOM 2817 O O . ALA B 1 106 ? -10.417 31.095 22.511 1.00 15.98 102 ALA B O 1
ATOM 2819 N N . VAL B 1 107 ? -11.047 32.831 21.219 1.00 13.23 103 VAL B N 1
ATOM 2820 C CA . VAL B 1 107 ? -12.389 32.910 21.773 1.00 13.95 103 VAL B CA 1
ATOM 2821 C C . VAL B 1 107 ? -13.323 32.454 20.668 1.00 14.43 103 VAL B C 1
ATOM 2822 O O . VAL B 1 107 ? -13.116 32.846 19.517 1.00 15.55 103 VAL B O 1
ATOM 2826 N N . SER B 1 108 ? -14.360 31.687 21.005 1.00 14.08 104 SER B N 1
ATOM 2827 C CA . SER B 1 108 ? -15.311 31.209 20.001 1.00 15.11 104 SER B CA 1
ATOM 2828 C C . SER B 1 108 ? -16.729 31.523 20.474 1.00 15.18 104 SER B C 1
ATOM 2829 O O . SER B 1 108 ? -17.085 31.212 21.616 1.00 16.18 104 SER B O 1
ATOM 2832 N N . ILE B 1 109 ? -17.509 32.191 19.628 1.00 14.97 105 ILE B N 1
ATOM 2833 C CA . ILE B 1 109 ? -18.927 32.478 19.965 1.00 15.34 105 ILE B CA 1
ATOM 2834 C C . ILE B 1 109 ? -19.778 32.092 18.763 1.00 15.99 105 ILE B C 1
ATOM 2835 O O . ILE B 1 109 ? -19.482 32.510 17.627 1.00 16.35 105 ILE B O 1
ATOM 2840 N N . ALA B 1 110 ? -20.816 31.292 19.002 1.00 16.26 106 ALA B N 1
ATOM 2841 C CA . ALA B 1 110 ? -21.777 30.954 17.964 1.00 16.15 106 ALA B CA 1
ATOM 2842 C C . ALA B 1 110 ? -23.151 31.384 18.416 1.00 17.72 106 ALA B C 1
ATOM 2843 O O . ALA B 1 110 ? -23.397 31.567 19.614 1.00 17.37 106 ALA B O 1
ATOM 2845 N N . LEU B 1 111 ? -24.009 31.627 17.436 1.00 18.49 107 LEU B N 1
ATOM 2846 C CA . LEU B 1 111 ? -25.408 31.878 17.674 1.00 20.60 107 LEU B CA 1
ATOM 2847 C C . LEU B 1 111 ? -26.200 30.732 17.060 1.00 22.59 107 LEU B C 1
ATOM 2848 O O . LEU B 1 111 ? -26.033 30.394 15.874 1.00 21.57 107 LEU B O 1
ATOM 2853 N N . GLU B 1 112 ? -27.064 30.141 17.886 1.00 23.88 108 GLU B N 1
ATOM 2854 C CA . GLU B 1 112 ? -27.916 29.070 17.435 1.00 26.48 108 GLU B CA 1
ATOM 2855 C C . GLU B 1 112 ? -29.332 29.622 17.389 1.00 27.89 108 GLU B C 1
ATOM 2856 O O . GLU B 1 112 ? -29.819 30.191 18.384 1.00 27.40 108 GLU B O 1
ATOM 2862 N N . SER B 1 113 ? -29.963 29.497 16.221 1.00 28.55 109 SER B N 1
ATOM 2863 C CA A SER B 1 113 ? -31.342 29.941 16.044 0.50 30.83 109 SER B CA 1
ATOM 2864 C CA B SER B 1 113 ? -31.336 29.962 15.998 0.50 30.51 109 SER B CA 1
ATOM 2865 C C . SER B 1 113 ? -32.196 28.794 15.515 1.00 32.26 109 SER B C 1
ATOM 2866 O O . SER B 1 113 ? -31.914 28.216 14.455 1.00 30.83 109 SER B O 1
ATOM 2871 N N . GLN B 1 114 ? -33.229 28.448 16.287 1.00 34.91 110 GLN B N 1
ATOM 2872 C CA . GLN B 1 114 ? -34.106 27.302 15.978 1.00 37.97 110 GLN B CA 1
ATOM 2873 C C . GLN B 1 114 ? -33.328 26.021 15.674 1.00 37.91 110 GLN B C 1
ATOM 2874 O O . GLN B 1 114 ? -33.555 25.362 14.648 1.00 38.82 110 GLN B O 1
ATOM 2880 N N . GLY B 1 115 ? -32.393 25.689 16.556 1.00 36.92 111 GLY B N 1
ATOM 2881 C CA . GLY B 1 115 ? -31.561 24.493 16.408 1.00 36.08 111 GLY B CA 1
ATOM 2882 C C . GLY B 1 115 ? -30.512 24.492 15.301 1.00 34.94 111 GLY B C 1
ATOM 2883 O O . GLY B 1 115 ? -29.904 23.457 15.052 1.00 35.18 111 GLY B O 1
ATOM 2884 N N . LYS B 1 116 ? -30.312 25.629 14.627 1.00 33.02 112 LYS B N 1
ATOM 2885 C CA . LYS B 1 116 ? -29.257 25.751 13.615 1.00 31.06 112 LYS B CA 1
ATOM 2886 C C . LYS B 1 116 ? -28.224 26.838 13.955 1.00 28.00 112 LYS B C 1
ATOM 2887 O O . LYS B 1 116 ? -28.579 27.912 14.464 1.00 27.72 112 LYS B O 1
ATOM 2893 N N . ILE B 1 117 ? -26.962 26.573 13.638 1.00 25.84 113 ILE B N 1
ATOM 2894 C CA . ILE B 1 117 ? -25.910 27.581 13.841 1.00 23.62 113 ILE B CA 1
ATOM 2895 C C . ILE B 1 117 ? -25.985 28.590 12.707 1.00 23.61 113 ILE B C 1
ATOM 2896 O O . ILE B 1 117 ? -25.815 28.225 11.536 1.00 22.56 113 ILE B O 1
ATOM 2901 N N . VAL B 1 118 ? -26.257 29.845 13.041 1.00 22.02 114 VAL B N 1
ATOM 2902 C CA . VAL B 1 118 ? -26.440 30.872 12.027 1.00 22.31 114 VAL B CA 1
ATOM 2903 C C . VAL B 1 118 ? -25.379 31.955 12.022 1.00 21.54 114 VAL B C 1
ATOM 2904 O O . VAL B 1 118 ? -25.339 32.752 11.113 1.00 22.40 114 VAL B O 1
ATOM 2908 N N . ALA B 1 119 ? -24.547 32.014 13.055 1.00 20.86 115 ALA B N 1
ATOM 2909 C CA . ALA B 1 119 ? -23.448 32.979 13.075 1.00 19.65 115 ALA B CA 1
ATOM 2910 C C . ALA B 1 119 ? -22.322 32.426 13.919 1.00 18.59 115 ALA B C 1
ATOM 2911 O O . ALA B 1 119 ? -22.563 31.705 14.888 1.00 18.24 115 ALA B O 1
ATOM 2913 N N . GLY B 1 120 ? -21.085 32.771 13.569 1.00 17.73 116 GLY B N 1
ATOM 2914 C CA . GLY B 1 120 ? -19.943 32.256 14.310 1.00 16.97 116 GLY B CA 1
ATOM 2915 C C . GLY B 1 120 ? -18.806 33.248 14.267 1.00 17.28 116 GLY B C 1
ATOM 2916 O O . GLY B 1 120 ? -18.543 33.868 13.222 1.00 17.97 116 GLY B O 1
ATOM 2917 N N . VAL B 1 121 ? -18.150 33.422 15.409 1.00 16.62 117 VAL B N 1
ATOM 2918 C CA . VAL B 1 121 ? -16.954 34.248 15.480 1.00 17.01 117 VAL B CA 1
ATOM 2919 C C . VAL B 1 121 ? -15.854 33.479 16.193 1.00 15.33 117 VAL B C 1
ATOM 2920 O O . VAL B 1 121 ? -16.058 32.908 17.280 1.00 14.29 117 VAL B O 1
ATOM 2924 N N . ILE B 1 122 ? -14.676 33.443 15.580 1.00 14.53 118 ILE B N 1
ATOM 2925 C CA . ILE B 1 122 ? -13.531 32.855 16.255 1.00 15.16 118 ILE B CA 1
ATOM 2926 C C . ILE B 1 122 ? -12.430 33.897 16.214 1.00 15.40 118 ILE B C 1
ATOM 2927 O O . ILE B 1 122 ? -12.072 34.387 15.145 1.00 15.76 118 ILE B O 1
ATOM 2932 N N . TYR B 1 123 ? -11.867 34.205 17.377 1.00 14.77 119 TYR B N 1
ATOM 2933 C CA . TYR B 1 123 ? -10.877 35.258 17.443 1.00 14.90 119 TYR B CA 1
ATOM 2934 C C . TYR B 1 123 ? -9.622 34.812 18.183 1.00 15.36 119 TYR B C 1
ATOM 2935 O O . TYR B 1 123 ? -9.669 34.478 19.365 1.00 14.93 119 TYR B O 1
ATOM 2944 N N . ASN B 1 124 ? -8.505 34.852 17.470 1.00 14.90 120 ASN B N 1
ATOM 2945 C CA . ASN B 1 124 ? -7.175 34.627 18.047 1.00 16.05 120 ASN B CA 1
ATOM 2946 C C . ASN B 1 124 ? -6.568 35.985 18.367 1.00 16.23 120 ASN B C 1
ATOM 2947 O O . ASN B 1 124 ? -6.135 36.705 17.473 1.00 15.98 120 ASN B O 1
ATOM 2952 N N . PRO B 1 125 ? -6.553 36.348 19.648 1.00 16.87 121 PRO B N 1
ATOM 2953 C CA . PRO B 1 125 ? -6.167 37.705 19.977 1.00 18.78 121 PRO B CA 1
ATOM 2954 C C . PRO B 1 125 ? -4.656 37.932 19.969 1.00 19.98 121 PRO B C 1
ATOM 2955 O O . PRO B 1 125 ? -4.231 39.076 19.900 1.00 20.43 121 PRO B O 1
ATOM 2959 N N . ILE B 1 126 ? -3.876 36.862 20.032 1.00 20.39 122 ILE B N 1
ATOM 2960 C CA . ILE B 1 126 ? -2.417 36.954 19.901 1.00 23.02 122 ILE B CA 1
ATOM 2961 C C . ILE B 1 126 ? -2.001 37.440 18.529 1.00 23.22 122 ILE B C 1
ATOM 2962 O O . ILE B 1 126 ? -1.170 38.349 18.405 1.00 24.13 122 ILE B O 1
ATOM 2967 N N . ASN B 1 127 ? -2.561 36.848 17.492 1.00 22.01 123 ASN B N 1
ATOM 2968 C CA . ASN B 1 127 ? -2.196 37.241 16.125 1.00 23.79 123 ASN B CA 1
ATOM 2969 C C . ASN B 1 127 ? -3.231 38.171 15.508 1.00 24.17 123 ASN B C 1
ATOM 2970 O O . ASN B 1 127 ? -3.103 38.549 14.344 1.00 24.90 123 ASN B O 1
ATOM 2975 N N . ASP B 1 128 ? -4.233 38.556 16.298 1.00 22.64 124 ASP B N 1
ATOM 2976 C CA . ASP B 1 128 ? -5.316 39.444 15.840 1.00 23.29 124 ASP B CA 1
ATOM 2977 C C . ASP B 1 128 ? -5.965 38.863 14.574 1.00 22.03 124 ASP B C 1
ATOM 2978 O O . ASP B 1 128 ? -6.094 39.543 13.545 1.00 23.50 124 ASP B O 1
ATOM 2983 N N . GLU B 1 129 ? -6.363 37.601 14.662 1.00 18.56 125 GLU B N 1
ATOM 2984 C CA . GLU B 1 129 ? -6.996 36.919 13.547 1.00 17.81 125 GLU B CA 1
ATOM 2985 C C . GLU B 1 129 ? -8.465 36.709 13.878 1.00 16.64 125 GLU B C 1
ATOM 2986 O O . GLU B 1 129 ? -8.786 35.977 14.828 1.00 16.05 125 GLU B O 1
ATOM 2992 N N . LEU B 1 130 ? -9.326 37.344 13.083 1.00 16.31 126 LEU B N 1
ATOM 2993 C CA . LEU B 1 130 ? -10.765 37.355 13.318 1.00 16.98 126 LEU B CA 1
ATOM 2994 C C . LEU B 1 130 ? -11.448 36.577 12.189 1.00 17.71 126 LEU B C 1
ATOM 2995 O O . LEU B 1 130 ? -11.360 36.958 11.026 1.00 18.98 126 LEU B O 1
ATOM 3000 N N . PHE B 1 131 ? -12.079 35.469 12.530 1.00 15.79 127 PHE B N 1
ATOM 3001 C CA . PHE B 1 131 ? -12.757 34.644 11.544 1.00 16.76 127 PHE B CA 1
ATOM 3002 C C . PHE B 1 131 ? -14.247 34.760 11.819 1.00 17.02 127 PHE B C 1
ATOM 3003 O O . PHE B 1 131 ? -14.689 34.616 12.979 1.00 16.43 127 PHE B O 1
ATOM 3011 N N . THR B 1 132 ? -15.029 35.048 10.772 1.00 17.99 128 THR B N 1
ATOM 3012 C CA . THR B 1 132 ? -16.470 35.237 10.967 1.00 18.20 128 THR B CA 1
ATOM 3013 C C . THR B 1 132 ? -17.273 34.601 9.858 1.00 18.79 128 THR B C 1
ATOM 3014 O O . THR B 1 132 ? -16.788 34.490 8.716 1.00 18.63 128 THR B O 1
ATOM 3018 N N . ALA B 1 133 ? -18.493 34.175 10.183 1.00 18.23 129 ALA B N 1
ATOM 3019 C CA . ALA B 1 133 ? -19.394 33.627 9.187 1.00 19.99 129 ALA B CA 1
ATOM 3020 C C . ALA B 1 133 ? -20.814 33.760 9.707 1.00 21.38 129 ALA B C 1
ATOM 3021 O O . ALA B 1 133 ? -21.051 33.684 10.928 1.00 21.00 129 ALA B O 1
ATOM 3023 N N . GLU B 1 134 ? -21.731 34.030 8.780 1.00 23.59 130 GLU B N 1
ATOM 3024 C CA . GLU B 1 134 ? -23.167 33.903 9.035 1.00 25.04 130 GLU B CA 1
ATOM 3025 C C . GLU B 1 134 ? -23.743 32.917 8.034 1.00 25.98 130 GLU B C 1
ATOM 3026 O O . GLU B 1 134 ? -23.196 32.751 6.942 1.00 24.83 130 GLU B O 1
ATOM 3032 N N . ARG B 1 135 ? -24.831 32.240 8.407 1.00 26.95 131 ARG B N 1
ATOM 3033 C CA . ARG B 1 135 ? -25.440 31.273 7.514 1.00 29.12 131 ARG B CA 1
ATOM 3034 C C . ARG B 1 135 ? -25.775 31.985 6.179 1.00 30.52 131 ARG B C 1
ATOM 3035 O O . ARG B 1 135 ? -26.456 33.014 6.151 1.00 30.68 131 ARG B O 1
ATOM 3043 N N . GLY B 1 136 ? -25.227 31.455 5.084 1.00 30.68 132 GLY B N 1
ATOM 3044 C CA . GLY B 1 136 ? -25.372 32.088 3.746 1.00 32.59 132 GLY B CA 1
ATOM 3045 C C . GLY B 1 136 ? -24.519 33.308 3.374 1.00 32.28 132 GLY B C 1
ATOM 3046 O O . GLY B 1 136 ? -24.750 33.924 2.322 1.00 36.34 132 GLY B O 1
ATOM 3047 N N . SER B 1 137 ? -23.527 33.657 4.179 1.00 29.85 133 SER B N 1
ATOM 3048 C CA . SER B 1 137 ? -22.755 34.898 4.007 1.00 28.61 133 SER B CA 1
ATOM 3049 C C . SER B 1 137 ? -21.362 34.606 3.474 1.00 26.09 133 SER B C 1
ATOM 3050 O O . SER B 1 137 ? -20.727 35.474 2.889 1.00 25.54 133 SER B O 1
ATOM 3053 N N . GLY B 1 138 ? -20.890 33.380 3.692 1.00 23.79 134 GLY B N 1
ATOM 3054 C CA . GLY B 1 138 ? -19.516 33.013 3.382 1.00 21.45 134 GLY B CA 1
ATOM 3055 C C . GLY B 1 138 ? -18.659 33.251 4.613 1.00 20.46 134 GLY B C 1
ATOM 3056 O O . GLY B 1 138 ? -19.115 33.861 5.591 1.00 19.17 134 GLY B O 1
ATOM 3057 N N . ALA B 1 139 ? -17.415 32.797 4.544 1.00 19.80 135 ALA B N 1
ATOM 3058 C CA . ALA B 1 139 ? -16.482 32.929 5.696 1.00 19.10 135 ALA B CA 1
ATOM 3059 C C . ALA B 1 139 ? -15.582 34.120 5.405 1.00 19.25 135 ALA B C 1
ATOM 3060 O O . ALA B 1 139 ? -15.238 34.372 4.236 1.00 19.31 135 ALA B O 1
ATOM 3062 N N . PHE B 1 140 ? -15.182 34.824 6.459 1.00 19.05 136 PHE B N 1
ATOM 3063 C CA . PHE B 1 140 ? -14.285 35.966 6.350 1.00 19.39 136 PHE B CA 1
ATOM 3064 C C . PHE B 1 140 ? -13.125 35.845 7.296 1.00 20.03 136 PHE B C 1
ATOM 3065 O O . PHE B 1 140 ? -13.284 35.379 8.418 1.00 19.14 136 PHE B O 1
ATOM 3073 N N . PHE B 1 141 ? -11.961 36.276 6.831 1.00 20.87 137 PHE B N 1
ATOM 3074 C CA . PHE B 1 141 ? -10.811 36.404 7.689 1.00 21.68 137 PHE B CA 1
ATOM 3075 C C . PHE B 1 141 ? -10.415 37.878 7.689 1.00 23.15 137 PHE B C 1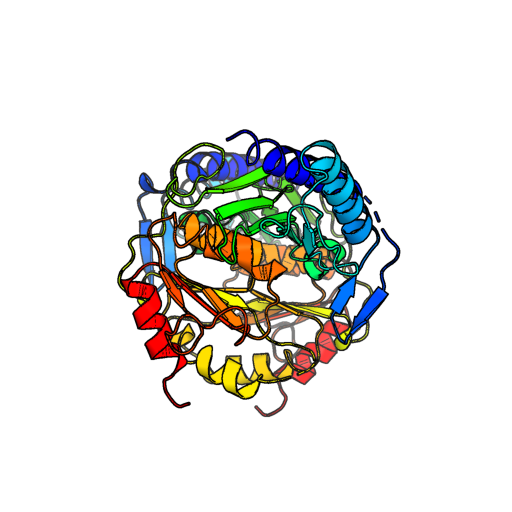
ATOM 3076 O O . PHE B 1 141 ? -10.134 38.448 6.614 1.00 23.13 137 PHE B O 1
ATOM 3084 N N . ASN B 1 142 ? -10.434 38.506 8.869 1.00 22.32 138 ASN B N 1
ATOM 3085 C CA . ASN B 1 142 ? -10.146 39.955 8.971 1.00 25.58 138 ASN B CA 1
ATOM 3086 C C . ASN B 1 142 ? -10.828 40.766 7.878 1.00 27.74 138 ASN B C 1
ATOM 3087 O O . ASN B 1 142 ? -10.168 41.510 7.144 1.00 28.78 138 ASN B O 1
ATOM 3092 N N . ASP B 1 143 ? -12.138 40.575 7.736 1.00 28.34 139 ASP B N 1
ATOM 3093 C CA . ASP B 1 143 ? -12.963 41.362 6.786 1.00 31.12 139 ASP B CA 1
ATOM 3094 C C . ASP B 1 143 ? -12.735 41.093 5.296 1.00 30.73 139 ASP B C 1
ATOM 3095 O O . ASP B 1 143 ? -13.232 41.845 4.454 1.00 32.70 139 ASP B O 1
ATOM 3100 N N . ARG B 1 144 ? -11.994 40.035 4.967 1.00 28.87 140 ARG B N 1
ATOM 3101 C CA . ARG B 1 144 ? -11.790 39.636 3.561 1.00 29.11 140 ARG B CA 1
ATOM 3102 C C . ARG B 1 144 ? -12.335 38.232 3.427 1.00 26.42 140 ARG B C 1
ATOM 3103 O O . ARG B 1 144 ? -12.169 37.434 4.345 1.00 24.36 140 ARG B O 1
ATOM 3111 N N . ARG B 1 145 ? -12.980 37.922 2.304 1.00 25.02 141 ARG B N 1
ATOM 3112 C CA . ARG B 1 145 ? -13.490 36.551 2.130 1.00 22.80 141 ARG B CA 1
ATOM 3113 C C . ARG B 1 145 ? -12.358 35.556 2.203 1.00 22.12 141 ARG B C 1
ATOM 3114 O O . ARG B 1 145 ? -11.247 35.836 1.768 1.00 22.26 141 ARG B O 1
ATOM 3122 N N . CYS B 1 146 ? -12.641 34.387 2.748 1.00 20.87 142 CYS B N 1
ATOM 3123 C CA . CYS B 1 146 ? -11.660 33.305 2.749 1.00 20.65 142 CYS B CA 1
ATOM 3124 C C . CYS B 1 146 ? -12.386 32.016 2.393 1.00 20.68 142 CYS B C 1
ATOM 3125 O O . CYS B 1 146 ? -13.612 31.915 2.537 1.00 20.94 142 CYS B O 1
ATOM 3128 N N . ARG B 1 147 ? -11.638 31.031 1.914 1.00 19.42 143 ARG B N 1
ATOM 3129 C CA A ARG B 1 147 ? -12.212 29.770 1.486 0.50 19.32 143 ARG B CA 1
ATOM 3130 C CA B ARG B 1 147 ? -12.246 29.762 1.575 0.50 19.52 143 ARG B CA 1
ATOM 3131 C C . ARG B 1 147 ? -11.291 28.623 1.877 1.00 18.78 143 ARG B C 1
ATOM 3132 O O . ARG B 1 147 ? -10.063 28.839 2.116 1.00 17.41 143 ARG B O 1
ATOM 3147 N N . VAL B 1 148 ? -11.854 27.419 1.891 1.00 17.85 144 VAL B N 1
ATOM 3148 C CA . VAL B 1 148 ? -11.052 26.225 2.132 1.00 17.94 144 VAL B CA 1
ATOM 3149 C C . VAL B 1 148 ? -10.042 26.063 1.030 1.00 19.25 144 VAL B C 1
ATOM 3150 O O . VAL B 1 148 ? -10.231 26.572 -0.095 1.00 19.16 144 VAL B O 1
ATOM 3154 N N . SER B 1 149 ? -8.977 25.313 1.320 1.00 18.97 145 SER B N 1
ATOM 3155 C CA . SER B 1 149 ? -8.006 25.044 0.278 1.00 21.10 145 SER B CA 1
ATOM 3156 C C . SER B 1 149 ? -8.627 24.249 -0.883 1.00 21.95 145 SER B C 1
ATOM 3157 O O . SER B 1 149 ? -9.677 23.613 -0.742 1.00 22.16 145 SER B O 1
ATOM 3160 N N . ALA B 1 150 ? -7.966 24.309 -2.022 1.00 22.18 146 ALA B N 1
ATOM 3161 C CA . ALA B 1 150 ? -8.396 23.610 -3.225 1.00 24.00 146 ALA B CA 1
ATOM 3162 C C . ALA B 1 150 ? -7.591 22.342 -3.503 1.00 25.09 146 ALA B C 1
ATOM 3163 O O . ALA B 1 150 ? -7.692 21.768 -4.605 1.00 25.63 146 ALA B O 1
ATOM 3165 N N . ARG B 1 151 ? -6.807 21.887 -2.520 1.00 23.54 147 ARG B N 1
ATOM 3166 C CA . ARG B 1 151 ? -5.967 20.701 -2.735 1.00 25.03 147 ARG B CA 1
ATOM 3167 C C . ARG B 1 151 ? -6.834 19.471 -2.932 1.00 26.11 147 ARG B C 1
ATOM 3168 O O . ARG B 1 151 ? -7.933 19.371 -2.367 1.00 26.79 147 ARG B O 1
ATOM 3176 N N . ARG B 1 152 ? -6.363 18.554 -3.767 1.00 27.66 148 ARG B N 1
ATOM 3177 C CA . ARG B 1 152 ? -7.138 17.366 -4.062 1.00 29.53 148 ARG B CA 1
ATOM 3178 C C . ARG B 1 152 ? -6.422 16.099 -3.657 1.00 29.59 148 ARG B C 1
ATOM 3179 O O . ARG B 1 152 ? -7.053 15.053 -3.545 1.00 31.58 148 ARG B O 1
ATOM 3187 N N . ARG B 1 153 ? -5.112 16.171 -3.474 1.00 28.50 149 ARG B N 1
ATOM 3188 C CA . ARG B 1 153 ? -4.347 14.968 -3.124 1.00 28.30 149 ARG B CA 1
ATOM 3189 C C . ARG B 1 153 ? -3.819 15.099 -1.711 1.00 26.73 149 ARG B C 1
ATOM 3190 O O . ARG B 1 153 ? -3.217 16.116 -1.365 1.00 26.15 149 ARG B O 1
ATOM 3198 N N . LEU B 1 154 ? -3.984 14.043 -0.923 1.00 26.31 150 LEU B N 1
ATOM 3199 C CA . LEU B 1 154 ? -3.465 14.018 0.444 1.00 24.89 150 LEU B CA 1
ATOM 3200 C C . LEU B 1 154 ? -1.956 14.256 0.542 1.00 24.23 150 LEU B C 1
ATOM 3201 O O . LEU B 1 154 ? -1.504 14.851 1.506 1.00 22.55 150 LEU B O 1
ATOM 3206 N N . GLU B 1 155 ? -1.186 13.809 -0.457 1.00 25.22 151 GLU B N 1
ATOM 3207 C CA . GLU B 1 155 ? 0.282 13.994 -0.433 1.00 25.58 151 GLU B CA 1
ATOM 3208 C C . GLU B 1 155 ? 0.710 15.470 -0.436 1.00 24.32 151 GLU B C 1
ATOM 3209 O O . GLU B 1 155 ? 1.812 15.796 -0.018 1.00 24.88 151 GLU B O 1
ATOM 3215 N N . ASP B 1 156 ? -0.182 16.362 -0.852 1.00 24.01 152 ASP B N 1
ATOM 3216 C CA . ASP B 1 156 ? 0.092 17.803 -0.829 1.00 23.79 152 ASP B CA 1
ATOM 3217 C C . ASP B 1 156 ? -0.410 18.486 0.458 1.00 22.28 152 ASP B C 1
ATOM 3218 O O . ASP B 1 156 ? -0.210 19.691 0.648 1.00 23.05 152 ASP B O 1
ATOM 3223 N N . CYS B 1 157 ? -1.080 17.734 1.324 1.00 21.34 153 CYS B N 1
ATOM 3224 C CA . CYS B 1 157 ? -1.872 18.343 2.403 1.00 19.51 153 CYS B CA 1
ATOM 3225 C C . CYS B 1 157 ? -1.180 18.408 3.750 1.00 18.37 153 CYS B C 1
ATOM 3226 O O . CYS B 1 157 ? -0.381 17.546 4.096 1.00 19.13 153 CYS B O 1
ATOM 3229 N N . VAL B 1 158 ? -1.567 19.404 4.528 1.00 16.89 154 VAL B N 1
ATOM 3230 C CA . VAL B 1 158 ? -1.296 19.433 5.944 1.00 16.41 154 VAL B CA 1
ATOM 3231 C C . VAL B 1 158 ? -2.622 19.222 6.691 1.00 16.07 154 VAL B C 1
ATOM 3232 O O . VAL B 1 158 ? -3.590 19.970 6.480 1.00 15.45 154 VAL B O 1
ATOM 3236 N N . ILE B 1 159 ? -2.655 18.216 7.559 1.00 15.61 155 ILE B N 1
ATOM 3237 C CA . ILE B 1 159 ? -3.894 17.854 8.252 1.00 15.92 155 ILE B CA 1
ATOM 3238 C C . ILE B 1 159 ? -3.692 18.071 9.726 1.00 14.85 155 ILE B C 1
ATOM 3239 O O . ILE B 1 159 ? -2.706 17.625 10.289 1.00 15.58 155 ILE B O 1
ATOM 3244 N N . ALA B 1 160 ? -4.639 18.791 10.341 1.00 14.97 156 ALA B N 1
ATOM 3245 C CA . ALA B 1 160 ? -4.609 19.043 11.760 1.00 15.22 156 ALA B CA 1
ATOM 3246 C C . ALA B 1 160 ? -5.423 17.990 12.476 1.00 15.91 156 ALA B C 1
ATOM 3247 O O . ALA B 1 160 ? -6.332 17.364 11.912 1.00 16.40 156 ALA B O 1
ATOM 3249 N N . THR B 1 161 ? -5.098 17.806 13.737 1.00 17.36 157 THR B N 1
ATOM 3250 C CA . THR B 1 161 ? -5.706 16.744 14.488 1.00 20.67 157 THR B CA 1
ATOM 3251 C C . THR B 1 161 ? -5.786 17.106 15.949 1.00 21.26 157 THR B C 1
ATOM 3252 O O . THR B 1 161 ? -5.055 17.966 16.414 1.00 20.84 157 THR B O 1
ATOM 3256 N N . GLY B 1 162 ? -6.699 16.464 16.661 1.00 23.90 158 GLY B N 1
ATOM 3257 C CA . GLY B 1 162 ? -6.722 16.574 18.102 1.00 27.28 158 GLY B CA 1
ATOM 3258 C C . GLY B 1 162 ? -6.463 15.188 18.666 1.00 30.65 158 GLY B C 1
ATOM 3259 O O . GLY B 1 162 ? -6.968 14.218 18.141 1.00 31.84 158 GLY B O 1
ATOM 3260 N N . MET B 1 163 ? -5.690 15.104 19.737 1.00 34.20 159 MET B N 1
ATOM 3261 C CA . MET B 1 163 ? -5.323 13.813 20.328 1.00 37.76 159 MET B CA 1
ATOM 3262 C C . MET B 1 163 ? -5.933 13.591 21.697 1.00 39.53 159 MET B C 1
ATOM 3263 O O . MET B 1 163 ? -6.029 14.532 22.507 1.00 40.10 159 MET B O 1
ATOM 3268 N N . PRO B 1 164 ? -6.327 12.336 21.987 1.00 41.09 160 PRO B N 1
ATOM 3269 C CA . PRO B 1 164 ? -6.647 12.115 23.385 1.00 42.10 160 PRO B CA 1
ATOM 3270 C C . PRO B 1 164 ? -5.319 12.157 24.142 1.00 42.45 160 PRO B C 1
ATOM 3271 O O . PRO B 1 164 ? -4.256 12.008 23.546 1.00 43.65 160 PRO B O 1
ATOM 3275 N N . HIS B 1 165 ? -5.364 12.448 25.422 1.00 42.84 161 HIS B N 1
ATOM 3276 C CA . HIS B 1 165 ? -4.188 12.286 26.256 1.00 43.17 161 HIS B CA 1
ATOM 3277 C C . HIS B 1 165 ? -4.690 11.652 27.546 1.00 44.06 161 HIS B C 1
ATOM 3278 O O . HIS B 1 165 ? -5.797 11.094 27.567 1.00 43.90 161 HIS B O 1
ATOM 3285 N N . LEU B 1 166 ? -3.868 11.742 28.589 1.00 44.42 162 LEU B N 1
ATOM 3286 C CA . LEU B 1 166 ? -4.096 11.172 29.933 1.00 46.38 162 LEU B CA 1
ATOM 3287 C C . LEU B 1 166 ? -5.504 10.604 30.249 1.00 47.22 162 LEU B C 1
ATOM 3288 O O . LEU B 1 166 ? -6.497 11.333 30.282 1.00 46.75 162 LEU B O 1
ATOM 3293 N N . PRO B 1 169 ? -9.159 7.406 26.891 1.00 41.76 165 PRO B N 1
ATOM 3294 C CA . PRO B 1 169 ? -10.211 6.871 26.009 1.00 40.92 165 PRO B CA 1
ATOM 3295 C C . PRO B 1 169 ? -9.996 7.013 24.501 1.00 37.10 165 PRO B C 1
ATOM 3296 O O . PRO B 1 169 ? -9.905 8.111 23.973 1.00 36.93 165 PRO B O 1
ATOM 3300 N N . GLY B 1 170 ? -9.916 5.871 23.825 1.00 35.82 166 GLY B N 1
ATOM 3301 C CA . GLY B 1 170 ? -9.749 5.825 22.387 1.00 31.91 166 GLY B CA 1
ATOM 3302 C C . GLY B 1 170 ? -8.333 6.021 21.863 1.00 29.12 166 GLY B C 1
ATOM 3303 O O . GLY B 1 170 ? -8.160 6.326 20.685 1.00 27.12 166 GLY B O 1
ATOM 3304 N N . HIS B 1 171 ? -7.318 5.858 22.716 1.00 27.89 167 HIS B N 1
ATOM 3305 C CA . HIS B 1 171 ? -5.908 6.028 22.264 1.00 26.34 167 HIS B CA 1
ATOM 3306 C C . HIS B 1 171 ? -5.526 5.051 21.159 1.00 25.94 167 HIS B C 1
ATOM 3307 O O . HIS B 1 171 ? -4.849 5.414 20.212 1.00 24.33 167 HIS B O 1
ATOM 3314 N N . GLY B 1 172 ? -5.950 3.793 21.295 1.00 25.77 168 GLY B N 1
ATOM 3315 C CA . GLY B 1 172 ? -5.615 2.779 20.302 1.00 26.05 168 GLY B CA 1
ATOM 3316 C C . GLY B 1 172 ? -6.232 3.098 18.945 1.00 25.09 168 GLY B C 1
ATOM 3317 O O . GLY B 1 172 ? -5.558 3.062 17.908 1.00 24.32 168 GLY B O 1
ATOM 3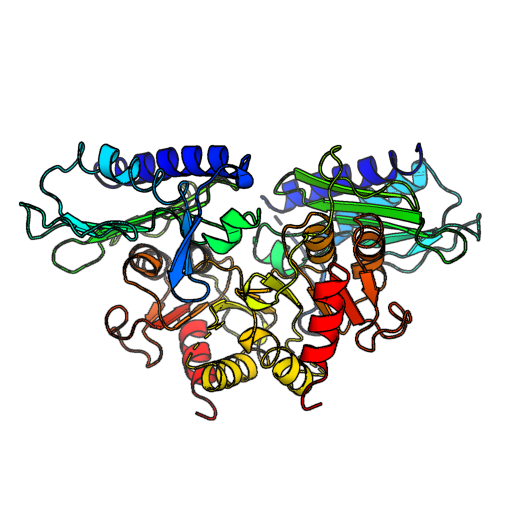318 N N . THR B 1 173 ? -7.527 3.404 18.946 1.00 24.47 169 THR B N 1
ATOM 3319 C CA . THR B 1 173 ? -8.230 3.768 17.713 1.00 25.05 169 THR B CA 1
ATOM 3320 C C . THR B 1 173 ? -7.614 5.020 17.110 1.00 23.04 169 THR B C 1
ATOM 3321 O O . THR B 1 173 ? -7.359 5.087 15.898 1.00 21.67 169 THR B O 1
ATOM 3325 N N . TYR B 1 174 ? -7.337 5.985 17.967 1.00 22.01 170 TYR B N 1
ATOM 3326 C CA . TYR B 1 174 ? -6.693 7.214 17.484 1.00 21.37 170 TYR B CA 1
ATOM 3327 C C . TYR B 1 174 ? -5.380 6.908 16.742 1.00 21.01 170 TYR B C 1
ATOM 3328 O O . TYR B 1 174 ? -5.108 7.453 15.656 1.00 21.22 170 TYR B O 1
ATOM 3337 N N . LEU B 1 175 ? -4.562 6.036 17.329 1.00 22.12 171 LEU B N 1
ATOM 3338 C CA . LEU B 1 175 ? -3.265 5.717 16.734 1.00 22.43 171 LEU B CA 1
ATOM 3339 C C . LEU B 1 175 ? -3.382 4.991 15.391 1.00 23.00 171 LEU B C 1
ATOM 3340 O O . LEU B 1 175 ? -2.531 5.161 14.537 1.00 22.74 171 LEU B O 1
ATOM 3345 N N . ILE B 1 176 ? -4.441 4.200 15.197 1.00 23.11 172 ILE B N 1
ATOM 3346 C CA . ILE B 1 176 ? -4.718 3.650 13.864 1.00 23.74 172 ILE B CA 1
ATOM 3347 C C . ILE B 1 176 ? -5.012 4.778 12.875 1.00 22.41 172 ILE B C 1
ATOM 3348 O O . ILE B 1 176 ? -4.474 4.821 11.751 1.00 21.71 172 ILE B O 1
ATOM 3353 N N . GLU B 1 177 ? -5.891 5.693 13.284 1.00 21.14 173 GLU B N 1
ATOM 3354 C CA . GLU B 1 177 ? -6.257 6.790 12.415 1.00 22.04 173 GLU B CA 1
ATOM 3355 C C . GLU B 1 177 ? -5.003 7.601 12.032 1.00 21.61 173 GLU B C 1
ATOM 3356 O O . GLU B 1 177 ? -4.763 7.914 10.849 1.00 21.19 173 GLU B O 1
ATOM 3362 N N . LEU B 1 178 ? -4.208 7.926 13.044 1.00 21.16 174 LEU B N 1
ATOM 3363 C CA . LEU B 1 178 ? -3.006 8.734 12.809 1.00 20.87 174 LEU B CA 1
ATOM 3364 C C . LEU B 1 178 ? -2.035 8.030 11.856 1.00 21.18 174 LEU B C 1
ATOM 3365 O O . LEU B 1 178 ? -1.526 8.670 10.937 1.00 21.07 174 LEU B O 1
ATOM 3370 N N . ARG B 1 179 ? -1.795 6.725 12.077 1.00 22.23 175 ARG B N 1
ATOM 3371 C CA A ARG B 1 179 ? -0.968 5.913 11.173 0.50 23.47 175 ARG B CA 1
ATOM 3372 C CA B ARG B 1 179 ? -0.973 5.912 11.182 0.50 23.67 175 ARG B CA 1
ATOM 3373 C C . ARG B 1 179 ? -1.403 6.056 9.716 1.00 23.48 175 ARG B C 1
ATOM 3374 O O . ARG B 1 179 ? -0.574 6.291 8.826 1.00 22.10 175 ARG B O 1
ATOM 3389 N N . ASN B 1 180 ? -2.701 5.925 9.473 1.00 23.05 176 ASN B N 1
ATOM 3390 C CA . ASN B 1 180 ? -3.240 5.959 8.108 1.00 24.07 176 ASN B CA 1
ATOM 3391 C C . ASN B 1 180 ? -3.067 7.308 7.429 1.00 23.50 176 ASN B C 1
ATOM 3392 O O . ASN B 1 180 ? -2.742 7.400 6.231 1.00 23.55 176 ASN B O 1
ATOM 3397 N N . VAL B 1 181 ? -3.325 8.367 8.192 1.00 22.33 177 VAL B N 1
ATOM 3398 C CA . VAL B 1 181 ? -3.205 9.725 7.664 1.00 21.80 177 VAL B CA 1
ATOM 3399 C C . VAL B 1 181 ? -1.722 10.103 7.500 1.00 22.07 177 VAL B C 1
ATOM 3400 O O . VAL B 1 181 ? -1.326 10.588 6.435 1.00 21.73 177 VAL B O 1
ATOM 3404 N N . MET B 1 182 ? -0.903 9.835 8.516 1.00 23.30 178 MET B N 1
ATOM 3405 C CA . MET B 1 182 ? 0.545 10.156 8.482 1.00 26.53 178 MET B CA 1
ATOM 3406 C C . MET B 1 182 ? 1.264 9.590 7.289 1.00 27.68 178 MET B C 1
ATOM 3407 O O . MET B 1 182 ? 2.207 10.199 6.786 1.00 28.97 178 MET B O 1
ATOM 3412 N N . ALA B 1 183 ? 0.850 8.408 6.848 1.00 28.22 179 ALA B N 1
ATOM 3413 C CA . ALA B 1 183 ? 1.505 7.765 5.719 1.00 29.31 179 ALA B CA 1
ATOM 3414 C C . ALA B 1 183 ? 1.258 8.474 4.392 1.00 29.67 179 ALA B C 1
ATOM 3415 O O . ALA B 1 183 ? 1.979 8.226 3.423 1.00 30.21 179 ALA B O 1
ATOM 3417 N N . GLU B 1 184 ? 0.255 9.359 4.346 1.00 27.71 180 GLU B N 1
ATOM 3418 C CA . GLU B 1 184 ? -0.244 9.882 3.073 1.00 28.21 180 GLU B CA 1
ATOM 3419 C C . GLU B 1 184 ? -0.055 11.391 2.866 1.00 26.39 180 GLU B C 1
ATOM 3420 O O . GLU B 1 184 ? -0.256 11.865 1.756 1.00 26.37 180 GLU B O 1
ATOM 3426 N N . VAL B 1 185 ? 0.281 12.131 3.917 1.00 24.18 181 VAL B N 1
ATOM 3427 C CA . VAL B 1 185 ? 0.229 13.614 3.846 1.00 23.20 181 VAL B CA 1
ATOM 3428 C C . VAL B 1 185 ? 1.605 14.301 3.931 1.00 23.24 181 VAL B C 1
ATOM 3429 O O . VAL B 1 185 ? 2.573 13.682 4.363 1.00 23.84 181 VAL B O 1
ATOM 3433 N N . SER B 1 186 ? 1.676 15.587 3.560 1.00 23.23 182 SER B N 1
ATOM 3434 C CA . SER B 1 186 ? 2.890 16.381 3.743 1.00 24.64 182 SER B CA 1
ATOM 3435 C C . SER B 1 186 ? 3.091 16.813 5.205 1.00 24.06 182 SER B C 1
ATOM 3436 O O . SER B 1 186 ? 4.190 17.225 5.595 1.00 26.75 182 SER B O 1
ATOM 3439 N N . GLY B 1 187 ? 2.047 16.772 6.010 1.00 22.11 183 GLY B N 1
ATOM 3440 C CA . GLY B 1 187 ? 2.257 17.114 7.404 1.00 19.38 183 GLY B CA 1
ATOM 3441 C C . GLY B 1 187 ? 1.066 16.841 8.263 1.00 18.00 183 GLY B C 1
ATOM 3442 O O . GLY B 1 187 ? -0.055 16.916 7.806 1.00 18.30 183 GLY B O 1
ATOM 3443 N N . ILE B 1 188 ? 1.333 16.515 9.521 1.00 16.54 184 ILE B N 1
ATOM 3444 C CA . ILE B 1 188 ? 0.294 16.491 10.549 1.00 15.72 184 ILE B CA 1
ATOM 3445 C C . ILE B 1 188 ? 0.594 17.626 11.541 1.00 14.71 184 ILE B C 1
ATOM 3446 O O . ILE B 1 188 ? 1.762 17.836 11.869 1.00 14.79 184 ILE B O 1
ATOM 3451 N N . ARG B 1 189 ? -0.438 18.308 12.019 1.00 13.39 185 ARG B N 1
ATOM 3452 C CA . ARG B 1 189 ? -0.278 19.324 13.068 1.00 13.61 185 ARG B CA 1
ATOM 3453 C C . ARG B 1 189 ? -1.217 19.084 14.232 1.00 14.55 185 ARG B C 1
ATOM 3454 O O . ARG B 1 189 ? -2.357 18.662 14.041 1.00 15.53 185 ARG B O 1
ATOM 3462 N N . ARG B 1 190 ? -0.756 19.424 15.432 1.00 14.37 186 ARG B N 1
ATOM 3463 C CA . ARG B 1 190 ? -1.593 19.276 16.622 1.00 15.02 186 ARG B CA 1
ATOM 3464 C C . ARG B 1 190 ? -1.282 20.543 17.409 1.00 15.12 186 ARG B C 1
ATOM 3465 O O . ARG B 1 190 ? -0.308 20.602 18.169 1.00 14.74 186 ARG B O 1
ATOM 3473 N N . PHE B 1 191 ? -2.106 21.552 17.213 1.00 15.20 187 PHE B N 1
ATOM 3474 C CA . PHE B 1 191 ? -1.809 22.867 17.790 1.00 17.01 187 PHE B CA 1
ATOM 3475 C C . PHE B 1 191 ? -2.342 23.022 19.211 1.00 17.23 187 PHE B C 1
ATOM 3476 O O . PHE B 1 191 ? -1.783 23.816 19.975 1.00 18.49 187 PHE B O 1
ATOM 3484 N N . GLY B 1 192 ? -3.405 22.300 19.539 1.00 17.81 188 GLY B N 1
ATOM 3485 C CA . GLY B 1 192 ? -3.943 22.335 20.921 1.00 19.47 188 GLY B CA 1
ATOM 3486 C C . GLY B 1 192 ? -5.224 23.143 21.041 1.00 19.19 188 GLY B C 1
ATOM 3487 O O . GLY B 1 192 ? -5.642 23.477 22.147 1.00 18.67 188 GLY B O 1
ATOM 3488 N N A THR B 1 193 ? -5.823 23.443 19.911 0.50 19.63 189 THR B N 1
ATOM 3489 N N B THR B 1 193 ? -5.864 23.456 19.894 0.50 19.11 189 THR B N 1
ATOM 3490 C CA A THR B 1 193 ? -7.075 24.128 19.937 0.50 19.85 189 THR B CA 1
ATOM 3491 C CA B THR B 1 193 ? -7.033 24.398 19.801 0.50 18.73 189 THR B CA 1
ATOM 3492 C C A THR B 1 193 ? -8.020 23.220 19.196 0.50 20.45 189 THR B C 1
ATOM 3493 C C B THR B 1 193 ? -8.140 24.072 18.791 0.50 19.48 189 THR B C 1
ATOM 3494 O O A THR B 1 193 ? -7.611 22.215 18.616 0.50 21.52 189 THR B O 1
ATOM 3495 O O B THR B 1 193 ? -7.972 24.399 17.603 0.50 18.94 189 THR B O 1
ATOM 3502 N N . ALA B 1 194 ? -9.290 23.567 19.254 1.00 19.58 190 ALA B N 1
ATOM 3503 C CA . ALA B 1 194 ? -10.332 22.986 18.402 1.00 20.59 190 ALA B CA 1
ATOM 3504 C C . ALA B 1 194 ? -10.970 24.066 17.513 1.00 19.61 190 ALA B C 1
ATOM 3505 O O . ALA B 1 194 ? -10.964 23.964 16.281 1.00 18.74 190 ALA B O 1
ATOM 3507 N N . ALA B 1 195 ? -11.518 25.113 18.128 1.00 19.02 191 ALA B N 1
ATOM 3508 C CA . ALA B 1 195 ? -12.179 26.164 17.350 1.00 18.07 191 ALA B CA 1
ATOM 3509 C C . ALA B 1 195 ? -11.211 26.781 16.355 1.00 16.66 191 ALA B C 1
ATOM 3510 O O . ALA B 1 195 ? -11.553 27.016 15.187 1.00 14.99 191 ALA B O 1
ATOM 3512 N N . LEU B 1 196 ? -9.988 27.053 16.802 1.00 15.51 192 LEU B N 1
ATOM 3513 C CA . LEU B 1 196 ? -9.050 27.751 15.930 1.00 16.68 192 LEU B CA 1
ATOM 3514 C C . LEU B 1 196 ? -8.613 26.827 14.805 1.00 15.81 192 LEU B C 1
ATOM 3515 O O . LEU B 1 196 ? -8.343 27.286 13.706 1.00 16.15 192 LEU B O 1
ATOM 3520 N N . ASP B 1 197 ? -8.555 25.514 15.073 1.00 15.82 193 ASP B N 1
ATOM 3521 C CA . ASP B 1 197 ? -8.197 24.554 14.020 1.00 16.85 193 ASP B CA 1
ATOM 3522 C C . ASP B 1 197 ? -9.260 24.548 12.940 1.00 15.55 193 ASP B C 1
ATOM 3523 O O . ASP B 1 197 ? -8.937 24.448 11.782 1.00 15.48 193 ASP B O 1
ATOM 3528 N N . LEU B 1 198 ? -10.528 24.642 13.332 1.00 14.73 194 LEU B N 1
ATOM 3529 C CA . LEU B 1 198 ? -11.584 24.707 12.349 1.00 14.42 194 LEU B CA 1
ATOM 3530 C C . LEU B 1 198 ? -11.536 25.987 11.551 1.00 15.06 194 LEU B C 1
ATOM 3531 O O . LEU B 1 198 ? -11.788 25.981 10.339 1.00 15.32 194 LEU B O 1
ATOM 3536 N N . ALA B 1 199 ? -11.250 27.099 12.233 1.00 13.90 195 ALA B N 1
ATOM 3537 C CA . ALA B 1 199 ? -11.031 28.351 11.520 1.00 14.72 195 ALA B CA 1
ATOM 3538 C C . ALA B 1 199 ? -9.889 28.253 10.513 1.00 14.63 195 ALA B C 1
ATOM 3539 O O . ALA B 1 199 ? -10.009 28.757 9.398 1.00 14.16 195 ALA B O 1
ATOM 3541 N N . TYR B 1 200 ? -8.792 27.587 10.898 1.00 14.22 196 TYR B N 1
ATOM 3542 C CA . TYR B 1 200 ? -7.671 27.416 9.988 1.00 14.54 196 TYR B CA 1
ATOM 3543 C C . TYR B 1 200 ? -8.048 26.585 8.744 1.00 14.66 196 TYR B C 1
ATOM 3544 O O . TYR B 1 200 ? -7.557 26.856 7.624 1.00 14.18 196 TYR B O 1
ATOM 3553 N N . VAL B 1 201 ? -8.917 25.592 8.926 1.00 14.11 197 VAL B N 1
ATOM 3554 C CA . VAL B 1 201 ? -9.427 24.860 7.746 1.00 14.38 197 VAL B CA 1
ATOM 3555 C C . VAL B 1 201 ? -10.276 25.795 6.853 1.00 15.36 197 VAL B C 1
ATOM 3556 O O . VAL B 1 201 ? -10.121 25.814 5.637 1.00 16.13 197 VAL B O 1
ATOM 3560 N N . ALA B 1 202 ? -11.149 26.582 7.478 1.00 15.06 198 ALA B N 1
ATOM 3561 C CA . ALA B 1 202 ? -12.051 27.476 6.752 1.00 15.83 198 ALA B CA 1
ATOM 3562 C C . ALA B 1 202 ? -11.263 28.530 6.005 1.00 16.56 198 ALA B C 1
ATOM 3563 O O . ALA B 1 202 ? -11.698 28.990 4.947 1.00 17.50 198 ALA B O 1
ATOM 3565 N N . ALA B 1 203 ? -10.082 28.889 6.522 1.00 14.96 199 ALA B N 1
ATOM 3566 C CA . ALA B 1 203 ? -9.286 29.935 5.876 1.00 17.06 199 ALA B CA 1
ATOM 3567 C C . ALA B 1 203 ? -8.254 29.350 4.901 1.00 18.35 199 ALA B C 1
ATOM 3568 O O . ALA B 1 203 ? -7.525 30.084 4.217 1.00 18.83 199 ALA B O 1
ATOM 3570 N N . GLY B 1 204 ? -8.243 28.021 4.792 1.00 17.32 200 GLY B N 1
ATOM 3571 C CA . GLY B 1 204 ? -7.335 27.362 3.869 1.00 19.14 200 GLY B CA 1
ATOM 3572 C C . GLY B 1 204 ? -5.915 27.230 4.398 1.00 19.68 200 GLY B C 1
ATOM 3573 O O . GLY B 1 204 ? -5.010 26.920 3.640 1.00 21.57 200 GLY B O 1
ATOM 3574 N N . ARG B 1 205 ? -5.710 27.430 5.692 1.00 18.30 201 ARG B N 1
ATOM 3575 C CA . ARG B 1 205 ? -4.363 27.313 6.250 1.00 19.91 201 ARG B CA 1
ATOM 3576 C C . ARG B 1 205 ? -3.990 25.858 6.494 1.00 19.68 201 ARG B C 1
ATOM 3577 O O . ARG B 1 205 ? -2.827 25.505 6.402 1.00 22.49 201 ARG B O 1
ATOM 3585 N N . THR B 1 206 ? -4.959 25.028 6.854 1.00 17.88 202 THR B N 1
ATOM 3586 C CA . THR B 1 206 ? -4.706 23.599 6.856 1.00 18.25 202 THR B CA 1
ATOM 3587 C C . THR B 1 206 ? -5.730 23.025 5.906 1.00 18.39 202 THR B C 1
ATOM 3588 O O . THR B 1 206 ? -6.685 23.714 5.548 1.00 18.86 202 THR B O 1
ATOM 3592 N N . ASP B 1 207 ? -5.535 21.779 5.518 1.00 17.26 203 ASP B N 1
ATOM 3593 C CA . ASP B 1 207 ? -6.356 21.190 4.467 1.00 18.23 203 ASP B CA 1
ATOM 3594 C C . ASP B 1 207 ? -7.449 20.327 5.030 1.00 18.11 203 ASP B C 1
ATOM 3595 O O . ASP B 1 207 ? -8.371 19.927 4.315 1.00 19.12 203 ASP B O 1
ATOM 3600 N N . GLY B 1 208 ? -7.367 20.050 6.322 1.00 18.07 204 GLY B N 1
ATOM 3601 C CA . GLY B 1 208 ? -8.395 19.230 6.955 1.00 17.58 204 GLY B CA 1
ATOM 3602 C C . GLY B 1 208 ? -8.127 19.103 8.427 1.00 16.60 204 GLY B C 1
ATOM 3603 O O . GLY B 1 208 ? -7.064 19.490 8.892 1.00 16.80 204 GLY B O 1
ATOM 3604 N N . PHE B 1 209 ? -9.085 18.523 9.147 1.00 15.75 205 PHE B N 1
ATOM 3605 C CA . PHE B 1 209 ? -9.005 18.389 10.594 1.00 15.58 205 PHE B CA 1
ATOM 3606 C C . PHE B 1 209 ? -9.885 17.204 10.963 1.00 17.13 205 PHE B C 1
ATOM 3607 O O . PHE B 1 209 ? -10.972 17.031 10.383 1.00 17.50 205 PHE B O 1
ATOM 3615 N N . TRP B 1 210 ? -9.434 16.397 11.924 1.00 17.87 206 TRP B N 1
ATOM 3616 C CA . TRP B 1 210 ? -10.346 15.461 12.593 1.00 18.36 206 TRP B CA 1
ATOM 3617 C C . TRP B 1 210 ? -10.056 15.402 14.086 1.00 18.69 206 TRP B C 1
ATOM 3618 O O . TRP B 1 210 ? -8.926 15.619 14.483 1.00 17.46 206 TRP B O 1
ATOM 3629 N N . GLU B 1 211 ? -11.079 15.133 14.889 1.00 19.97 207 GLU B N 1
ATOM 3630 C CA . GLU B 1 211 ? -10.933 14.985 16.353 1.00 23.17 207 GLU B CA 1
ATOM 3631 C C . GLU B 1 211 ? -12.190 14.365 16.917 1.00 25.54 207 GLU B C 1
ATOM 3632 O O . GLU B 1 211 ? -13.263 14.436 16.294 1.00 24.54 207 GLU B O 1
ATOM 3638 N N . ASP B 1 212 ? -12.029 13.770 18.104 1.00 27.57 208 ASP B N 1
ATOM 3639 C CA . ASP B 1 212 ? -13.091 13.123 18.874 1.00 30.65 208 ASP B CA 1
ATOM 3640 C C . ASP B 1 212 ? -13.247 13.812 20.231 1.00 31.13 208 ASP B C 1
ATOM 3641 O O . ASP B 1 212 ? -12.380 14.583 20.656 1.00 30.39 208 ASP B O 1
ATOM 3646 N N . ASN B 1 213 ? -14.352 13.525 20.905 1.00 33.72 209 ASN B N 1
ATOM 3647 C CA . ASN B 1 213 ? -14.576 13.969 22.286 1.00 35.84 209 ASN B CA 1
ATOM 3648 C C . ASN B 1 213 ? -14.619 15.495 22.392 1.00 35.10 209 ASN B C 1
ATOM 3649 O O . ASN B 1 213 ? -14.034 16.082 23.309 1.00 35.09 209 ASN B O 1
ATOM 3654 N N . LEU B 1 214 ? -15.289 16.141 21.438 1.00 33.96 210 LEU B N 1
ATOM 3655 C CA . LEU B 1 214 ? -15.402 17.614 21.446 1.00 33.49 210 LEU B CA 1
ATOM 3656 C C . LEU B 1 214 ? -16.796 18.079 21.865 1.00 33.50 210 LEU B C 1
ATOM 3657 O O . LEU B 1 214 ? -17.802 17.408 21.592 1.00 35.25 210 LEU B O 1
ATOM 3662 N N . GLN B 1 215 ? -16.854 19.213 22.557 1.00 32.01 211 GLN B N 1
ATOM 3663 C CA . GLN B 1 215 ? -18.116 19.738 23.058 1.00 31.46 211 GLN B CA 1
ATOM 3664 C C . GLN B 1 215 ? -18.718 20.698 22.044 1.00 29.69 211 GLN B C 1
ATOM 3665 O O . GLN B 1 215 ? -18.020 21.159 21.158 1.00 28.35 211 GLN B O 1
ATOM 3671 N N . ILE B 1 216 ? -20.000 21.016 22.210 1.00 29.01 212 ILE B N 1
ATOM 3672 C CA . ILE B 1 216 ? -20.724 21.915 21.322 1.00 28.47 212 ILE B CA 1
ATOM 3673 C C . ILE B 1 216 ? -20.020 23.274 21.198 1.00 27.31 212 ILE B C 1
ATOM 3674 O O . ILE B 1 216 ? -19.957 23.846 20.115 1.00 26.12 212 ILE B O 1
ATOM 3679 N N . TRP B 1 217 ? -19.484 23.791 22.306 1.00 26.25 213 TRP B N 1
ATOM 3680 C CA . TRP B 1 217 ? -18.800 25.085 22.232 1.00 25.34 213 TRP B CA 1
ATOM 3681 C C . TRP B 1 217 ? -17.463 25.042 21.533 1.00 24.38 213 TRP B C 1
ATOM 3682 O O . TRP B 1 217 ? -17.000 26.088 21.061 1.00 23.67 213 TRP B O 1
ATOM 3693 N N . ASP B 1 218 ? -16.819 23.873 21.502 1.00 24.22 214 ASP B N 1
ATOM 3694 C CA . ASP B 1 218 ? -15.555 23.718 20.762 1.00 24.47 214 ASP B CA 1
ATOM 3695 C C . ASP B 1 218 ? -15.790 23.883 19.277 1.00 23.81 214 ASP B C 1
ATOM 3696 O O . ASP B 1 218 ? -14.921 24.390 18.546 1.00 23.91 214 ASP B O 1
ATOM 3701 N N . MET B 1 219 ? -16.947 23.424 18.814 1.00 22.68 215 MET B N 1
ATOM 3702 C CA . MET B 1 219 ? -17.120 23.220 17.371 1.00 22.76 215 MET B CA 1
ATOM 3703 C C . MET B 1 219 ? -18.150 24.096 16.689 1.00 21.76 215 MET B C 1
ATOM 3704 O O . MET B 1 219 ? -18.089 24.194 15.468 1.00 21.82 215 MET B O 1
ATOM 3709 N N . ALA B 1 220 ? -19.098 24.694 17.424 1.00 20.92 216 ALA B N 1
ATOM 3710 C CA . ALA B 1 220 ? -20.262 25.274 16.742 1.00 21.14 216 ALA B CA 1
ATOM 3711 C C . ALA B 1 220 ? -19.902 26.369 15.730 1.00 19.82 216 ALA B C 1
ATOM 3712 O O . ALA B 1 220 ? -20.384 26.351 14.582 1.00 20.63 216 ALA B O 1
ATOM 3714 N N . ALA B 1 221 ? -19.056 27.305 16.150 1.00 18.06 217 ALA B N 1
ATOM 3715 C CA . ALA B 1 221 ? -18.682 28.420 15.287 1.00 17.15 217 ALA B CA 1
ATOM 3716 C C . ALA B 1 221 ? -17.841 27.882 14.148 1.00 16.76 217 ALA B C 1
ATOM 3717 O O . ALA B 1 221 ? -18.019 28.295 12.999 1.00 16.38 217 ALA B O 1
ATOM 3719 N N . GLY B 1 222 ? -16.934 26.968 14.467 1.00 16.34 218 GLY B N 1
ATOM 3720 C CA . GLY B 1 222 ? -16.007 26.439 13.436 1.00 16.05 218 GLY B CA 1
ATOM 3721 C C . GLY B 1 222 ? -16.702 25.586 12.381 1.00 16.62 218 GLY B C 1
ATOM 3722 O O . GLY B 1 222 ? -16.316 25.639 11.221 1.00 16.74 218 GLY B O 1
ATOM 3723 N N . ILE B 1 223 ? -17.743 24.832 12.762 1.00 17.99 219 ILE B N 1
ATOM 3724 C CA . ILE B 1 223 ? -18.509 24.049 11.759 1.00 19.75 219 ILE B CA 1
ATOM 3725 C C . ILE B 1 223 ? -19.125 24.965 10.721 1.00 20.49 219 ILE B C 1
ATOM 3726 O O . ILE B 1 223 ? -19.043 24.733 9.496 1.00 20.15 219 ILE B O 1
ATOM 3731 N N . LEU B 1 224 ? -19.768 26.018 11.215 1.00 19.93 220 LEU B N 1
ATOM 3732 C CA . LEU B 1 224 ? -20.391 26.966 10.295 1.00 20.66 220 LEU B CA 1
ATOM 3733 C C . LEU B 1 224 ? -19.331 27.613 9.387 1.00 19.08 220 LEU B C 1
ATOM 3734 O O . LEU B 1 224 ? -19.535 27.786 8.172 1.00 18.97 220 LEU B O 1
ATOM 3739 N N . MET B 1 225 ? -18.197 27.962 9.976 1.00 18.13 221 MET B N 1
ATOM 3740 C CA A MET B 1 225 ? -17.099 28.636 9.262 0.50 18.19 221 MET B CA 1
ATOM 3741 C CA B MET B 1 225 ? -17.149 28.636 9.214 0.50 18.85 221 MET B CA 1
ATOM 3742 C C . MET B 1 225 ? -16.655 27.819 8.055 1.00 18.60 221 MET B C 1
ATOM 3743 O O . MET B 1 225 ? -16.560 28.332 6.937 1.00 18.39 221 MET B O 1
ATOM 3752 N N . VAL B 1 226 ? -16.358 26.541 8.317 1.00 17.28 222 VAL B N 1
ATOM 3753 C CA . VAL B 1 226 ? -15.876 25.649 7.266 1.00 16.22 222 VAL B CA 1
ATOM 3754 C C . VAL B 1 226 ? -16.924 25.467 6.163 1.00 17.24 222 VAL B C 1
ATOM 3755 O O . VAL B 1 226 ? -16.586 25.467 4.971 1.00 17.56 222 VAL B O 1
ATOM 3759 N N . ARG B 1 227 ? -18.173 25.297 6.555 1.00 16.50 223 ARG B N 1
ATOM 3760 C CA . ARG B 1 227 ? -19.243 25.122 5.565 1.00 18.40 223 ARG B CA 1
ATOM 3761 C C . ARG B 1 227 ? -19.448 26.376 4.713 1.00 19.19 223 ARG B C 1
ATOM 3762 O O . ARG B 1 227 ? -19.528 26.278 3.470 1.00 20.60 223 ARG B O 1
ATOM 3770 N N . GLU B 1 228 ? -19.462 27.542 5.363 1.00 17.93 224 GLU B N 1
ATOM 3771 C CA . GLU B 1 228 ? -19.585 28.813 4.647 1.00 18.76 224 GLU B CA 1
ATOM 3772 C C . GLU B 1 228 ? -18.385 29.092 3.733 1.00 18.83 224 GLU B C 1
ATOM 3773 O O . GLU B 1 228 ? -18.538 29.767 2.717 1.00 20.75 224 GLU B O 1
ATOM 3779 N N . ALA B 1 229 ? -17.229 28.534 4.100 1.00 17.60 225 ALA B N 1
ATOM 3780 C CA . ALA B 1 229 ? -15.979 28.652 3.338 1.00 16.87 225 ALA B CA 1
ATOM 3781 C C . ALA B 1 229 ? -15.880 27.689 2.156 1.00 19.17 225 ALA B C 1
ATOM 3782 O O . ALA B 1 229 ? -14.816 27.598 1.519 1.00 18.79 225 ALA B O 1
ATOM 3784 N N . GLY B 1 230 ? -16.979 26.983 1.848 1.00 18.53 226 GLY B N 1
ATOM 3785 C CA . GLY B 1 230 ? -17.025 26.086 0.705 1.00 19.63 226 GLY B CA 1
ATOM 3786 C C . GLY B 1 230 ? -16.526 24.689 1.013 1.00 19.59 226 GLY B C 1
ATOM 3787 O O . GLY B 1 230 ? -16.309 23.910 0.098 1.00 20.50 226 GLY B O 1
ATOM 3788 N N . GLY B 1 231 ? -16.372 24.380 2.302 1.00 19.44 227 GLY B N 1
ATOM 3789 C CA . GLY B 1 231 ? -15.914 23.064 2.730 1.00 18.68 227 GLY B CA 1
ATOM 3790 C C . GLY B 1 231 ? -17.028 22.233 3.321 1.00 19.88 227 GLY B C 1
ATOM 3791 O O . GLY B 1 231 ? -18.215 22.628 3.312 1.00 20.14 227 GLY B O 1
ATOM 3792 N N . PHE B 1 232 ? -16.652 21.053 3.810 1.00 20.38 228 PHE B N 1
ATOM 3793 C CA . PHE B 1 232 ? -17.638 20.099 4.307 1.00 20.97 228 PHE B CA 1
ATOM 3794 C C . PHE B 1 232 ? -17.242 19.608 5.683 1.00 19.42 228 PHE B C 1
ATOM 3795 O O . PHE B 1 232 ? -16.054 19.487 5.991 1.00 18.30 228 PHE B O 1
ATOM 3803 N N . VAL B 1 233 ? -18.246 19.377 6.516 1.00 19.46 229 VAL B N 1
ATOM 3804 C CA . VAL B 1 233 ? -18.015 18.893 7.865 1.00 19.87 229 VAL B CA 1
ATOM 3805 C C . VAL B 1 233 ? -18.994 17.750 8.122 1.00 21.54 229 VAL B C 1
ATOM 3806 O O . VAL B 1 233 ? -20.202 17.896 7.915 1.00 23.05 229 VAL B O 1
ATOM 3810 N N . THR B 1 234 ? -18.472 16.615 8.556 1.00 22.21 230 THR B N 1
ATOM 3811 C CA . THR B 1 234 ? -19.291 15.446 8.905 1.00 23.42 230 THR B CA 1
ATOM 3812 C C . THR B 1 234 ? -18.845 14.975 10.288 1.00 24.29 230 THR B C 1
ATOM 3813 O O . THR B 1 234 ? -17.831 15.431 10.798 1.00 22.05 230 THR B O 1
ATOM 3817 N N . ASP B 1 235 ? -19.612 14.090 10.923 1.00 26.58 231 ASP B N 1
ATOM 3818 C CA . ASP B 1 235 ? -19.046 13.361 12.056 1.00 28.54 231 ASP B CA 1
ATOM 3819 C C . ASP B 1 235 ? -18.030 12.367 11.467 1.00 30.33 231 ASP B C 1
ATOM 3820 O O . ASP B 1 235 ? -17.893 12.256 10.239 1.00 29.73 231 ASP B O 1
ATOM 3825 N N . LYS B 1 236 ? -17.340 11.629 12.322 1.00 32.82 232 LYS B N 1
ATOM 3826 C CA . LYS B 1 236 ? -16.324 10.684 11.833 1.00 35.81 232 LYS B CA 1
ATOM 3827 C C . LYS B 1 236 ? -16.817 9.547 10.944 1.00 38.73 232 LYS B C 1
ATOM 3828 O O . LYS B 1 236 ? -16.008 8.917 10.243 1.00 39.78 232 LYS B O 1
ATOM 3834 N N . GLU B 1 237 ? -18.132 9.301 10.949 1.00 40.48 233 GLU B N 1
ATOM 3835 C CA . GLU B 1 237 ? -18.748 8.275 10.107 1.00 42.96 233 GLU B CA 1
ATOM 3836 C C . GLU B 1 237 ? -19.285 8.817 8.796 1.00 42.50 233 GLU B C 1
ATOM 3837 O O . GLU B 1 237 ? -19.887 8.074 8.031 1.00 43.48 233 GLU B O 1
ATOM 3843 N N . GLY B 1 238 ? -19.103 10.116 8.546 1.00 40.34 234 GLY B N 1
ATOM 3844 C CA . GLY B 1 238 ? -19.588 10.711 7.302 1.00 39.14 234 GLY B CA 1
ATOM 3845 C C . GLY B 1 238 ? -20.998 11.251 7.397 1.00 39.54 234 GLY B C 1
ATOM 3846 O O . GLY B 1 238 ? -21.530 11.781 6.418 1.00 39.31 234 GLY B O 1
ATOM 3847 N N . GLY B 1 239 ? -21.596 11.139 8.586 1.00 40.13 235 GLY B N 1
ATOM 3848 C CA . GLY B 1 239 ? -22.976 11.573 8.814 1.00 41.03 235 GLY B CA 1
ATOM 3849 C C . GLY B 1 239 ? -23.028 12.991 9.331 1.00 40.20 235 GLY B C 1
ATOM 3850 O O . GLY B 1 239 ? -22.002 13.671 9.375 1.00 38.11 235 GLY B O 1
ATOM 3851 N N . ASN B 1 240 ? -24.217 13.451 9.712 1.00 41.09 236 ASN B N 1
ATOM 3852 C CA . ASN B 1 240 ? -24.367 14.803 10.248 1.00 40.72 236 ASN B CA 1
ATOM 3853 C C . ASN B 1 240 ? -24.814 14.798 11.707 1.00 40.93 236 ASN B C 1
ATOM 3854 O O . ASN B 1 240 ? -25.586 15.658 12.130 1.00 42.10 236 ASN B O 1
ATOM 3859 N N . ASP B 1 241 ? -24.316 13.833 12.476 1.00 40.46 237 ASP B N 1
ATOM 3860 C CA . ASP B 1 241 ? -24.618 13.740 13.906 1.00 40.05 237 ASP B CA 1
ATOM 3861 C C . ASP B 1 241 ? -23.436 14.226 14.772 1.00 37.69 237 ASP B C 1
ATOM 3862 O O . ASP B 1 241 ? -23.062 13.609 15.770 1.00 37.34 237 ASP B O 1
ATOM 3867 N N . ILE B 1 242 ? -22.863 15.358 14.380 1.00 35.22 238 ILE B N 1
ATOM 3868 C CA . ILE B 1 242 ? -21.678 15.904 15.029 1.00 33.74 238 ILE B CA 1
ATOM 3869 C C . ILE B 1 242 ? -21.820 16.216 16.533 1.00 34.08 238 ILE B C 1
ATOM 3870 O O . ILE B 1 242 ? -20.950 15.854 17.323 1.00 33.08 238 ILE B O 1
ATOM 3875 N N . PHE B 1 243 ? -22.886 16.900 16.930 1.00 35.37 239 PHE B N 1
ATOM 3876 C CA . PHE B 1 243 ? -22.989 17.304 18.332 1.00 36.49 239 PHE B CA 1
ATOM 3877 C C . PHE B 1 243 ? -23.243 16.128 19.272 1.00 38.16 239 PHE B C 1
ATOM 3878 O O . PHE B 1 243 ? -22.693 16.096 20.379 1.00 38.82 239 PHE B O 1
ATOM 3886 N N . ARG B 1 244 ? -24.020 15.150 18.810 1.00 38.46 240 ARG B N 1
ATOM 3887 C CA . ARG B 1 244 ? -24.252 13.927 19.584 1.00 40.15 240 ARG B CA 1
ATOM 3888 C C . ARG B 1 244 ? -23.038 12.983 19.630 1.00 39.61 240 ARG B C 1
ATOM 3889 O O . ARG B 1 244 ? -22.659 12.511 20.704 1.00 40.15 240 ARG B O 1
ATOM 3891 N N . LYS B 1 245 ? -22.446 12.699 18.471 1.00 38.41 241 LYS B N 1
ATOM 3892 C CA . LYS B 1 245 ? -21.234 11.867 18.400 1.00 37.69 241 LYS B CA 1
ATOM 3893 C C . LYS B 1 245 ? -19.980 12.552 18.947 1.00 35.76 241 LYS B C 1
ATOM 3894 O O . LYS B 1 245 ? -19.018 11.866 19.310 1.00 36.26 241 LYS B O 1
ATOM 3900 N N . LYS B 1 246 ? -19.996 13.889 19.007 1.00 33.23 242 LYS B N 1
ATOM 3901 C CA . LYS B 1 246 ? -18.881 14.709 19.538 1.00 31.03 242 LYS B CA 1
ATOM 3902 C C . LYS B 1 246 ? -17.572 14.504 18.770 1.00 29.57 242 LYS B C 1
ATOM 3903 O O . LYS B 1 246 ? -16.465 14.690 19.311 1.00 28.58 242 LYS B O 1
ATOM 3905 N N . ASN B 1 247 ? -17.693 14.092 17.510 1.00 28.80 243 ASN B N 1
ATOM 3906 C CA . ASN B 1 247 ? -16.512 13.971 16.655 1.00 27.12 243 ASN B CA 1
ATOM 3907 C C . ASN B 1 247 ? -16.741 14.629 15.297 1.00 26.06 243 ASN B C 1
ATOM 3908 O O . ASN B 1 247 ? -17.885 14.922 14.925 1.00 26.02 243 ASN B O 1
ATOM 3913 N N . ILE B 1 248 ? -15.656 14.831 14.552 1.00 23.95 244 ILE B N 1
ATOM 3914 C CA . ILE B 1 248 ? -15.710 15.679 13.382 1.00 22.52 244 ILE B CA 1
ATOM 3915 C C . ILE B 1 248 ? -14.582 15.351 12.382 1.00 21.50 244 ILE B C 1
ATOM 3916 O O . ILE B 1 248 ? -13.463 14.948 12.773 1.00 20.23 244 ILE B O 1
ATOM 3921 N N . ILE B 1 249 ? -14.906 15.506 11.103 1.00 20.81 245 ILE B N 1
ATOM 3922 C CA . ILE B 1 249 ? -13.935 15.541 10.015 1.00 20.36 245 ILE B CA 1
ATOM 3923 C C . ILE B 1 249 ? -14.314 16.768 9.191 1.00 20.02 245 ILE B C 1
ATOM 3924 O O . ILE B 1 249 ? -15.490 16.951 8.858 1.00 21.40 245 ILE B O 1
ATOM 3929 N N . ALA B 1 250 ? -13.331 17.614 8.884 1.00 19.13 246 ALA B N 1
ATOM 3930 C CA . ALA B 1 250 ? -13.599 18.858 8.159 1.00 19.16 246 ALA B CA 1
ATOM 3931 C C . ALA B 1 250 ? -12.549 19.053 7.082 1.00 19.32 246 ALA B C 1
ATOM 3932 O O . ALA B 1 250 ? -11.361 18.734 7.293 1.00 18.03 246 ALA B O 1
ATOM 3934 N N . GLY B 1 251 ? -12.989 19.536 5.915 1.00 19.54 247 GLY B N 1
ATOM 3935 C CA . GLY B 1 251 ? -12.063 19.861 4.835 1.00 19.66 247 GLY B CA 1
ATOM 3936 C C . GLY B 1 251 ? -12.847 20.161 3.590 1.00 20.10 247 GLY B C 1
ATOM 3937 O O . GLY B 1 251 ? -14.089 20.099 3.603 1.00 20.42 247 GLY B O 1
ATOM 3938 N N . ASN B 1 252 ? -12.153 20.477 2.500 1.00 21.01 248 ASN B N 1
ATOM 3939 C CA . ASN B 1 252 ? -12.852 20.620 1.209 1.00 21.57 248 ASN B CA 1
ATOM 3940 C C . ASN B 1 252 ? -13.463 19.266 0.812 1.00 23.84 248 ASN B C 1
ATOM 3941 O O . ASN B 1 252 ? -13.145 18.246 1.411 1.00 23.12 248 ASN B O 1
ATOM 3946 N N . GLU B 1 253 ? -14.342 19.246 -0.192 1.00 24.66 249 GLU B N 1
ATOM 3947 C CA . GLU B 1 253 ? -15.110 18.044 -0.503 1.00 27.23 249 GLU B CA 1
ATOM 3948 C C . GLU B 1 253 ? -14.193 16.843 -0.766 1.00 27.03 249 GLU B C 1
ATOM 3949 O O . GLU B 1 253 ? -14.471 15.718 -0.301 1.00 27.13 249 GLU B O 1
ATOM 3955 N N . HIS B 1 254 ? -13.109 17.089 -1.505 1.00 27.05 250 HIS B N 1
ATOM 3956 C CA . HIS B 1 254 ? -12.155 16.026 -1.871 1.00 28.23 250 HIS B CA 1
ATOM 3957 C C . HIS B 1 254 ? -11.343 15.501 -0.704 1.00 26.82 250 HIS B C 1
ATOM 3958 O O . HIS B 1 254 ? -11.224 14.283 -0.503 1.00 27.12 250 HIS B O 1
ATOM 3965 N N . ILE B 1 255 ? -10.767 16.417 0.056 1.00 25.42 251 ILE B N 1
ATOM 3966 C CA . ILE B 1 255 ? -9.953 16.017 1.197 1.00 24.02 251 ILE B CA 1
ATOM 3967 C C . ILE B 1 255 ? -10.799 15.397 2.324 1.00 23.67 251 ILE B C 1
ATOM 3968 O O . ILE B 1 255 ? -10.357 14.444 2.947 1.00 24.01 251 ILE B O 1
ATOM 3973 N N . ARG B 1 256 ? -11.999 15.916 2.581 1.00 23.30 252 ARG B N 1
ATOM 3974 C CA . ARG B 1 256 ? -12.829 15.355 3.653 1.00 23.20 252 ARG B CA 1
ATOM 3975 C C . ARG B 1 256 ? -13.134 13.879 3.372 1.00 24.39 252 ARG B C 1
ATOM 3976 O O . ARG B 1 256 ? -13.031 13.036 4.261 1.00 24.04 252 ARG B O 1
ATOM 3984 N N . ILE B 1 257 ? -13.499 13.566 2.137 1.00 25.29 253 ILE B N 1
ATOM 3985 C CA . ILE B 1 257 ? -13.810 12.169 1.831 1.00 28.21 253 ILE B CA 1
ATOM 3986 C C . ILE B 1 257 ? -12.551 11.280 1.908 1.00 27.57 253 ILE B C 1
ATOM 3987 O O . ILE B 1 257 ? -12.609 10.155 2.413 1.00 28.50 253 ILE B O 1
ATOM 3992 N N . LYS B 1 258 ? -11.421 11.784 1.421 1.00 27.04 254 LYS B N 1
ATOM 3993 C CA . LYS B 1 258 ? -10.181 11.020 1.486 1.00 27.51 254 LYS B CA 1
ATOM 3994 C C . LYS B 1 258 ? -9.757 10.796 2.940 1.00 27.30 254 LYS B C 1
ATOM 3995 O O . LYS B 1 258 ? -9.238 9.725 3.284 1.00 27.02 254 LYS B O 1
ATOM 4001 N N . LEU B 1 259 ? -9.998 11.793 3.801 1.00 26.04 255 LEU B N 1
ATOM 4002 C CA . LEU B 1 259 ? -9.738 11.637 5.239 1.00 26.94 255 LEU B CA 1
ATOM 4003 C C . LEU B 1 259 ? -10.643 10.614 5.873 1.00 27.96 255 LEU B C 1
ATOM 4004 O O . LEU B 1 259 ? -10.194 9.762 6.635 1.00 28.58 255 LEU B O 1
ATOM 4009 N N . GLU B 1 260 ? -11.936 10.713 5.580 1.00 28.39 256 GLU B N 1
ATOM 4010 C CA . GLU B 1 260 ? -12.872 9.750 6.089 1.00 29.91 256 GLU B CA 1
ATOM 4011 C C . GLU B 1 260 ? -12.427 8.319 5.725 1.00 30.95 256 GLU B C 1
ATOM 4012 O O . GLU B 1 260 ? -12.421 7.456 6.591 1.00 30.95 256 GLU B O 1
ATOM 4018 N N . ARG B 1 261 ? -12.009 8.104 4.477 1.00 31.06 257 ARG B N 1
ATOM 4019 C CA . ARG B 1 261 ? -11.527 6.791 4.022 1.00 33.23 257 ARG B CA 1
ATOM 4020 C C . ARG B 1 261 ? -10.271 6.343 4.783 1.00 32.58 257 ARG B C 1
ATOM 4021 O O . ARG B 1 261 ? -10.218 5.215 5.284 1.00 32.88 257 ARG B O 1
ATOM 4029 N N . ALA B 1 262 ? -9.281 7.238 4.885 1.00 31.15 258 ALA B N 1
ATOM 4030 C CA . ALA B 1 262 ? -8.040 6.968 5.605 1.00 30.85 258 ALA B CA 1
ATOM 4031 C C . ALA B 1 262 ? -8.309 6.638 7.078 1.00 31.63 258 ALA B C 1
ATOM 4032 O O . ALA B 1 262 ? -7.757 5.665 7.613 1.00 31.75 258 ALA B O 1
ATOM 4034 N N . LEU B 1 263 ? -9.186 7.414 7.718 1.00 29.71 259 LEU B N 1
ATOM 4035 C CA . LEU B 1 263 ? -9.563 7.172 9.113 1.00 30.55 259 LEU B CA 1
ATOM 4036 C C . LEU B 1 263 ? -10.185 5.810 9.416 1.00 32.79 259 LEU B C 1
ATOM 4037 O O . LEU B 1 263 ? -10.064 5.317 10.549 1.00 33.71 259 LEU B O 1
ATOM 4042 N N . LYS B 1 264 ? -10.890 5.230 8.444 1.00 33.55 260 LYS B N 1
ATOM 4043 C CA . LYS B 1 264 ? -11.585 3.964 8.656 1.00 35.43 260 LYS B CA 1
ATOM 4044 C C . LYS B 1 264 ? -10.759 2.712 8.311 1.00 36.34 260 LYS B C 1
ATOM 4045 O O . LYS B 1 264 ? -11.176 1.603 8.651 1.00 36.29 260 LYS B O 1
ATOM 4051 N N . LYS B 1 265 ? -9.627 2.879 7.621 1.00 36.01 261 LYS B N 1
ATOM 4052 C CA . LYS B 1 265 ? -8.815 1.730 7.199 1.00 38.33 261 LYS B CA 1
ATOM 4053 C C . LYS B 1 265 ? -8.284 0.909 8.385 1.00 38.53 261 LYS B C 1
ATOM 4054 O O . LYS B 1 265 ? -7.577 1.427 9.231 1.00 36.61 261 LYS B O 1
ATOM 4060 N N . GLY B 1 266 ? -8.603 -0.383 8.432 1.00 40.10 262 GLY B N 1
ATOM 4061 C CA . GLY B 1 266 ? -8.078 -1.236 9.510 1.00 41.62 262 GLY B CA 1
ATOM 4062 C C . GLY B 1 266 ? -8.880 -1.208 10.808 1.00 42.00 262 GLY B C 1
ATOM 4063 O O . GLY B 1 266 ? -8.643 -2.015 11.711 1.00 42.08 262 GLY B O 1
ATOM 4064 N N . ILE B 1 267 ? -9.832 -0.283 10.917 1.00 40.94 263 ILE B N 1
ATOM 4065 C CA . ILE B 1 267 ? -10.750 -0.282 12.059 1.00 42.42 263 ILE B CA 1
ATOM 4066 C C . ILE B 1 267 ? -11.650 -1.513 12.011 1.00 44.49 263 ILE B C 1
ATOM 4067 O O . ILE B 1 267 ? -12.089 -1.907 10.932 1.00 45.43 263 ILE B O 1
#

B-factor: mean 28.18, std 10.09, range [12.01, 78.14]

Nearest PDB structures (foldseek):
  3lv0-assembly1_B  TM=1.004E+00  e=9.287E-59  Bartonella henselae
  3lv0-assembly1_A  TM=1.003E+00  e=4.697E-56  Bartonella henselae
  3luz-assembly1_A  TM=9.848E-01  e=3.691E-48  Bartonella henselae
  5eq9-assembly2_D  TM=8.363E-01  e=1.237E-21  Medicago truncatula
  4g61-assembly1_B  TM=8.815E-01  e=6.255E-19  Staphylococcus aureus subsp. aureus MSSA476

Organism: Bartonella henselae (strain ATCC 49882 / DSM 28221 / CCUG 30454 / Houston 1) (NCBI:txid283166)

Foldseek 3Di:
DLLVVLQVVLFQVLLVLLVVCLVPLVPWDWDAPDVVRIDIPSQVVLVVSNCVSNCVVPVQAWEAEDPDDTGCGVPNFKHKYWRSKFQPVCSSVSNQDIWIKIFMGGNNATAKIWIARSSVRWIWIDGPPGAIDTPNHGAAAAPDQFQAAFEEEEEADPPPCRVLVVQLCVLSVVGHPYYHYRRGQQVNLSCRLRHVGAKYKYADAACNRPSRSQRSRVRRQKHKAFLQRHNCCNVRVIIIIHHPNVSVVSSVSSVPPD/DVLLVLQQVLFQVLLVLLVVVLCADWDAPDVVRIDGPSQVVLVVSSCVSSCVVCVQAWEAEDPDDTGQGVPNFKHKYWRSKFQPVCSVVSNQDIWIKIFMGGNNATAKIWIARSSVRWIWIDGQPPAIDTPNHHAAADPDQFQQAFEEEEEADPPPCNVLVVQLCVLSVVGHPYYHYSRGQQVNLSCRGRHVGAKYKYFDAACSRPRRSQRSRVSRQKHKAFLQRHNPCRVRVIIIIGHPNVSVVSSVSSPPPD

InterPro domains:
  IPR000760 Inositol monophosphatase-like [PF00459] (5-248)
  IPR000760 Inositol monophosphatase-like [PR00377] (40-60)
  IPR000760 Inositol monophosphatase-like [PR00377] (62-78)
  IPR000760 Inositol monophosphatase-like [PR00377] (83-99)
  IPR000760 Inositol monophosphatase-like [PR00377] (132-155)
  IPR000760 Inositol monophosphatase-like [PR00377] (179-200)
  IPR000760 Inositol monophosphatase-like [PR00377] (210-234)
  IPR020550 Inositol monophosphatase, conserved site [PS00630] (213-227)
  IPR020583 Inositol monophosphatase, metal-binding site [PS00629] (83-96)
  IPR022337 Inositol monophosphatase SuhB-like [PR01959] (19-41)
  IPR022337 Inositol monophosphatase SuhB-like [PR01959] (106-125)
  IPR022337 Inositol monophosphatase SuhB-like [PR01959] (158-184)
  IPR022337 Inositol monophosphatase SuhB-like [PR01959] (200-212)
  IPR033942 Inositol monophosphatase [cd01639] (7-248)

Radius of gyration: 22.64 Å; Cα contacts (8 Å, |Δi|>4): 1368; chains: 2; bounding box: 76×46×46 Å